Protein AF-0000000081949650 (afdb_homodimer)

Organism: NCBI:txid47308

InterPro domains:
  IPR001031 Thioesterase [PF00975] (19-235)
  IPR012223 Thioesterase type II, NRPS/PKS/S-FAS [PTHR11487] (5-237)
  IPR029058 Alpha/Beta hydrolase fold [G3DSA:3.40.50.1820] (17-244)
  IPR029058 Alpha/Beta hydrolase fold [SSF53474] (5-236)

Solvent-accessible surface area (backbone atoms only — not comparable to full-atom values): 25328 Å² total; per-residue (Å²): 130,54,61,75,68,38,35,36,57,75,39,86,36,92,80,24,64,30,34,41,38,32,31,36,34,60,52,52,60,22,61,74,52,10,50,47,21,73,70,49,60,73,50,42,17,25,39,4,40,38,60,53,41,38,62,86,32,43,88,41,71,63,61,79,39,55,64,57,52,38,52,53,52,48,74,56,41,46,72,60,59,70,70,41,54,31,30,37,33,11,35,34,52,4,23,49,50,43,47,52,36,44,51,48,34,34,75,74,66,72,40,74,47,62,31,39,38,33,23,51,41,45,29,73,50,31,65,67,54,76,68,46,84,79,57,50,78,46,51,71,66,59,35,47,58,59,39,42,69,65,56,34,65,66,42,45,60,44,27,34,40,41,39,42,19,59,70,66,51,78,49,77,70,60,93,57,48,80,36,62,35,32,38,40,39,38,34,28,68,66,29,80,88,38,62,62,73,53,50,50,51,47,30,71,35,58,70,45,79,48,78,38,80,37,33,80,66,24,64,66,37,46,70,47,34,51,53,51,51,52,50,51,50,52,52,53,59,54,41,50,59,68,74,100,130,52,62,74,68,40,35,36,60,75,38,87,38,91,83,24,64,30,35,41,38,34,32,35,35,58,53,52,59,22,61,74,52,12,50,47,22,74,71,48,59,73,52,43,20,25,39,5,40,36,60,52,40,38,61,86,31,43,86,41,72,63,62,78,40,54,65,59,53,36,52,53,52,46,73,56,40,46,73,61,59,70,70,41,55,33,30,37,34,11,35,34,51,4,21,51,52,43,46,52,38,44,52,48,34,34,74,75,65,73,39,74,47,61,30,38,38,33,22,52,42,45,30,71,50,30,65,67,53,75,68,47,83,79,58,49,79,46,52,72,67,58,36,46,59,58,38,41,69,65,56,34,63,68,43,45,59,43,27,34,40,41,38,42,19,59,71,68,51,78,49,77,71,61,93,57,48,81,36,61,33,32,37,40,39,38,36,27,68,66,29,81,86,38,60,63,71,53,50,48,52,48,31,70,34,58,71,44,79,48,77,39,80,38,33,78,66,24,64,64,37,47,70,47,35,50,54,51,51,54,50,51,50,53,53,51,61,53,42,50,61,67,73,98

Nearest PDB structures (foldseek):
  3fla-assembly2_B  TM=5.483E-01  e=2.482E-14  Amycolatopsis mediterranei
  3qmv-assembly2_B  TM=5.637E-01  e=8.948E-13  Streptomyces coelicolor
  3qmw-assembly2_C  TM=5.550E-01  e=2.101E-12  Streptomyces coelicolor
  3qmv-assembly1_A  TM=5.744E-01  e=7.347E-12  Streptomyces coelicolor
  3qmw-assembly1_D  TM=5.385E-01  e=1.725E-11  Streptomyces coelicolor

Secondary structure (DSSP, 8-state):
--HHHHEE-SS--TT-SEEEEEEPPTT--SHHHHHHHHHS-TTEEEEEE--TTSGGGTTSPPP-SHHHHHHHHHHHHHHHHTTS-EEEEEETHHHHHHHHHHHHHHHHH----SEEEEES---TT-HHHHTSPP-TTS-HHHHHHHHIIIIIHHHHHHHHHHHHHHHH---PPPSS--B-SEEEEEEETTSPP--GGGGGGGBSS-EEEEEESSSTTGGGSHHHHHHHHHHHHHHHHHHHHHH-/--HHHHEE-SS--TT-SEEEEEEPPTT--SHHHHHHHHHS-TTEEEEEE--TTSGGGTTSPPP-SHHHHHHHHHHHHHHHHTTS-EEEEEETHHHHHHHHHHHHHHHHH----SEEEEES---TT-HHHHTSPP-TTS-HHHHHHHHIIIIIHHHHHHHHHHHHHHHH---PPPSS--B-SEEEEEEETTSPP--GGGGGGGBSS-EEEEEESSSTTGGGSHHHHHHHHHHHHHHHHHHHHHH-

Sequence (488 aa):
LNFDNVITCFRRRPEAVSRLICFPWAGGGSIHYARWGTVLNSCIEVFAVKLPGRESRAKEPFFQNMQQIVDEVISVLLPLMREKPFALFGHSFGALTSFAVANALKKQHNVEPVHMFVSGAFAPYSETRLNYPQRSELSDEDFLRWMTSIVMKLFLPVLKADLRVVESYRCNKPELPFLSCSITCFDGRDDIPHDLQAWKEATSGEFTIKMLDGSHFYLKEASNEKILLDYITKQLETSELDYFLNFDNVITCFRRRPEAVSRLICFPWAGGGSIHYARWGTVLNSCIEVFAVKLPGRESRAKEPFFQNMQQIVDEVISVLLPLMREKPFALFGHSFGALTSFAVANALKKQHNVEPVHMFVSGAFAPYSETRLNYPQRSELSDEDFLRWMTSIVMKLFLPVLKADLRVVESYRCNKPELPFLSCSITCFDGRDDIPHDLQAWKEATSGEFTIKMLDGSHFYLKEASNEKILLDYITKQLETSELDYF

Foldseek 3Di:
DALVQFWDAPDDQVPAQEEEEEEEAVPDAQVVQNCVQVVDDSNYTYIGTGFACFFQRVVPDHDDDLVVLLVVCCVHCVVVLVVHAYEYEYEHRRLASSVVNQVCCCVPPVGHHPYYHYYHYDDPPDPCVVPDDDLVPDDPVVNCVVVCVPPVVPVVVVVVVVCVVVVPDDDDQDPAAPAADEDEAEAEPAEDDDPQVSVVRNHPYHYYYDYDHDYHVSCSHPVNVVVVVVVVVVVVVVVVVVVD/DALVQFWDAPDDQPPAQEEEEEEEAVPDAQVVQNVVQVVDDSNYTYIGTGFACFFQRVVPDHDDDLVVLLVVCCVHCVVVLVVHAYEYEYEHNRLASSVVNQVCCCVPPVGHHPYYHYYHYDDPPDPCVVPDDDLVPDDPVVNCVVVCVPPVVPVVVVVVVVCVVVVPDDDDQDPAAPAADEDEAEAEPAEDDDPQVSVVSNHPYHYYYDYDHDYHVRCSHPVNVVVVVVVVVVVVVVVVVVVD

Structure (mmCIF, N/CA/C/O backbone):
data_AF-0000000081949650-model_v1
#
loop_
_entity.id
_entity.type
_entity.pdbx_description
1 polymer 'S-acyl fatty acid synthase thioesterase, medium chain'
#
loop_
_atom_site.group_PDB
_atom_site.id
_atom_site.type_symbol
_atom_site.label_atom_id
_atom_site.label_alt_id
_atom_site.label_comp_id
_atom_site.label_asym_id
_atom_site.label_entity_id
_atom_site.label_seq_id
_atom_site.pdbx_PDB_ins_code
_atom_site.Cartn_x
_atom_site.Cartn_y
_atom_site.Cartn_z
_atom_site.occupancy
_atom_site.B_iso_or_equiv
_atom_site.auth_seq_id
_atom_site.auth_comp_id
_atom_site.auth_asym_id
_atom_site.auth_atom_id
_atom_site.pdbx_PDB_model_num
ATOM 1 N N . LEU A 1 1 ? 19.703 -15.453 -0.457 1 69.94 1 LEU A N 1
ATOM 2 C CA . LEU A 1 1 ? 18.594 -14.617 -0.035 1 69.94 1 LEU A CA 1
ATOM 3 C C . LEU A 1 1 ? 17.891 -15.211 1.185 1 69.94 1 LEU A C 1
ATOM 5 O O . LEU A 1 1 ? 17.797 -16.438 1.313 1 69.94 1 LEU A O 1
ATOM 9 N N . ASN A 1 2 ? 17.766 -14.375 2.125 1 85.56 2 ASN A N 1
ATOM 10 C CA . ASN A 1 2 ? 17.156 -14.859 3.357 1 85.56 2 ASN A CA 1
ATOM 11 C C . ASN A 1 2 ? 15.656 -14.617 3.373 1 85.56 2 ASN A C 1
ATOM 13 O O . ASN A 1 2 ? 15.109 -13.992 2.463 1 85.56 2 ASN A O 1
ATOM 17 N N . PHE A 1 3 ? 14.984 -15.336 4.273 1 90.06 3 PHE A N 1
ATOM 18 C CA . PHE A 1 3 ? 13.539 -15.328 4.445 1 90.06 3 PHE A CA 1
ATOM 19 C C . PHE A 1 3 ? 13 -13.906 4.438 1 90.06 3 PHE A C 1
ATOM 21 O O . PHE A 1 3 ? 12.07 -13.594 3.689 1 90.06 3 PHE A O 1
ATOM 28 N N . ASP A 1 4 ? 13.672 -13.016 5.07 1 89.06 4 ASP A N 1
ATOM 29 C CA . ASP A 1 4 ? 13.164 -11.656 5.254 1 89.06 4 ASP A CA 1
ATOM 30 C C . ASP A 1 4 ? 13.297 -10.844 3.971 1 89.06 4 ASP A C 1
ATOM 32 O O . ASP A 1 4 ? 12.633 -9.82 3.809 1 89.06 4 ASP A O 1
ATOM 36 N N . ASN A 1 5 ? 14.141 -11.32 3.064 1 90.94 5 ASN A N 1
ATOM 37 C CA . ASN A 1 5 ? 14.297 -10.664 1.771 1 90.94 5 ASN A CA 1
ATOM 38 C C . ASN A 1 5 ? 13.125 -10.984 0.84 1 90.94 5 ASN A C 1
ATOM 40 O O . ASN A 1 5 ? 12.727 -10.148 0.025 1 90.94 5 ASN A O 1
ATOM 44 N N . VAL A 1 6 ? 12.562 -12.148 1.08 1 95.69 6 VAL A N 1
ATOM 45 C CA . VAL A 1 6 ? 11.641 -12.664 0.075 1 95.69 6 VAL A CA 1
ATOM 46 C C . VAL A 1 6 ? 10.211 -12.625 0.616 1 95.69 6 VAL A C 1
ATOM 48 O O . VAL A 1 6 ? 9.25 -12.625 -0.154 1 95.69 6 VAL A O 1
ATOM 51 N N . ILE A 1 7 ? 10.164 -12.531 1.988 1 96.31 7 ILE A N 1
ATOM 52 C CA . ILE A 1 7 ? 8.844 -12.68 2.596 1 96.31 7 ILE A CA 1
ATOM 53 C C . ILE A 1 7 ? 8.586 -11.516 3.551 1 96.31 7 ILE A C 1
ATOM 55 O O . ILE A 1 7 ? 9.461 -11.148 4.34 1 96.31 7 ILE A O 1
ATOM 59 N N . THR A 1 8 ? 7.461 -10.93 3.373 1 92.12 8 THR A N 1
ATOM 60 C CA . THR A 1 8 ? 6.922 -10.023 4.379 1 92.12 8 THR A CA 1
ATOM 61 C C . THR A 1 8 ? 5.891 -10.734 5.254 1 92.12 8 THR A C 1
ATOM 63 O O . THR A 1 8 ? 4.914 -11.281 4.742 1 92.12 8 THR A O 1
ATOM 66 N N . CYS A 1 9 ? 6.18 -10.727 6.535 1 91.88 9 CYS A N 1
ATOM 67 C CA . CYS A 1 9 ? 5.297 -11.312 7.535 1 91.88 9 CYS A CA 1
ATOM 68 C C . CYS A 1 9 ? 5.074 -10.359 8.695 1 91.88 9 CYS A C 1
ATOM 70 O O . CYS A 1 9 ? 5.965 -10.164 9.531 1 91.88 9 CYS A O 1
ATOM 72 N N . PHE A 1 10 ? 3.834 -9.828 8.758 1 82.12 10 PHE A N 1
ATOM 73 C CA . PHE A 1 10 ? 3.582 -8.812 9.773 1 82.12 10 PHE A CA 1
ATOM 74 C C . PHE A 1 10 ? 3.377 -9.445 11.141 1 82.12 10 PHE A C 1
ATOM 76 O O . PHE A 1 10 ? 3.719 -8.859 12.164 1 82.12 10 PHE A O 1
ATOM 83 N N . ARG A 1 11 ? 2.707 -10.617 11.141 1 83.38 11 ARG A N 1
ATOM 84 C CA . ARG A 1 11 ? 2.443 -11.32 12.391 1 83.38 11 ARG A CA 1
ATOM 85 C C . ARG A 1 11 ? 2.949 -12.758 12.328 1 83.38 11 ARG A C 1
ATOM 87 O O . ARG A 1 11 ? 2.266 -13.641 11.797 1 83.38 11 ARG A O 1
ATOM 94 N N . ARG A 1 12 ? 4.137 -12.961 12.945 1 88.94 12 ARG A N 1
ATOM 95 C CA . ARG A 1 12 ? 4.664 -14.32 13.016 1 88.94 12 ARG A CA 1
ATOM 96 C C . ARG A 1 12 ? 3.822 -15.188 13.938 1 88.94 12 ARG A C 1
ATOM 98 O O . ARG A 1 12 ? 3.475 -14.773 15.047 1 88.94 12 ARG A O 1
ATOM 105 N N . ARG A 1 13 ? 3.426 -16.344 13.359 1 90.69 13 ARG A N 1
ATOM 106 C CA . ARG A 1 13 ? 2.658 -17.312 14.125 1 90.69 13 ARG A CA 1
ATOM 107 C C . ARG A 1 13 ? 3.225 -18.719 13.93 1 90.69 13 ARG A C 1
ATOM 109 O O . ARG A 1 13 ? 2.602 -19.562 13.289 1 90.69 13 ARG A O 1
ATOM 116 N N . PRO A 1 14 ? 4.379 -18.953 14.523 1 91.25 14 PRO A N 1
ATOM 117 C CA . PRO A 1 14 ? 5.008 -20.266 14.32 1 91.25 14 PRO A CA 1
ATOM 118 C C . PRO A 1 14 ? 4.105 -21.422 14.742 1 91.25 14 PRO A C 1
ATOM 120 O O . PRO A 1 14 ? 4.238 -22.531 14.219 1 91.25 14 PRO A O 1
ATOM 123 N N . GLU A 1 15 ? 3.137 -21.156 15.609 1 92.38 15 GLU A N 1
ATOM 124 C CA . GLU A 1 15 ? 2.266 -22.219 16.094 1 92.38 15 GLU A CA 1
ATOM 125 C C . GLU A 1 15 ? 1.01 -22.344 15.242 1 92.38 15 GLU A C 1
ATOM 127 O O . GLU A 1 15 ? 0.14 -23.172 15.523 1 92.38 15 GLU A O 1
ATOM 132 N N . ALA A 1 16 ? 0.885 -21.453 14.25 1 92.44 16 ALA A N 1
ATOM 133 C CA . ALA A 1 16 ? -0.27 -21.547 13.367 1 92.44 16 ALA A CA 1
ATOM 134 C C . ALA A 1 16 ? -0.37 -22.938 12.742 1 92.44 16 ALA A C 1
ATOM 136 O O . ALA A 1 16 ? 0.648 -23.578 12.484 1 92.44 16 ALA A O 1
ATOM 137 N N . VAL A 1 17 ? -1.556 -23.344 12.492 1 91.31 17 VAL A N 1
ATOM 138 C CA . VAL A 1 17 ? -1.82 -24.672 11.969 1 91.31 17 VAL A CA 1
ATOM 139 C C . VAL A 1 17 ? -1.5 -24.719 10.477 1 91.31 17 VAL A C 1
ATOM 141 O O . VAL A 1 17 ? -1.072 -25.75 9.961 1 91.31 17 VAL A O 1
ATOM 144 N N . SER A 1 18 ? -1.734 -23.547 9.805 1 93.88 18 SER A N 1
ATOM 145 C CA . SER A 1 18 ? -1.51 -23.5 8.367 1 93.88 18 SER A CA 1
ATOM 146 C C . SER A 1 18 ? -0.858 -22.172 7.961 1 93.88 18 SER A C 1
ATOM 148 O O . SER A 1 18 ? -0.86 -21.219 8.734 1 93.88 18 SER A O 1
ATOM 150 N N . ARG A 1 19 ? -0.281 -22.234 6.785 1 95.88 19 ARG A N 1
ATOM 151 C CA . ARG A 1 19 ? 0.311 -21.031 6.203 1 95.88 19 ARG A CA 1
ATOM 152 C C . ARG A 1 19 ? -0.398 -20.641 4.914 1 95.88 19 ARG A C 1
ATOM 154 O O . ARG A 1 19 ? -0.746 -21.5 4.102 1 95.88 19 ARG A O 1
ATOM 161 N N . LEU A 1 20 ? -0.703 -19.375 4.836 1 95.94 20 LEU A N 1
ATOM 162 C CA . LEU A 1 20 ? -1.172 -18.797 3.58 1 95.94 20 LEU A CA 1
ATOM 163 C C . LEU A 1 20 ? -0.073 -17.984 2.916 1 95.94 20 LEU A C 1
ATOM 165 O O . LEU A 1 20 ? 0.358 -16.953 3.457 1 95.94 20 LEU A O 1
ATOM 169 N N . ILE A 1 21 ? 0.404 -18.484 1.762 1 98 21 ILE A N 1
ATOM 170 C CA . ILE A 1 21 ? 1.437 -17.781 1.007 1 98 21 ILE A CA 1
ATOM 171 C C . ILE A 1 21 ? 0.792 -16.953 -0.108 1 98 21 ILE A C 1
ATOM 173 O O . ILE A 1 21 ? 0.116 -17.5 -0.981 1 98 21 ILE A O 1
ATOM 177 N N . CYS A 1 22 ? 1.005 -15.656 -0.104 1 98.25 22 CYS A N 1
ATOM 178 C CA . CYS A 1 22 ? 0.327 -14.742 -1.017 1 98.25 22 CYS A CA 1
ATOM 179 C C . CYS A 1 22 ? 1.311 -14.125 -2.006 1 98.25 22 CYS A C 1
ATOM 181 O O . CYS A 1 22 ? 2.404 -13.711 -1.622 1 98.25 22 CYS A O 1
ATOM 183 N N . PHE A 1 23 ? 0.933 -14.094 -3.27 1 97.81 23 PHE A N 1
ATOM 184 C CA . PHE A 1 23 ? 1.74 -13.562 -4.359 1 97.81 23 PHE A CA 1
ATOM 185 C C . PHE A 1 23 ? 1.152 -12.25 -4.875 1 97.81 23 PHE A C 1
ATOM 187 O O . PHE A 1 23 ? -0.044 -12.172 -5.164 1 97.81 23 PHE A O 1
ATOM 194 N N . PRO A 1 24 ? 1.924 -11.25 -5.02 1 95 24 PRO A N 1
ATOM 195 C CA . PRO A 1 24 ? 1.409 -9.93 -5.379 1 95 24 PRO A CA 1
ATOM 196 C C . PRO A 1 24 ? 0.946 -9.852 -6.832 1 95 24 PRO A C 1
ATOM 198 O O . PRO A 1 24 ? 1.431 -10.609 -7.68 1 95 24 PRO A O 1
ATOM 201 N N . TRP A 1 25 ? -0.06 -8.93 -7.109 1 90.44 25 TRP A N 1
ATOM 202 C CA . TRP A 1 25 ? -0.403 -8.602 -8.492 1 90.44 25 TRP A CA 1
ATOM 203 C C . TRP A 1 25 ? 0.7 -7.773 -9.141 1 90.44 25 TRP A C 1
ATOM 205 O O . TRP A 1 25 ? 1.636 -7.332 -8.469 1 90.44 25 TRP A O 1
ATOM 215 N N . ALA A 1 26 ? 0.635 -7.617 -10.492 1 88 26 ALA A N 1
ATOM 216 C CA . ALA A 1 26 ? 1.66 -6.859 -11.203 1 88 26 ALA A CA 1
ATOM 217 C C . ALA A 1 26 ? 1.763 -5.438 -10.664 1 88 26 ALA A C 1
ATOM 219 O O . ALA A 1 26 ? 0.748 -4.766 -10.477 1 88 26 ALA A O 1
ATOM 220 N N . GLY A 1 27 ? 2.998 -4.992 -10.398 1 84.19 27 GLY A N 1
ATOM 221 C CA . GLY A 1 27 ? 3.234 -3.65 -9.891 1 84.19 27 GLY A CA 1
ATOM 222 C C . GLY A 1 27 ? 2.969 -3.518 -8.406 1 84.19 27 GLY A C 1
ATOM 223 O O . GLY A 1 27 ? 3.293 -2.494 -7.801 1 84.19 27 GLY A O 1
ATOM 224 N N . GLY A 1 28 ? 2.324 -4.543 -7.828 1 82.19 28 GLY A N 1
ATOM 225 C CA . GLY A 1 28 ? 2.01 -4.52 -6.406 1 82.19 28 GLY A CA 1
ATOM 226 C C . GLY A 1 28 ? 3.156 -4.988 -5.531 1 82.19 28 GLY A C 1
ATOM 227 O O . GLY A 1 28 ? 4.152 -5.512 -6.035 1 82.19 28 GLY A O 1
ATOM 228 N N . GLY A 1 29 ? 2.949 -4.746 -4.227 1 85.75 29 GLY A N 1
ATOM 229 C CA . GLY A 1 29 ? 3.906 -5.207 -3.232 1 85.75 29 GLY A CA 1
ATOM 230 C C . GLY A 1 29 ? 3.348 -6.277 -2.314 1 85.75 29 GLY A C 1
ATOM 231 O O . GLY A 1 29 ? 2.273 -6.824 -2.572 1 85.75 29 GLY A O 1
ATOM 232 N N . SER A 1 30 ? 4.191 -6.535 -1.316 1 90.44 30 SER A N 1
ATOM 233 C CA . SER A 1 30 ? 3.846 -7.605 -0.385 1 90.44 30 SER A CA 1
ATOM 234 C C . SER A 1 30 ? 2.975 -7.086 0.754 1 90.44 30 SER A C 1
ATOM 236 O O . SER A 1 30 ? 2.311 -7.867 1.438 1 90.44 30 SER A O 1
ATOM 238 N N . ILE A 1 31 ? 2.871 -5.82 0.923 1 81.56 31 ILE A N 1
ATOM 239 C CA . ILE A 1 31 ? 2.336 -5.215 2.137 1 81.56 31 ILE A CA 1
ATOM 240 C C . ILE A 1 31 ? 0.837 -5.488 2.234 1 81.56 31 ILE A C 1
ATOM 242 O O . ILE A 1 31 ? 0.322 -5.781 3.314 1 81.56 31 ILE A O 1
ATOM 246 N N . HIS A 1 32 ? 0.133 -5.387 1.091 1 81.62 32 HIS A N 1
ATOM 247 C CA . HIS A 1 32 ? -1.308 -5.613 1.094 1 81.62 32 HIS A CA 1
ATOM 248 C C . HIS A 1 32 ? -1.653 -6.969 1.697 1 81.62 32 HIS A C 1
ATOM 250 O O . HIS A 1 32 ? -2.494 -7.059 2.596 1 81.62 32 HIS A O 1
ATOM 256 N N . TYR A 1 33 ? -0.964 -7.973 1.292 1 90.75 33 TYR A N 1
ATOM 257 C CA . TYR A 1 33 ? -1.304 -9.32 1.736 1 90.75 33 TYR A CA 1
ATOM 258 C C . TYR A 1 33 ? -0.698 -9.609 3.104 1 90.75 33 TYR A C 1
ATOM 260 O O . TYR A 1 33 ? -1.253 -10.391 3.883 1 90.75 33 TYR A O 1
ATOM 268 N N . ALA A 1 34 ? 0.488 -8.984 3.402 1 88.75 34 ALA A N 1
ATOM 269 C CA . ALA A 1 34 ? 1.041 -9.148 4.746 1 88.75 34 ALA A CA 1
ATOM 270 C C . ALA A 1 34 ? 0.054 -8.672 5.809 1 88.75 34 ALA A C 1
ATOM 272 O O . ALA A 1 34 ? -0.03 -9.258 6.891 1 88.75 34 ALA A O 1
ATOM 273 N N . ARG A 1 35 ? -0.721 -7.695 5.496 1 82.12 35 ARG A N 1
ATOM 274 C CA . ARG A 1 35 ? -1.733 -7.152 6.395 1 82.12 35 ARG A CA 1
ATOM 275 C C . ARG A 1 35 ? -2.787 -8.203 6.73 1 82.12 35 ARG A C 1
ATOM 277 O O . ARG A 1 35 ? -3.336 -8.203 7.836 1 82.12 35 ARG A O 1
ATOM 284 N N . TRP A 1 36 ? -3.066 -9.148 5.766 1 84.75 36 TRP A N 1
ATOM 285 C CA . TRP A 1 36 ? -4.027 -10.211 6.031 1 84.75 36 TRP A CA 1
ATOM 286 C C . TRP A 1 36 ? -3.646 -11 7.281 1 84.75 36 TRP A C 1
ATOM 288 O O . TRP A 1 36 ? -4.516 -11.516 7.988 1 84.75 36 TRP A O 1
ATOM 298 N N . GLY A 1 37 ? -2.35 -11.031 7.625 1 87.19 37 GLY A N 1
ATOM 299 C CA . GLY A 1 37 ? -1.879 -11.711 8.82 1 87.19 37 GLY A CA 1
ATOM 300 C C . GLY A 1 37 ? -2.352 -11.055 10.102 1 87.19 37 GLY A C 1
ATOM 301 O O . GLY A 1 37 ? -2.377 -11.695 11.164 1 87.19 37 GLY A O 1
ATOM 302 N N . THR A 1 38 ? -2.717 -9.867 10.008 1 77.19 38 THR A N 1
ATOM 303 C CA . THR A 1 38 ? -3.168 -9.141 11.188 1 77.19 38 THR A CA 1
ATOM 304 C C . THR A 1 38 ? -4.684 -9.242 11.344 1 77.19 38 THR A C 1
ATOM 306 O O . THR A 1 38 ? -5.223 -8.953 12.414 1 77.19 38 THR A O 1
ATOM 309 N N . VAL A 1 39 ? -5.352 -9.727 10.273 1 75 39 VAL A N 1
ATOM 310 C CA . VAL A 1 39 ? -6.812 -9.758 10.266 1 75 39 VAL A CA 1
ATOM 311 C C . VAL A 1 39 ? -7.301 -11.195 10.422 1 75 39 VAL A C 1
ATOM 313 O O . VAL A 1 39 ? -8.32 -11.438 11.07 1 75 39 VAL A O 1
ATOM 316 N N . LEU A 1 40 ? -6.555 -12.117 9.875 1 82.5 40 LEU A N 1
ATOM 317 C CA . LEU A 1 40 ? -6.926 -13.531 9.938 1 82.5 40 LEU A CA 1
ATOM 318 C C . LEU A 1 40 ? -6.688 -14.094 11.336 1 82.5 40 LEU A C 1
ATOM 320 O O . LEU A 1 40 ? -5.938 -13.516 12.117 1 82.5 40 LEU A O 1
ATOM 324 N N . ASN A 1 41 ? -7.418 -15.156 11.656 1 79.5 41 ASN A N 1
ATOM 325 C CA . ASN A 1 41 ? -7.273 -15.766 12.977 1 79.5 41 ASN A CA 1
ATOM 326 C C . ASN A 1 41 ? -5.875 -16.344 13.172 1 79.5 41 ASN A C 1
ATOM 328 O O . ASN A 1 41 ? -5.09 -16.422 12.227 1 79.5 41 ASN A O 1
ATOM 332 N N . SER A 1 42 ? -5.562 -16.828 14.383 1 85.94 42 SER A N 1
ATOM 333 C CA . SER A 1 42 ? -4.211 -17.203 14.781 1 85.94 42 SER A CA 1
ATOM 334 C C . SER A 1 42 ? -3.838 -18.578 14.211 1 85.94 42 SER A C 1
ATOM 336 O O . SER A 1 42 ? -2.67 -18.969 14.25 1 85.94 42 SER A O 1
ATOM 338 N N . CYS A 1 43 ? -4.77 -19.219 13.609 1 88.12 43 CYS A N 1
ATOM 339 C CA . CYS A 1 43 ? -4.492 -20.531 13.055 1 88.12 43 CYS A CA 1
ATOM 340 C C . CYS A 1 43 ? -3.828 -20.422 11.695 1 88.12 43 CYS A C 1
ATOM 342 O O . CYS A 1 43 ? -3.365 -21.422 11.141 1 88.12 43 CYS A O 1
ATOM 344 N N . ILE A 1 44 ? -3.797 -19.172 11.195 1 92 44 ILE A N 1
ATOM 345 C CA . ILE A 1 44 ? -3.234 -18.984 9.867 1 92 44 ILE A CA 1
ATOM 346 C C . ILE A 1 44 ? -2.09 -17.969 9.93 1 92 44 ILE A C 1
ATOM 348 O O . ILE A 1 44 ? -2.27 -16.859 10.406 1 92 44 ILE A O 1
ATOM 352 N N . GLU A 1 45 ? -0.905 -18.391 9.531 1 95.06 45 GLU A N 1
ATOM 353 C CA . GLU A 1 45 ? 0.215 -17.469 9.344 1 95.06 45 GLU A CA 1
ATOM 354 C C . GLU A 1 45 ? 0.322 -17.031 7.887 1 95.06 45 GLU A C 1
ATOM 356 O O . GLU A 1 45 ? 0.232 -17.859 6.973 1 95.06 45 GLU A O 1
ATOM 361 N N . VAL A 1 46 ? 0.463 -15.727 7.668 1 94.62 46 VAL A N 1
ATOM 362 C CA . VAL A 1 46 ? 0.464 -15.211 6.305 1 94.62 46 VAL A CA 1
ATOM 363 C C . VAL A 1 46 ? 1.883 -14.812 5.906 1 94.62 46 VAL A C 1
ATOM 365 O O . VAL A 1 46 ? 2.541 -14.039 6.609 1 94.62 46 VAL A O 1
ATOM 368 N N . PHE A 1 47 ? 2.373 -15.438 4.84 1 97.06 47 PHE A N 1
ATOM 369 C CA . PHE A 1 47 ? 3.609 -15.062 4.168 1 97.06 47 PHE A CA 1
ATOM 370 C C . PHE A 1 47 ? 3.314 -14.352 2.854 1 97.06 47 PHE A C 1
ATOM 372 O O . PHE A 1 47 ? 2.729 -14.938 1.941 1 97.06 47 PHE A O 1
ATOM 379 N N . ALA A 1 48 ? 3.701 -13.102 2.775 1 96.56 48 ALA A N 1
ATOM 380 C CA . ALA A 1 48 ? 3.541 -12.359 1.531 1 96.56 48 ALA A CA 1
ATOM 381 C C . ALA A 1 48 ? 4.863 -12.266 0.773 1 96.56 48 ALA A C 1
ATOM 383 O O . ALA A 1 48 ? 5.855 -11.758 1.303 1 96.56 48 ALA A O 1
ATOM 384 N N . VAL A 1 49 ? 4.863 -12.719 -0.483 1 97.5 49 VAL A N 1
ATOM 385 C CA . VAL A 1 49 ? 6.078 -12.742 -1.291 1 97.5 49 VAL A CA 1
ATOM 386 C C . VAL A 1 49 ? 6.445 -11.328 -1.719 1 97.5 49 VAL A C 1
ATOM 388 O O . VAL A 1 49 ? 5.59 -10.57 -2.18 1 97.5 49 VAL A O 1
ATOM 391 N N . LYS A 1 50 ? 7.648 -11.016 -1.521 1 96.88 50 LYS A N 1
ATOM 392 C CA . LYS A 1 50 ? 8.219 -9.727 -1.89 1 96.88 50 LYS A CA 1
ATOM 393 C C . LYS A 1 50 ? 9.164 -9.859 -3.082 1 96.88 50 LYS A C 1
ATOM 395 O O . LYS A 1 50 ? 10.172 -10.562 -3.006 1 96.88 50 LYS A O 1
ATOM 400 N N . LEU A 1 51 ? 8.859 -9.141 -4.18 1 94.88 51 LEU A N 1
ATOM 401 C CA . LEU A 1 51 ? 9.664 -9.258 -5.395 1 94.88 51 LEU A CA 1
ATOM 402 C C . LEU A 1 51 ? 10.672 -8.125 -5.492 1 94.88 51 LEU A C 1
ATOM 404 O O . LEU A 1 51 ? 10.469 -7.051 -4.922 1 94.88 51 LEU A O 1
ATOM 408 N N . PRO A 1 52 ? 11.781 -8.344 -6.223 1 93.62 52 PRO A N 1
ATOM 409 C CA . PRO A 1 52 ? 12.773 -7.273 -6.41 1 93.62 52 PRO A CA 1
ATOM 410 C C . PRO A 1 52 ? 12.195 -6.059 -7.133 1 93.62 52 PRO A C 1
ATOM 412 O O . PRO A 1 52 ? 11.227 -6.184 -7.879 1 93.62 52 PRO A O 1
ATOM 415 N N . GLY A 1 53 ? 12.867 -4.887 -6.859 1 86.44 53 GLY A N 1
ATOM 416 C CA . GLY A 1 53 ? 12.516 -3.656 -7.547 1 86.44 53 GLY A CA 1
ATOM 417 C C . GLY A 1 53 ? 11.484 -2.83 -6.801 1 86.44 53 GLY A C 1
ATOM 418 O O . GLY A 1 53 ? 11.062 -1.775 -7.281 1 86.44 53 GLY A O 1
ATOM 419 N N . ARG A 1 54 ? 10.992 -3.314 -5.621 1 83.62 54 ARG A N 1
ATOM 420 C CA . ARG A 1 54 ? 10 -2.596 -4.828 1 83.62 54 ARG A CA 1
ATOM 421 C C . ARG A 1 54 ? 10.195 -2.861 -3.34 1 83.62 54 ARG A C 1
ATOM 423 O O . ARG A 1 54 ? 10.906 -3.791 -2.955 1 83.62 54 ARG A O 1
ATOM 430 N N . GLU A 1 55 ? 9.547 -2.029 -2.559 1 80.25 55 GLU A N 1
ATOM 431 C CA . GLU A 1 55 ? 9.617 -2.135 -1.104 1 80.25 55 GLU A CA 1
ATOM 432 C C . GLU A 1 55 ? 11.07 -2.203 -0.626 1 80.25 55 GLU A C 1
ATOM 434 O O . GLU A 1 55 ? 11.898 -1.385 -1.025 1 80.25 55 GLU A O 1
ATOM 439 N N . SER A 1 56 ? 11.43 -3.143 0.28 1 78.75 56 SER A N 1
ATOM 440 C CA . SER A 1 56 ? 12.781 -3.225 0.821 1 78.75 56 SER A CA 1
ATOM 441 C C . SER A 1 56 ? 13.766 -3.748 -0.223 1 78.75 56 SER A C 1
ATOM 443 O O . SER A 1 56 ? 14.977 -3.748 0.003 1 78.75 56 SER A O 1
ATOM 445 N N . ARG A 1 57 ? 13.281 -4.109 -1.377 1 87.75 57 ARG A N 1
ATOM 446 C CA . ARG A 1 57 ? 14.117 -4.633 -2.453 1 87.75 57 ARG A CA 1
ATOM 447 C C . ARG A 1 57 ? 14.141 -3.678 -3.643 1 87.75 57 ARG A C 1
ATOM 449 O O . ARG A 1 57 ? 14.336 -4.102 -4.781 1 87.75 57 ARG A O 1
ATOM 456 N N . ALA A 1 58 ? 13.938 -2.469 -3.441 1 79.56 58 ALA A N 1
ATOM 457 C CA . ALA A 1 58 ? 13.758 -1.453 -4.477 1 79.56 58 ALA A CA 1
ATOM 458 C C . ALA A 1 58 ? 15.016 -1.322 -5.336 1 79.56 58 ALA A C 1
ATOM 460 O O . ALA A 1 58 ? 14.93 -1.004 -6.523 1 79.56 58 ALA A O 1
ATOM 461 N N . LYS A 1 59 ? 16.188 -1.58 -4.844 1 79.38 59 LYS A N 1
ATOM 462 C CA . LYS A 1 59 ? 17.438 -1.367 -5.562 1 79.38 59 LYS A CA 1
ATOM 463 C C . LYS A 1 59 ? 17.844 -2.617 -6.332 1 79.38 59 LYS A C 1
ATOM 465 O O . LYS A 1 59 ? 18.812 -2.588 -7.109 1 79.38 59 LYS A O 1
ATOM 470 N N . GLU A 1 60 ? 17.203 -3.732 -6.09 1 89.94 60 GLU A N 1
ATOM 471 C CA . GLU A 1 60 ? 17.484 -4.973 -6.801 1 89.94 60 GLU A CA 1
ATOM 472 C C . GLU A 1 60 ? 16.891 -4.953 -8.211 1 89.94 60 GLU A C 1
ATOM 474 O O . GLU A 1 60 ? 15.828 -4.387 -8.43 1 89.94 60 GLU A O 1
ATOM 479 N N . PRO A 1 61 ? 17.594 -5.574 -9.148 1 91.44 61 PRO A N 1
ATOM 480 C CA . PRO A 1 61 ? 17.047 -5.656 -10.5 1 91.44 61 PRO A CA 1
ATOM 481 C C . PRO A 1 61 ? 15.773 -6.488 -10.57 1 91.44 61 PRO A C 1
ATOM 483 O O . PRO A 1 61 ? 15.625 -7.469 -9.836 1 91.44 61 PRO A O 1
ATOM 486 N N . PHE A 1 62 ? 14.906 -6.066 -11.516 1 92.56 62 PHE A N 1
ATOM 487 C CA . PHE A 1 62 ? 13.672 -6.805 -11.742 1 92.56 62 PHE A CA 1
ATOM 488 C C . PHE A 1 62 ? 13.961 -8.219 -12.234 1 92.56 62 PHE A C 1
ATOM 490 O O . PHE A 1 62 ? 14.953 -8.438 -12.938 1 92.56 62 PHE A O 1
ATOM 497 N N . PHE A 1 63 ? 13.086 -9.133 -11.82 1 93.94 63 PHE A N 1
ATOM 498 C CA . PHE A 1 63 ? 13.125 -10.438 -12.477 1 93.94 63 PHE A CA 1
ATOM 499 C C . PHE A 1 63 ? 12.82 -10.312 -13.961 1 93.94 63 PHE A C 1
ATOM 501 O O . PHE A 1 63 ? 12 -9.484 -14.367 1 93.94 63 PHE A O 1
ATOM 508 N N . GLN A 1 64 ? 13.43 -11.211 -14.758 1 90.5 64 GLN A N 1
ATOM 509 C CA . GLN A 1 64 ? 13.297 -11.141 -16.203 1 90.5 64 GLN A CA 1
ATOM 510 C C . GLN A 1 64 ? 12.336 -12.211 -16.719 1 90.5 64 GLN A C 1
ATOM 512 O O . GLN A 1 64 ? 11.828 -12.117 -17.844 1 90.5 64 GLN A O 1
ATOM 517 N N . ASN A 1 65 ? 12.156 -13.234 -15.961 1 93.69 65 ASN A N 1
ATOM 518 C CA . ASN A 1 65 ? 11.266 -14.312 -16.375 1 93.69 65 ASN A CA 1
ATOM 519 C C . ASN A 1 65 ? 10.68 -15.039 -15.164 1 93.69 65 ASN A C 1
ATOM 521 O O . ASN A 1 65 ? 11.133 -14.844 -14.039 1 93.69 65 ASN A O 1
ATOM 525 N N . MET A 1 66 ? 9.688 -15.891 -15.359 1 96.56 66 MET A N 1
ATOM 526 C CA . MET A 1 66 ? 8.93 -16.578 -14.32 1 96.56 66 MET A CA 1
ATOM 527 C C . MET A 1 66 ? 9.828 -17.547 -13.547 1 96.56 66 MET A C 1
ATOM 529 O O . MET A 1 66 ? 9.68 -17.688 -12.336 1 96.56 66 MET A O 1
ATOM 533 N N . GLN A 1 67 ? 10.758 -18.094 -14.242 1 96.94 67 GLN A N 1
ATOM 534 C CA . GLN A 1 67 ? 11.617 -19.094 -13.602 1 96.94 67 GLN A CA 1
ATOM 535 C C . GLN A 1 67 ? 12.438 -18.469 -12.477 1 96.94 67 GLN A C 1
ATOM 537 O O . GLN A 1 67 ? 12.695 -19.109 -11.461 1 96.94 67 GLN A O 1
ATOM 542 N N . GLN A 1 68 ? 12.867 -17.234 -12.641 1 96.62 68 GLN A N 1
ATOM 543 C CA . GLN A 1 68 ? 13.617 -16.547 -11.602 1 96.62 68 GLN A CA 1
ATOM 544 C C . GLN A 1 68 ? 12.781 -16.391 -10.328 1 96.62 68 GLN A C 1
ATOM 546 O O . GLN A 1 68 ? 13.297 -16.547 -9.219 1 96.62 68 GLN A O 1
ATOM 551 N N . ILE A 1 69 ? 11.531 -16.094 -10.461 1 97.19 69 ILE A N 1
ATOM 552 C CA . ILE A 1 69 ? 10.617 -15.977 -9.328 1 97.19 69 ILE A CA 1
ATOM 553 C C . ILE A 1 69 ? 10.469 -17.328 -8.641 1 97.19 69 ILE A C 1
ATOM 555 O O . ILE A 1 69 ? 10.625 -17.438 -7.426 1 97.19 69 ILE A O 1
ATOM 559 N N . VAL A 1 70 ? 10.211 -18.344 -9.469 1 97.69 70 VAL A N 1
ATOM 560 C CA . VAL A 1 70 ? 9.992 -19.703 -8.977 1 97.69 70 VAL A CA 1
ATOM 561 C C . VAL A 1 70 ? 11.219 -20.156 -8.188 1 97.69 70 VAL A C 1
ATOM 563 O O . VAL A 1 70 ? 11.086 -20.641 -7.059 1 97.69 70 VAL A O 1
ATOM 566 N N . ASP A 1 71 ? 12.383 -19.938 -8.711 1 97.62 71 ASP A N 1
ATOM 567 C CA . ASP A 1 71 ? 13.617 -20.391 -8.078 1 97.62 71 ASP A CA 1
ATOM 568 C C . ASP A 1 71 ? 13.828 -19.719 -6.73 1 97.62 71 ASP A C 1
ATOM 570 O O . ASP A 1 71 ? 14.172 -20.375 -5.746 1 97.62 71 ASP A O 1
ATOM 574 N N . GLU A 1 72 ? 13.594 -18.469 -6.699 1 97.38 72 GLU A N 1
ATOM 575 C CA . GLU A 1 72 ? 13.828 -17.734 -5.461 1 97.38 72 GLU A CA 1
ATOM 576 C C . GLU A 1 72 ? 12.828 -18.141 -4.383 1 97.38 72 GLU A C 1
ATOM 578 O O . GLU A 1 72 ? 13.203 -18.391 -3.238 1 97.38 72 GLU A O 1
ATOM 583 N N . VAL A 1 73 ? 11.578 -18.188 -4.711 1 97.81 73 VAL A N 1
ATOM 584 C CA . VAL A 1 73 ? 10.523 -18.516 -3.748 1 97.81 73 VAL A CA 1
ATOM 585 C C . VAL A 1 73 ? 10.742 -19.906 -3.189 1 97.81 73 VAL A C 1
ATOM 587 O O . VAL A 1 73 ? 10.688 -20.125 -1.975 1 97.81 73 VAL A O 1
ATOM 590 N N . ILE A 1 74 ? 11.016 -20.875 -4.059 1 97.31 74 ILE A N 1
ATOM 591 C CA . ILE A 1 74 ? 11.172 -22.266 -3.623 1 97.31 74 ILE A CA 1
ATOM 592 C C . ILE A 1 74 ? 12.445 -22.406 -2.785 1 97.31 74 ILE A C 1
ATOM 594 O O . ILE A 1 74 ? 12.453 -23.109 -1.774 1 97.31 74 ILE A O 1
ATOM 598 N N . SER A 1 75 ? 13.516 -21.719 -3.18 1 96.88 75 SER A N 1
ATOM 599 C CA . SER A 1 75 ? 14.758 -21.797 -2.428 1 96.88 75 SER A CA 1
ATOM 600 C C . SER A 1 75 ? 14.562 -21.344 -0.983 1 96.88 75 SER A C 1
ATOM 602 O O . SER A 1 75 ? 15.188 -21.891 -0.07 1 96.88 75 SER A O 1
ATOM 604 N N . VAL A 1 76 ? 13.633 -20.453 -0.799 1 96.69 76 VAL A N 1
ATOM 605 C CA . VAL A 1 76 ? 13.469 -19.859 0.523 1 96.69 76 VAL A CA 1
ATOM 606 C C . VAL A 1 76 ? 12.367 -20.594 1.286 1 96.69 76 VAL A C 1
ATOM 608 O O . VAL A 1 76 ? 12.492 -20.828 2.492 1 96.69 76 VAL A O 1
ATOM 611 N N . LEU A 1 77 ? 11.328 -21.016 0.615 1 96.69 77 LEU A N 1
ATOM 612 C CA . LEU A 1 77 ? 10.117 -21.406 1.34 1 96.69 77 LEU A CA 1
ATOM 613 C C . LEU A 1 77 ? 9.977 -22.922 1.398 1 96.69 77 LEU A C 1
ATOM 615 O O . LEU A 1 77 ? 9.172 -23.438 2.174 1 96.69 77 LEU A O 1
ATOM 619 N N . LEU A 1 78 ? 10.766 -23.688 0.614 1 96.88 78 LEU A N 1
ATOM 620 C CA . LEU A 1 78 ? 10.578 -25.141 0.536 1 96.88 78 LEU A CA 1
ATOM 621 C C . LEU A 1 78 ? 10.633 -25.766 1.923 1 96.88 78 LEU A C 1
ATOM 623 O O . LEU A 1 78 ? 9.742 -26.531 2.297 1 96.88 78 LEU A O 1
ATOM 627 N N . PRO A 1 79 ? 11.633 -25.438 2.797 1 95.88 79 PRO A N 1
ATOM 628 C CA . PRO A 1 79 ? 11.656 -26.047 4.129 1 95.88 79 PRO A CA 1
ATOM 629 C C . PRO A 1 79 ? 10.398 -25.734 4.941 1 95.88 79 PRO A C 1
ATOM 631 O O . PRO A 1 79 ? 9.914 -26.594 5.684 1 95.88 79 PRO A O 1
ATOM 634 N N . LEU A 1 80 ? 9.883 -24.578 4.805 1 94.69 80 LEU A N 1
ATOM 635 C CA . LEU A 1 80 ? 8.711 -24.141 5.555 1 94.69 80 LEU A CA 1
ATOM 636 C C . LEU A 1 80 ? 7.445 -24.797 5.004 1 94.69 80 LEU A C 1
ATOM 638 O O . LEU A 1 80 ? 6.5 -25.062 5.75 1 94.69 80 LEU A O 1
ATOM 642 N N . MET A 1 81 ? 7.461 -25.047 3.695 1 94.62 81 MET A N 1
ATOM 643 C CA . MET A 1 81 ? 6.305 -25.656 3.035 1 94.62 81 MET A CA 1
ATOM 644 C C . MET A 1 81 ? 6.207 -27.141 3.369 1 94.62 81 MET A C 1
ATOM 646 O O . MET A 1 81 ? 5.156 -27.75 3.176 1 94.62 81 MET A O 1
ATOM 650 N N . ARG A 1 82 ? 7.25 -27.656 3.889 1 94.5 82 ARG A N 1
ATOM 651 C CA . ARG A 1 82 ? 7.254 -29.062 4.297 1 94.5 82 ARG A CA 1
ATOM 652 C C . ARG A 1 82 ? 6.852 -29.203 5.762 1 94.5 82 ARG A C 1
ATOM 654 O O . ARG A 1 82 ? 6.523 -30.312 6.215 1 94.5 82 ARG A O 1
ATOM 661 N N . GLU A 1 83 ? 6.863 -28.156 6.473 1 93.56 83 GLU A N 1
ATOM 662 C CA . GLU A 1 83 ? 6.664 -28.172 7.918 1 93.56 83 GLU A CA 1
ATOM 663 C C . GLU A 1 83 ? 5.184 -28.328 8.266 1 93.56 83 GLU A C 1
ATOM 665 O O . GLU A 1 83 ? 4.84 -29 9.242 1 93.56 83 GLU A O 1
ATOM 670 N N . LYS A 1 84 ? 4.328 -27.688 7.625 1 91.94 84 LYS A N 1
ATOM 671 C CA . LYS A 1 84 ? 2.893 -27.703 7.883 1 91.94 84 LYS A CA 1
ATOM 672 C C . LYS A 1 84 ? 2.105 -27.406 6.605 1 91.94 84 LYS A C 1
ATOM 674 O O . LYS A 1 84 ? 2.67 -26.938 5.617 1 91.94 84 LYS A O 1
ATOM 679 N N . PRO A 1 85 ? 0.783 -27.703 6.711 1 93 85 PRO A N 1
ATOM 680 C CA . PRO A 1 85 ? -0.064 -27.422 5.551 1 93 85 PRO A CA 1
ATOM 681 C C . PRO A 1 85 ? -0.001 -25.969 5.113 1 93 85 PRO A C 1
ATOM 683 O O . PRO A 1 85 ? 0.074 -25.062 5.957 1 93 85 PRO A O 1
ATOM 686 N N . PHE A 1 86 ? 0.038 -25.828 3.771 1 96.31 86 PHE A N 1
ATOM 687 C CA . PHE A 1 86 ? 0.062 -24.469 3.26 1 96.31 86 PHE A CA 1
ATOM 688 C C . PHE A 1 86 ? -0.876 -24.312 2.066 1 96.31 86 PHE A C 1
ATOM 690 O O . PHE A 1 86 ? -1.22 -25.312 1.416 1 96.31 86 PHE A O 1
ATOM 697 N N . ALA A 1 87 ? -1.374 -23.094 1.88 1 96.31 87 ALA A N 1
ATOM 698 C CA . ALA A 1 87 ? -2.166 -22.703 0.718 1 96.31 87 ALA A CA 1
ATOM 699 C C . ALA A 1 87 ? -1.516 -21.531 -0.022 1 96.31 87 ALA A C 1
ATOM 701 O O . ALA A 1 87 ? -0.652 -20.844 0.528 1 96.31 87 ALA A O 1
ATOM 702 N N . LEU A 1 88 ? -1.866 -21.438 -1.303 1 97.88 88 LEU A N 1
ATOM 703 C CA . LEU A 1 88 ? -1.373 -20.328 -2.129 1 97.88 88 LEU A CA 1
ATOM 704 C C . LEU A 1 88 ? -2.512 -19.406 -2.537 1 97.88 88 LEU A C 1
ATOM 706 O O . LEU A 1 88 ? -3.617 -19.859 -2.832 1 97.88 88 LEU A O 1
ATOM 710 N N . PHE A 1 89 ? -2.271 -18.156 -2.482 1 97.44 89 PHE A N 1
ATOM 711 C CA . PHE A 1 89 ? -3.18 -17.141 -3.014 1 97.44 89 PHE A CA 1
ATOM 712 C C . PHE A 1 89 ? -2.447 -16.203 -3.955 1 97.44 89 PHE A C 1
ATOM 714 O O . PHE A 1 89 ? -1.353 -15.727 -3.641 1 97.44 89 PHE A O 1
ATOM 721 N N . GLY A 1 90 ? -3.037 -15.945 -5.086 1 96.06 90 GLY A N 1
ATOM 722 C CA . GLY A 1 90 ? -2.512 -14.945 -5.992 1 96.06 90 GLY A CA 1
ATOM 723 C C . GLY A 1 90 ? -3.586 -14.273 -6.832 1 96.06 90 GLY A C 1
ATOM 724 O O . GLY A 1 90 ? -4.527 -14.93 -7.277 1 96.06 90 GLY A O 1
ATOM 725 N N . HIS A 1 91 ? -3.445 -12.977 -7.031 1 93.5 91 HIS A N 1
ATOM 726 C CA . HIS A 1 91 ? -4.34 -12.195 -7.875 1 93.5 91 HIS A CA 1
ATOM 727 C C . HIS A 1 91 ? -3.619 -11.68 -9.117 1 93.5 91 HIS A C 1
ATOM 729 O O . HIS A 1 91 ? -2.537 -11.102 -9.016 1 93.5 91 HIS A O 1
ATOM 735 N N . SER A 1 92 ? -4.328 -11.797 -10.344 1 92.94 92 SER A N 1
ATOM 736 C CA . SER A 1 92 ? -3.746 -11.32 -11.594 1 92.94 92 SER A CA 1
A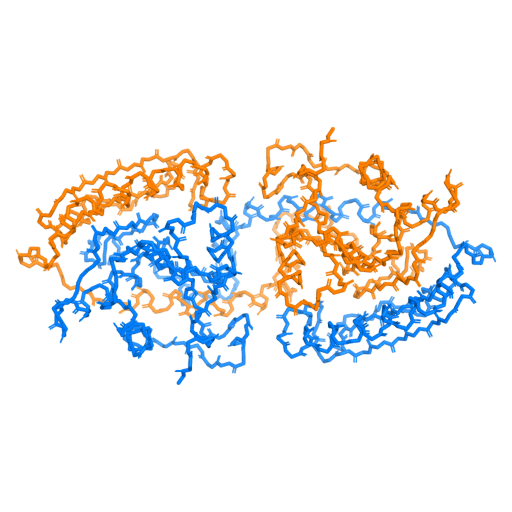TOM 737 C C . SER A 1 92 ? -2.355 -11.906 -11.812 1 92.94 92 SER A C 1
ATOM 739 O O . SER A 1 92 ? -2.186 -13.125 -11.828 1 92.94 92 SER A O 1
ATOM 741 N N . PHE A 1 93 ? -1.279 -11.172 -11.867 1 93.75 93 PHE A N 1
ATOM 742 C CA . PHE A 1 93 ? 0.111 -11.594 -11.984 1 93.75 93 PHE A CA 1
ATOM 743 C C . PHE A 1 93 ? 0.456 -12.617 -10.906 1 93.75 93 PHE A C 1
ATOM 745 O O . PHE A 1 93 ? 1.127 -13.617 -11.18 1 93.75 93 PHE A O 1
ATOM 752 N N . GLY A 1 94 ? -0.051 -12.422 -9.695 1 96.31 94 GLY A N 1
ATOM 753 C CA . GLY A 1 94 ? 0.206 -13.305 -8.57 1 96.31 94 GLY A CA 1
ATOM 754 C C . GLY A 1 94 ? -0.41 -14.68 -8.742 1 96.31 94 GLY A C 1
ATOM 755 O O . GLY A 1 94 ? 0.126 -15.672 -8.242 1 96.31 94 GLY A O 1
ATOM 756 N N . ALA A 1 95 ? -1.543 -14.742 -9.438 1 95.81 95 ALA A N 1
ATOM 757 C CA . ALA A 1 95 ? -2.158 -16.031 -9.711 1 95.81 95 ALA A CA 1
ATOM 758 C C . ALA A 1 95 ? -1.246 -16.906 -10.578 1 95.81 95 ALA A C 1
ATOM 760 O O . ALA A 1 95 ? -1.053 -18.094 -10.297 1 95.81 95 ALA A O 1
ATOM 761 N N . LEU A 1 96 ? -0.646 -16.312 -11.57 1 96.12 96 LEU A N 1
ATOM 762 C CA . LEU A 1 96 ? 0.234 -17.047 -12.477 1 96.12 96 LEU A CA 1
ATOM 763 C C . LEU A 1 96 ? 1.53 -17.438 -11.773 1 96.12 96 LEU A C 1
ATOM 765 O O . LEU A 1 96 ? 2.039 -18.531 -11.977 1 96.12 96 LEU A O 1
ATOM 769 N N . THR A 1 97 ? 2.006 -16.5 -10.898 1 97.88 97 THR A N 1
ATOM 770 C CA . THR A 1 97 ? 3.227 -16.828 -10.172 1 97.88 97 THR A CA 1
ATOM 771 C C . THR A 1 97 ? 2.975 -17.938 -9.156 1 97.88 97 THR A C 1
ATOM 773 O O . THR A 1 97 ? 3.803 -18.844 -8.992 1 97.88 97 THR A O 1
ATOM 776 N N . SER A 1 98 ? 1.845 -17.922 -8.492 1 97.88 98 SER A N 1
ATOM 777 C CA . SER A 1 98 ? 1.521 -18.984 -7.543 1 97.88 98 SER A CA 1
ATOM 778 C C . SER A 1 98 ? 1.369 -20.328 -8.242 1 97.88 98 SER A C 1
ATOM 780 O O . SER A 1 98 ? 1.809 -21.359 -7.723 1 97.88 98 SER A O 1
ATOM 782 N N . PHE A 1 99 ? 0.807 -20.328 -9.422 1 96.56 99 PHE A N 1
ATOM 783 C CA . PHE A 1 99 ? 0.679 -21.547 -10.227 1 96.56 99 PHE A CA 1
ATOM 784 C C . PHE A 1 99 ? 2.051 -22.094 -10.586 1 96.56 99 PHE A C 1
ATOM 786 O O . PHE A 1 99 ? 2.295 -23.297 -10.461 1 96.56 99 PHE A O 1
ATOM 793 N N . ALA A 1 100 ? 2.908 -21.188 -11.102 1 97.75 100 ALA A N 1
ATOM 794 C CA . ALA A 1 100 ? 4.242 -21.625 -11.516 1 97.75 100 ALA A CA 1
ATOM 795 C C . ALA A 1 100 ? 5.004 -22.234 -10.352 1 97.75 100 ALA A C 1
ATOM 797 O O . ALA A 1 100 ? 5.707 -23.234 -10.523 1 97.75 100 ALA A O 1
ATOM 798 N N . VAL A 1 101 ? 4.828 -21.656 -9.195 1 97.94 101 VAL A N 1
ATOM 799 C CA . VAL A 1 101 ? 5.48 -22.172 -7.996 1 97.94 101 VAL A CA 1
ATOM 800 C C . VAL A 1 101 ? 4.895 -23.531 -7.637 1 97.94 101 VAL A C 1
ATOM 802 O O . VAL A 1 101 ? 5.633 -24.484 -7.355 1 97.94 101 VAL A O 1
ATOM 805 N N . ALA A 1 102 ? 3.584 -23.672 -7.668 1 97.38 102 ALA A N 1
ATOM 806 C CA . ALA A 1 102 ? 2.934 -24.938 -7.363 1 97.38 102 ALA A CA 1
ATOM 807 C C . ALA A 1 102 ? 3.383 -26.031 -8.328 1 97.38 102 ALA A C 1
ATOM 809 O O . ALA A 1 102 ? 3.668 -27.156 -7.918 1 97.38 102 ALA A O 1
ATOM 810 N N . ASN A 1 103 ? 3.396 -25.641 -9.602 1 96.06 103 ASN A N 1
ATOM 811 C CA . ASN A 1 103 ? 3.822 -26.578 -10.633 1 96.06 103 ASN A CA 1
ATOM 812 C C . ASN A 1 103 ? 5.242 -27.078 -10.383 1 96.06 103 ASN A C 1
ATOM 814 O O . ASN A 1 103 ? 5.5 -28.281 -10.43 1 96.06 103 ASN A O 1
ATOM 818 N N . ALA A 1 104 ? 6.16 -26.203 -10.117 1 96.62 104 ALA A N 1
ATOM 819 C CA . ALA A 1 104 ? 7.551 -26.562 -9.859 1 96.62 104 ALA A CA 1
ATOM 820 C C . ALA A 1 104 ? 7.68 -27.375 -8.586 1 96.62 104 ALA A C 1
ATOM 822 O O . ALA A 1 104 ? 8.438 -28.359 -8.539 1 96.62 104 ALA A O 1
ATOM 823 N N . LEU A 1 105 ? 6.965 -26.984 -7.551 1 97.12 105 LEU A N 1
ATOM 824 C CA . LEU A 1 105 ? 6.973 -27.719 -6.285 1 97.12 105 LEU A CA 1
ATOM 825 C C . LEU A 1 105 ? 6.57 -29.172 -6.488 1 97.12 105 LEU A C 1
ATOM 827 O O . LEU A 1 105 ? 7.234 -30.078 -5.977 1 97.12 105 LEU A O 1
ATOM 831 N N . LYS A 1 106 ? 5.504 -29.312 -7.223 1 96.62 106 LYS A N 1
ATOM 832 C CA . LYS A 1 106 ? 5.004 -30.656 -7.461 1 96.62 106 LYS A CA 1
ATOM 833 C C . LYS A 1 106 ? 5.988 -31.484 -8.297 1 96.62 106 LYS A C 1
ATOM 835 O O . LYS A 1 106 ? 6.355 -32.594 -7.914 1 96.62 106 LYS A O 1
ATOM 840 N N . LYS A 1 107 ? 6.473 -30.938 -9.336 1 94.94 107 LYS A N 1
ATOM 841 C CA . LYS A 1 107 ? 7.328 -31.641 -10.289 1 94.94 107 LYS A CA 1
ATOM 842 C C . LYS A 1 107 ? 8.688 -31.953 -9.672 1 94.94 107 LYS A C 1
ATOM 844 O O . LYS A 1 107 ? 9.227 -33.031 -9.883 1 94.94 107 LYS A O 1
ATOM 849 N N . GLN A 1 108 ? 9.195 -31.047 -8.906 1 96.38 108 GLN A N 1
ATOM 850 C CA . GLN A 1 108 ? 10.586 -31.156 -8.461 1 96.38 108 GLN A CA 1
ATOM 851 C C . GLN A 1 108 ? 10.664 -31.766 -7.062 1 96.38 108 GLN A C 1
ATOM 853 O O . GLN A 1 108 ? 11.648 -32.406 -6.715 1 96.38 108 GLN A O 1
ATOM 858 N N . HIS A 1 109 ? 9.633 -31.609 -6.289 1 96.81 109 HIS A N 1
ATOM 859 C CA . HIS A 1 109 ? 9.773 -31.984 -4.883 1 96.81 109 HIS A CA 1
ATOM 860 C C . HIS A 1 109 ? 8.586 -32.812 -4.402 1 96.81 109 HIS A C 1
ATOM 862 O O . HIS A 1 109 ? 8.547 -33.25 -3.25 1 96.81 109 HIS A O 1
ATOM 868 N N . ASN A 1 110 ? 7.633 -33.031 -5.246 1 96.88 110 ASN A N 1
ATOM 869 C CA . ASN A 1 110 ? 6.402 -33.75 -4.914 1 96.88 110 ASN A CA 1
ATOM 870 C C . ASN A 1 110 ? 5.711 -33.125 -3.697 1 96.88 110 ASN A C 1
ATOM 872 O O . ASN A 1 110 ? 5.281 -33.844 -2.795 1 96.88 110 ASN A O 1
ATOM 876 N N . VAL A 1 111 ? 5.719 -31.844 -3.615 1 96.56 111 VAL A N 1
ATOM 877 C CA . VAL A 1 111 ? 5.039 -31.047 -2.605 1 96.56 111 VAL A CA 1
ATOM 878 C C . VAL A 1 111 ? 3.928 -30.234 -3.258 1 96.56 111 VAL A C 1
ATOM 880 O O . VAL A 1 111 ? 4.102 -29.703 -4.359 1 96.56 111 VAL A O 1
ATOM 883 N N . GLU A 1 112 ? 2.732 -30.172 -2.656 1 96.25 112 GLU A N 1
ATOM 884 C CA . GLU A 1 112 ? 1.646 -29.359 -3.197 1 96.25 112 GLU A CA 1
ATOM 885 C C . GLU A 1 112 ? 0.858 -28.688 -2.084 1 96.25 112 GLU A C 1
ATOM 887 O O . GLU A 1 112 ? 0.842 -29.156 -0.946 1 96.25 112 GLU A O 1
ATOM 892 N N . PRO A 1 113 ? 0.23 -27.562 -2.346 1 96.06 113 PRO A N 1
ATOM 893 C CA . PRO A 1 113 ? -0.611 -26.906 -1.343 1 96.06 113 PRO A CA 1
ATOM 894 C C . PRO A 1 113 ? -1.872 -27.703 -1.016 1 96.06 113 PRO A C 1
ATOM 896 O O . PRO A 1 113 ? -2.279 -28.562 -1.796 1 96.06 113 PRO A O 1
ATOM 899 N N . VAL A 1 114 ? -2.412 -27.406 0.17 1 95.38 114 VAL A N 1
ATOM 900 C CA . VAL A 1 114 ? -3.678 -28.047 0.525 1 95.38 114 VAL A CA 1
ATOM 901 C C . VAL A 1 114 ? -4.824 -27.375 -0.22 1 95.38 114 VAL A C 1
ATOM 903 O O . VAL A 1 114 ? -5.914 -27.938 -0.341 1 95.38 114 VAL A O 1
ATOM 906 N N . HIS A 1 115 ? -4.582 -26.141 -0.668 1 94.38 115 HIS A N 1
ATOM 907 C CA . HIS A 1 115 ? -5.547 -25.375 -1.445 1 94.38 115 HIS A CA 1
ATOM 908 C C . HIS A 1 115 ? -4.852 -24.297 -2.262 1 94.38 115 HIS A C 1
ATOM 910 O O . HIS A 1 115 ? -3.861 -23.703 -1.813 1 94.38 115 HIS A O 1
ATOM 916 N N . MET A 1 116 ? -5.309 -24.062 -3.496 1 96 116 MET A N 1
ATOM 917 C CA . MET A 1 116 ? -4.844 -22.938 -4.309 1 96 116 MET A CA 1
ATOM 918 C C . MET A 1 116 ? -5.984 -21.969 -4.586 1 96 116 MET A C 1
ATOM 920 O O . MET A 1 116 ? -7.039 -22.359 -5.082 1 96 116 MET A O 1
ATOM 924 N N . PHE A 1 117 ? -5.801 -20.734 -4.172 1 96.5 117 PHE A N 1
ATOM 925 C CA . PHE A 1 117 ? -6.715 -19.625 -4.477 1 96.5 117 PHE A CA 1
ATOM 926 C C . PHE A 1 117 ? -6.141 -18.734 -5.57 1 96.5 117 PHE A C 1
ATOM 928 O O . PHE A 1 117 ? -5.098 -18.109 -5.383 1 96.5 117 PHE A O 1
ATOM 935 N N . VAL A 1 118 ? -6.785 -18.703 -6.754 1 95.44 118 VAL A N 1
ATOM 936 C CA . VAL A 1 118 ? -6.363 -17.828 -7.848 1 95.44 118 VAL A CA 1
ATOM 937 C C . VAL A 1 118 ? -7.465 -16.812 -8.156 1 95.44 118 VAL A C 1
ATOM 939 O O . VAL A 1 118 ? -8.648 -17.125 -8.047 1 95.44 118 VAL A O 1
ATOM 942 N N . SER A 1 119 ? -7.047 -15.617 -8.438 1 94.31 119 SER A N 1
ATOM 943 C CA . SER A 1 119 ? -8 -14.523 -8.586 1 94.31 119 SER A CA 1
ATOM 944 C C . SER A 1 119 ? -7.648 -13.648 -9.781 1 94.31 119 SER A C 1
ATOM 946 O O . SER A 1 119 ? -6.477 -13.328 -10 1 94.31 119 SER A O 1
ATOM 948 N N . GLY A 1 120 ? -8.648 -13.305 -10.555 1 91.44 120 GLY A N 1
ATOM 949 C CA . GLY A 1 120 ? -8.531 -12.273 -11.578 1 91.44 120 GLY A CA 1
ATOM 950 C C . GLY A 1 120 ? -7.5 -12.602 -12.633 1 91.44 120 GLY A C 1
ATOM 951 O O . GLY A 1 120 ? -6.734 -11.727 -13.055 1 91.44 120 GLY A O 1
ATOM 952 N N . ALA A 1 121 ? -7.367 -13.859 -13.07 1 92.69 121 ALA A N 1
ATOM 953 C CA . ALA A 1 121 ? -6.324 -14.227 -14.023 1 92.69 121 ALA A CA 1
ATOM 954 C C . ALA A 1 121 ? -6.773 -15.391 -14.906 1 92.69 121 ALA A C 1
ATOM 956 O O . ALA A 1 121 ? -7.547 -16.25 -14.469 1 92.69 121 ALA A O 1
ATOM 957 N N . PHE A 1 122 ? -6.234 -15.383 -16.094 1 89.81 122 PHE A N 1
ATOM 958 C CA . PHE A 1 122 ? -6.32 -16.562 -16.969 1 89.81 122 PHE A CA 1
ATOM 959 C C . PHE A 1 122 ? -5.414 -17.672 -16.453 1 89.81 122 PHE A C 1
ATOM 961 O O . PHE A 1 122 ? -4.336 -17.406 -15.922 1 89.81 122 PHE A O 1
ATOM 968 N N . ALA A 1 123 ? -5.977 -18.891 -16.703 1 93.19 123 ALA A N 1
ATOM 969 C CA . ALA A 1 123 ? -5.02 -19.984 -16.562 1 93.19 123 ALA A CA 1
ATOM 970 C C . ALA A 1 123 ? -3.838 -19.828 -17.5 1 93.19 123 ALA A C 1
ATOM 972 O O . ALA A 1 123 ? -3.992 -19.297 -18.609 1 93.19 123 ALA A O 1
ATOM 973 N N . PRO A 1 124 ? -2.656 -20.25 -17.047 1 92.12 124 PRO A N 1
ATOM 974 C CA . PRO A 1 124 ? -1.451 -19.984 -17.844 1 92.12 124 PRO A CA 1
ATOM 975 C C . PRO A 1 124 ? -1.53 -20.562 -19.25 1 92.12 124 PRO A C 1
ATOM 977 O O . PRO A 1 124 ? -0.885 -20.047 -20.172 1 92.12 124 PRO A O 1
ATOM 980 N N . TYR A 1 125 ? -2.322 -21.562 -19.484 1 92.12 125 TYR A N 1
ATOM 981 C CA . TYR A 1 125 ? -2.379 -22.266 -20.766 1 92.12 125 TYR A CA 1
ATOM 982 C C . TYR A 1 125 ? -3.658 -21.906 -21.516 1 92.12 125 TYR A C 1
ATOM 984 O O . TYR A 1 125 ? -3.961 -22.516 -22.547 1 92.12 125 TYR A O 1
ATOM 992 N N . SER A 1 126 ? -4.398 -20.984 -20.984 1 90.62 126 SER A N 1
ATOM 993 C CA . SER A 1 126 ? -5.602 -20.531 -21.688 1 90.62 126 SER A CA 1
ATOM 994 C C . SER A 1 126 ? -5.262 -19.922 -23.031 1 90.62 126 SER A C 1
ATOM 996 O O . SER A 1 126 ? -4.367 -19.078 -23.125 1 90.62 126 SER A O 1
ATOM 998 N N . GLU A 1 127 ? -6.02 -20.266 -24.062 1 87.38 127 GLU A N 1
ATOM 999 C CA . GLU A 1 127 ? -5.812 -19.719 -25.391 1 87.38 127 GLU A CA 1
ATOM 1000 C C . GLU A 1 127 ? -6.109 -18.219 -25.422 1 87.38 127 GLU A C 1
ATOM 1002 O O . GLU A 1 127 ? -5.445 -17.453 -26.125 1 87.38 127 GLU A O 1
ATOM 1007 N N . THR A 1 128 ? -7.105 -17.891 -24.719 1 87.69 128 THR A N 1
ATOM 1008 C CA . THR A 1 128 ? -7.465 -16.484 -24.641 1 87.69 128 THR A CA 1
ATOM 1009 C C . THR A 1 128 ? -6.309 -15.656 -24.094 1 87.69 128 THR A C 1
ATOM 1011 O O . THR A 1 128 ? -6.035 -14.555 -24.578 1 87.69 128 THR A O 1
ATOM 1014 N N . ARG A 1 129 ? -5.641 -16.172 -23.047 1 87.56 129 ARG A N 1
ATOM 1015 C CA . ARG A 1 129 ? -4.492 -15.469 -22.484 1 87.56 129 ARG A CA 1
ATOM 1016 C C . ARG A 1 129 ? -3.375 -15.328 -23.5 1 87.56 129 ARG A C 1
ATOM 1018 O O . ARG A 1 129 ? -2.797 -14.25 -23.656 1 87.56 129 ARG A O 1
ATOM 1025 N N . LEU A 1 130 ? -3.133 -16.484 -24.156 1 85.12 130 LEU A N 1
ATOM 1026 C CA . LEU A 1 130 ? -2.012 -16.547 -25.094 1 85.12 130 LEU A CA 1
ATOM 1027 C C . LEU A 1 130 ? -2.211 -15.57 -26.25 1 85.12 130 LEU A C 1
ATOM 1029 O O . LEU A 1 130 ? -1.237 -15.078 -26.828 1 85.12 130 LEU A O 1
ATOM 1033 N N . ASN A 1 131 ? -3.471 -15.156 -26.531 1 84.12 131 ASN A N 1
ATOM 1034 C CA . ASN A 1 131 ? -3.777 -14.25 -27.625 1 84.12 131 ASN A CA 1
ATOM 1035 C C . ASN A 1 131 ? -4.078 -12.844 -27.125 1 84.12 131 ASN A C 1
ATOM 1037 O O . ASN A 1 131 ? -4.434 -11.961 -27.922 1 84.12 131 ASN A O 1
ATOM 1041 N N . TYR A 1 132 ? -4.012 -12.68 -25.891 1 83.44 132 TYR A N 1
ATOM 1042 C CA . TYR A 1 132 ? -4.297 -11.367 -25.312 1 83.44 132 TYR A CA 1
ATOM 1043 C C . TYR A 1 132 ? -3.201 -10.367 -25.656 1 83.44 132 TYR A C 1
ATOM 1045 O O . TYR A 1 132 ? -2.016 -10.711 -25.656 1 83.44 132 TYR A O 1
ATOM 1053 N N . PRO A 1 133 ? -3.521 -9.078 -25.969 1 81.62 133 PRO A N 1
ATOM 1054 C CA . PRO A 1 133 ? -2.504 -8.094 -26.344 1 81.62 133 PRO A CA 1
ATOM 1055 C C . PRO A 1 133 ? -1.469 -7.863 -25.25 1 81.62 133 PRO A C 1
ATOM 1057 O O . PRO A 1 133 ? -1.824 -7.777 -24.062 1 81.62 133 PRO A O 1
ATOM 1060 N N . GLN A 1 134 ? -0.219 -7.871 -25.703 1 85.31 134 GLN A N 1
ATOM 1061 C CA . GLN A 1 134 ? 0.863 -7.574 -24.781 1 85.31 134 GLN A CA 1
ATOM 1062 C C . GLN A 1 134 ? 0.967 -6.078 -24.516 1 85.31 134 GLN A C 1
ATOM 1064 O O . GLN A 1 134 ? 0.869 -5.27 -25.438 1 85.31 134 GLN A O 1
ATOM 1069 N N . ARG A 1 135 ? 1.086 -5.773 -23.234 1 82.88 135 ARG A N 1
ATOM 1070 C CA . ARG A 1 135 ? 1.099 -4.363 -22.859 1 82.88 135 ARG A CA 1
ATOM 1071 C C . ARG A 1 135 ? 2.496 -3.924 -22.438 1 82.88 135 ARG A C 1
ATOM 1073 O O . ARG A 1 135 ? 2.82 -2.734 -22.484 1 82.88 135 ARG A O 1
ATOM 1080 N N . SER A 1 136 ? 3.32 -4.863 -22.062 1 85.12 136 SER A N 1
ATOM 1081 C CA . SER A 1 136 ? 4.637 -4.551 -21.516 1 85.12 136 SER A CA 1
ATOM 1082 C C . SER A 1 136 ? 5.508 -3.832 -22.531 1 85.12 136 SER A C 1
ATOM 1084 O O . SER A 1 136 ? 6.438 -3.107 -22.172 1 85.12 136 SER A O 1
ATOM 1086 N N . GLU A 1 137 ? 5.133 -3.93 -23.781 1 83.69 137 GLU A N 1
ATOM 1087 C CA . GLU A 1 137 ? 5.984 -3.365 -24.812 1 83.69 137 GLU A CA 1
ATOM 1088 C C . GLU A 1 137 ? 5.449 -2.018 -25.297 1 83.69 137 GLU A C 1
ATOM 1090 O O . GLU A 1 137 ? 6.047 -1.381 -26.156 1 83.69 137 GLU A O 1
ATOM 1095 N N . LEU A 1 138 ? 4.355 -1.604 -24.812 1 84.38 138 LEU A N 1
ATOM 1096 C CA . LEU A 1 138 ? 3.811 -0.298 -25.188 1 84.38 138 LEU A CA 1
ATOM 1097 C C . LEU A 1 138 ? 4.746 0.822 -24.734 1 84.38 138 LEU A C 1
ATOM 1099 O O . LEU A 1 138 ? 5.5 0.66 -23.781 1 84.38 138 LEU A O 1
ATOM 1103 N N . SER A 1 139 ? 4.645 1.972 -25.531 1 82.56 139 SER A N 1
ATOM 1104 C CA . SER A 1 139 ? 5.328 3.162 -25.047 1 82.56 139 SER A CA 1
ATOM 1105 C C . SER A 1 139 ? 4.797 3.576 -23.672 1 82.56 139 SER A C 1
ATOM 1107 O O . SER A 1 139 ? 3.67 3.234 -23.312 1 82.56 139 SER A O 1
ATOM 1109 N N . ASP A 1 140 ? 5.625 4.266 -22.953 1 73.12 140 ASP A N 1
ATOM 1110 C CA . ASP A 1 140 ? 5.188 4.734 -21.641 1 73.12 140 ASP A CA 1
ATOM 1111 C C . ASP A 1 140 ? 3.881 5.52 -21.75 1 73.12 140 ASP A C 1
ATOM 1113 O O . ASP A 1 140 ? 2.992 5.371 -20.906 1 73.12 140 ASP A O 1
ATOM 1117 N N . GLU A 1 141 ? 3.824 6.23 -22.75 1 71.25 141 GLU A N 1
ATOM 1118 C CA . GLU A 1 141 ? 2.619 7.027 -22.953 1 71.25 141 GLU A CA 1
ATOM 1119 C C . GLU A 1 141 ? 1.41 6.141 -23.234 1 71.25 141 GLU A C 1
ATOM 1121 O O . GLU A 1 141 ? 0.348 6.32 -22.641 1 71.25 141 GLU A O 1
ATOM 1126 N N . ASP A 1 142 ? 1.563 5.207 -24.156 1 75.12 142 ASP A N 1
ATOM 1127 C CA . ASP A 1 142 ? 0.47 4.305 -24.5 1 75.12 142 ASP A CA 1
ATOM 1128 C C . ASP A 1 142 ? 0.121 3.391 -23.328 1 75.12 142 ASP A C 1
ATOM 1130 O O . ASP A 1 142 ? -1.048 3.066 -23.109 1 75.12 142 ASP A O 1
ATOM 1134 N N . PHE A 1 143 ? 1.16 3.084 -22.625 1 78 143 PHE A N 1
ATOM 1135 C CA . PHE A 1 143 ? 0.972 2.236 -21.453 1 78 143 PHE A CA 1
ATOM 1136 C C . PHE A 1 143 ? 0.164 2.961 -20.375 1 78 143 PHE A C 1
ATOM 1138 O O . PHE A 1 143 ? -0.753 2.385 -19.781 1 78 143 PHE A O 1
ATOM 1145 N N . LEU A 1 144 ? 0.509 4.141 -20.172 1 69.75 144 LEU A N 1
ATOM 1146 C CA . LEU A 1 144 ? -0.207 4.961 -19.203 1 69.75 144 LEU A CA 1
ATOM 1147 C C . LEU A 1 144 ? -1.665 5.137 -19.625 1 69.75 144 LEU A C 1
ATOM 1149 O O . LEU A 1 144 ? -2.561 5.109 -18.766 1 69.75 144 LEU A O 1
ATOM 1153 N N . ARG A 1 145 ? -1.883 5.324 -20.828 1 69.44 145 ARG A N 1
ATOM 1154 C CA . ARG A 1 145 ? -3.246 5.461 -21.328 1 69.44 145 ARG A CA 1
ATOM 1155 C C . ARG A 1 145 ? -4.055 4.191 -21.078 1 69.44 145 ARG A C 1
ATOM 1157 O O . ARG A 1 145 ? -5.227 4.262 -20.703 1 69.44 145 ARG A O 1
ATOM 1164 N N . TRP A 1 146 ? -3.416 3.092 -21.281 1 72 146 TRP A N 1
ATOM 1165 C CA . TRP A 1 146 ? -4.055 1.804 -21.031 1 72 146 TRP A CA 1
ATOM 1166 C C . TRP A 1 146 ? -4.328 1.614 -19.547 1 72 146 TRP A C 1
ATOM 1168 O O . TRP A 1 146 ? -5.406 1.151 -19.156 1 72 146 TRP A O 1
ATOM 1178 N N . MET A 1 147 ? -3.326 2.008 -18.734 1 69.19 147 MET A N 1
ATOM 1179 C CA . MET A 1 147 ? -3.428 1.825 -17.281 1 69.19 147 MET A CA 1
ATOM 1180 C C . MET A 1 147 ? -4.512 2.721 -16.703 1 69.19 147 MET A C 1
ATOM 1182 O O . MET A 1 147 ? -5.152 2.359 -15.711 1 69.19 147 MET A O 1
ATOM 1186 N N . THR A 1 148 ? -4.426 3.896 -17.188 1 61.09 148 THR A N 1
ATOM 1187 C CA . THR A 1 148 ? -5.402 4.859 -16.703 1 61.09 148 THR A CA 1
ATOM 1188 C C . THR A 1 148 ? -6.801 4.242 -16.672 1 61.09 148 THR A C 1
ATOM 1190 O O . THR A 1 148 ? -7.578 4.5 -15.75 1 61.09 148 THR A O 1
ATOM 1193 N N . SER A 1 149 ? -7.027 3.424 -17.562 1 56.88 149 SER A N 1
ATOM 1194 C CA . SER A 1 149 ? -8.352 2.811 -17.625 1 56.88 149 SER A CA 1
ATOM 1195 C C . SER A 1 149 ? -8.555 1.826 -16.469 1 56.88 149 SER A C 1
ATOM 1197 O O . SER A 1 149 ? -9.672 1.66 -15.977 1 56.88 149 SER A O 1
ATOM 1199 N N . ILE A 1 150 ? -7.484 1.2 -16.062 1 57.03 150 ILE A N 1
ATOM 1200 C CA . ILE A 1 150 ? -7.594 0.145 -15.055 1 57.03 150 ILE A CA 1
ATOM 1201 C C . ILE A 1 150 ? -7.367 0.73 -13.664 1 57.03 150 ILE A C 1
ATOM 1203 O O . ILE A 1 150 ? -8.172 0.516 -12.758 1 57.03 150 ILE A O 1
ATOM 1207 N N . VAL A 1 151 ? -6.137 1.315 -13.422 1 54.69 151 VAL A N 1
ATOM 1208 C CA . VAL A 1 151 ? -5.672 1.719 -12.094 1 54.69 151 VAL A CA 1
ATOM 1209 C C . VAL A 1 151 ? -6.25 3.088 -11.742 1 54.69 151 VAL A C 1
ATOM 1211 O O . VAL A 1 151 ? -6.613 3.334 -10.586 1 54.69 151 VAL A O 1
ATOM 1214 N N . MET A 1 152 ? -6.23 3.826 -12.852 1 55.44 152 MET A N 1
ATOM 1215 C CA . MET A 1 152 ? -6.496 5.242 -12.602 1 55.44 152 MET A CA 1
ATOM 1216 C C . MET A 1 152 ? -7.922 5.445 -12.102 1 55.44 152 MET A C 1
ATOM 1218 O O . MET A 1 152 ? -8.18 6.352 -11.305 1 55.44 152 MET A O 1
ATOM 1222 N N . LYS A 1 153 ? -8.672 4.527 -12.5 1 57.09 153 LYS A N 1
ATOM 1223 C CA . LYS A 1 153 ? -10.047 4.793 -12.094 1 57.09 153 LYS A CA 1
ATOM 1224 C C . LYS A 1 153 ? -10.219 4.656 -10.586 1 57.09 153 LYS A C 1
ATOM 1226 O O . LYS A 1 153 ? -11.07 5.312 -9.984 1 57.09 153 LYS A O 1
ATOM 1231 N N . LEU A 1 154 ? -9.234 3.879 -10 1 58.5 154 LEU A N 1
ATOM 1232 C CA . LEU A 1 154 ? -9.383 3.686 -8.562 1 58.5 154 LEU A CA 1
ATOM 1233 C C . LEU A 1 154 ? -8.648 4.773 -7.785 1 58.5 154 LEU A C 1
ATOM 1235 O O . LEU A 1 154 ? -9.133 5.246 -6.754 1 58.5 154 LEU A O 1
ATOM 1239 N N . PHE A 1 155 ? -7.605 5.258 -8.258 1 66.88 155 PHE A N 1
ATOM 1240 C CA . PHE A 1 155 ? -6.738 6.133 -7.477 1 66.88 155 PHE A CA 1
ATOM 1241 C C . PHE A 1 155 ? -6.969 7.594 -7.844 1 66.88 155 PHE A C 1
ATOM 1243 O O . PHE A 1 155 ? -6.82 8.484 -7 1 66.88 155 PHE A O 1
ATOM 1250 N N . LEU A 1 156 ? -7.492 7.777 -9.07 1 72.81 156 LEU A N 1
ATOM 1251 C CA . LEU A 1 156 ? -7.566 9.141 -9.578 1 72.81 156 LEU A CA 1
ATOM 1252 C C . LEU A 1 156 ? -8.594 9.961 -8.797 1 72.81 156 LEU A C 1
ATOM 1254 O O . LEU A 1 156 ? -8.305 11.07 -8.352 1 72.81 156 LEU A O 1
ATOM 1258 N N . PRO A 1 157 ? -9.75 9.391 -8.531 1 76.69 157 PRO A N 1
ATOM 1259 C CA . PRO A 1 157 ? -10.742 10.203 -7.82 1 76.69 157 PRO A CA 1
ATOM 1260 C C . PRO A 1 157 ? -10.289 10.578 -6.41 1 76.69 157 PRO A C 1
ATOM 1262 O O . PRO A 1 157 ? -10.5 11.711 -5.969 1 76.69 157 PRO A O 1
ATOM 1265 N N . VAL A 1 158 ? -9.672 9.625 -5.711 1 82.81 158 VAL A N 1
ATOM 1266 C CA . VAL A 1 158 ? -9.219 9.867 -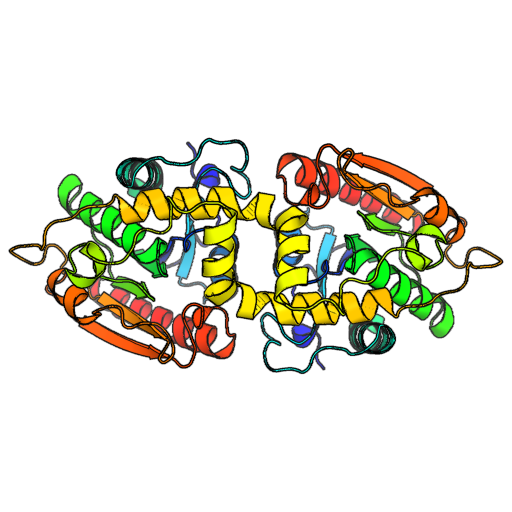4.348 1 82.81 158 VAL A CA 1
ATOM 1267 C C . VAL A 1 158 ? -8.109 10.914 -4.352 1 82.81 158 VAL A C 1
ATOM 1269 O O . VAL A 1 158 ? -8.109 11.836 -3.533 1 82.81 158 VAL A O 1
ATOM 1272 N N . LEU A 1 159 ? -7.191 10.789 -5.266 1 83.31 159 LEU A N 1
ATOM 1273 C CA . LEU A 1 159 ? -6.082 11.734 -5.367 1 83.31 159 LEU A CA 1
ATOM 1274 C C . LEU A 1 159 ? -6.586 13.133 -5.688 1 83.31 159 LEU A C 1
ATOM 1276 O O . LEU A 1 159 ? -6.16 14.109 -5.062 1 83.31 159 LEU A O 1
ATOM 1280 N N . LYS A 1 160 ? -7.531 13.266 -6.609 1 84.06 160 LYS A N 1
ATOM 1281 C CA . LYS A 1 160 ? -8.086 14.562 -6.977 1 84.06 160 LYS A CA 1
ATOM 1282 C C . LYS A 1 160 ? -8.844 15.188 -5.809 1 84.06 160 LYS A C 1
ATOM 1284 O O . LYS A 1 160 ? -8.758 16.391 -5.578 1 84.06 160 LYS A O 1
ATOM 1289 N N . ALA A 1 161 ? -9.594 14.398 -5.117 1 87.62 161 ALA A N 1
ATOM 1290 C CA . ALA A 1 161 ? -10.344 14.898 -3.965 1 87.62 161 ALA A CA 1
ATOM 1291 C C . ALA A 1 161 ? -9.406 15.461 -2.902 1 87.62 161 ALA A C 1
ATOM 1293 O O . ALA A 1 161 ? -9.648 16.547 -2.361 1 87.62 161 ALA A O 1
ATOM 1294 N N . ASP A 1 162 ? -8.359 14.703 -2.596 1 92.12 162 ASP A N 1
ATOM 1295 C CA . ASP A 1 162 ? -7.391 15.164 -1.606 1 92.12 162 ASP A CA 1
ATOM 1296 C C . ASP A 1 162 ? -6.711 16.453 -2.062 1 92.12 162 ASP A C 1
ATOM 1298 O O . ASP A 1 162 ? -6.492 17.359 -1.263 1 92.12 162 ASP A O 1
ATOM 1302 N N . LEU A 1 163 ? -6.352 16.516 -3.363 1 89 163 LEU A N 1
ATOM 1303 C CA . LEU A 1 163 ? -5.699 17.703 -3.883 1 89 163 LEU A CA 1
ATOM 1304 C C . LEU A 1 163 ? -6.633 18.906 -3.816 1 89 163 LEU A C 1
ATOM 1306 O O . LEU A 1 163 ? -6.191 20.031 -3.543 1 89 163 LEU A O 1
ATOM 1310 N N . ARG A 1 164 ? -7.918 18.688 -4.047 1 89.19 164 ARG A N 1
ATOM 1311 C CA . ARG A 1 164 ? -8.891 19.766 -3.916 1 89.19 164 ARG A CA 1
ATOM 1312 C C . ARG A 1 164 ? -8.891 20.328 -2.5 1 89.19 164 ARG A C 1
ATOM 1314 O O . ARG A 1 164 ? -8.961 21.547 -2.311 1 89.19 164 ARG A O 1
ATOM 1321 N N . VAL A 1 165 ? -8.797 19.438 -1.513 1 92.5 165 VAL A N 1
ATOM 1322 C CA . VAL A 1 165 ? -8.797 19.844 -0.112 1 92.5 165 VAL A CA 1
ATOM 1323 C C . VAL A 1 165 ? -7.566 20.703 0.171 1 92.5 165 VAL A C 1
ATOM 1325 O O . VAL A 1 165 ? -7.688 21.812 0.706 1 92.5 165 VAL A O 1
ATOM 1328 N N . VAL A 1 166 ? -6.414 20.219 -0.29 1 91.25 166 VAL A N 1
ATOM 1329 C CA . VAL A 1 166 ? -5.18 20.906 0.079 1 91.25 166 VAL A CA 1
ATOM 1330 C C . VAL A 1 166 ? -5.047 22.188 -0.729 1 91.25 166 VAL A C 1
ATOM 1332 O O . VAL A 1 166 ? -4.492 23.172 -0.244 1 91.25 166 VAL A O 1
ATOM 1335 N N . GLU A 1 167 ? -5.504 22.203 -1.946 1 89.88 167 GLU A N 1
ATOM 1336 C CA . GLU A 1 167 ? -5.398 23.391 -2.791 1 89.88 167 GLU A CA 1
ATOM 1337 C C . GLU A 1 167 ? -6.324 24.5 -2.299 1 89.88 167 GLU A C 1
ATOM 1339 O O . GLU A 1 167 ? -6.02 25.688 -2.459 1 89.88 167 GLU A O 1
ATOM 1344 N N . SER A 1 168 ? -7.422 24.125 -1.647 1 90 168 SER A N 1
ATOM 1345 C CA . SER A 1 168 ? -8.383 25.109 -1.182 1 90 168 SER A CA 1
ATOM 1346 C C . SER A 1 168 ? -8.078 25.547 0.248 1 90 168 SER A C 1
ATOM 1348 O O . SER A 1 168 ? -8.664 26.516 0.745 1 90 168 SER A O 1
ATOM 1350 N N . TYR A 1 169 ? -7.148 24.828 0.92 1 91.38 169 TYR A N 1
ATOM 1351 C CA . TYR A 1 169 ? -6.82 25.141 2.303 1 91.38 169 TYR A CA 1
ATOM 1352 C C . TYR A 1 169 ? -6.055 26.469 2.389 1 91.38 169 TYR A C 1
ATOM 1354 O O . TYR A 1 169 ? -5.059 26.656 1.688 1 91.38 169 TYR A O 1
ATOM 1362 N N . ARG A 1 170 ? -6.602 27.312 3.186 1 89.06 170 ARG A N 1
ATOM 1363 C CA . ARG A 1 170 ? -5.965 28.609 3.414 1 89.06 170 ARG A CA 1
ATOM 1364 C C . ARG A 1 170 ? -5.723 28.844 4.902 1 89.06 170 ARG A C 1
ATOM 1366 O O . ARG A 1 170 ? -6.582 28.531 5.73 1 89.06 170 ARG A O 1
ATOM 1373 N N . CYS A 1 171 ? -4.539 29.219 5.191 1 90.12 171 CYS A N 1
ATOM 1374 C CA . CYS A 1 171 ? -4.113 29.594 6.531 1 90.12 171 CYS A CA 1
ATOM 1375 C C . CYS A 1 171 ? -3.174 30.797 6.484 1 90.12 171 CYS A C 1
ATOM 1377 O O . CYS A 1 171 ? -2.256 30.844 5.664 1 90.12 171 CYS A O 1
ATOM 1379 N N . ASN A 1 172 ? -3.482 31.766 7.328 1 88.19 172 ASN A N 1
ATOM 1380 C CA . ASN A 1 172 ? -2.627 32.938 7.367 1 88.19 172 ASN A CA 1
ATOM 1381 C C . ASN A 1 172 ? -1.318 32.656 8.102 1 88.19 172 ASN A C 1
ATOM 1383 O O . ASN A 1 172 ? -1.282 31.859 9.023 1 88.19 172 ASN A O 1
ATOM 1387 N N . LYS A 1 173 ? -0.333 33.375 7.617 1 90.94 173 LYS A N 1
ATOM 1388 C CA . LYS A 1 173 ? 0.908 33.344 8.383 1 90.94 173 LYS A CA 1
ATOM 1389 C C . LYS A 1 173 ? 0.673 33.812 9.82 1 90.94 173 LYS A C 1
ATOM 1391 O O . LYS A 1 173 ? 0.051 34.875 10.039 1 90.94 173 LYS A O 1
ATOM 1396 N N . PRO A 1 174 ? 1.157 32.969 10.695 1 89.94 174 PRO A N 1
ATOM 1397 C CA . PRO A 1 174 ? 0.938 33.406 12.078 1 89.94 174 PRO A CA 1
ATOM 1398 C C . PRO A 1 174 ? 1.773 34.625 12.445 1 89.94 174 PRO A C 1
ATOM 1400 O O . PRO A 1 174 ? 2.932 34.719 12.039 1 89.94 174 PRO A O 1
ATOM 1403 N N . GLU A 1 175 ? 1.139 35.594 13.195 1 91.06 175 GLU A N 1
ATOM 1404 C CA . GLU A 1 175 ? 1.889 36.75 13.703 1 91.06 175 GLU A CA 1
ATOM 1405 C C . GLU A 1 175 ? 2.945 36.312 14.711 1 91.06 175 GLU A C 1
ATOM 1407 O O . GLU A 1 175 ? 4.07 36.812 14.695 1 91.06 175 GLU A O 1
ATOM 1412 N N . LEU A 1 176 ? 2.518 35.438 15.57 1 92.31 176 LEU A N 1
ATOM 1413 C CA . LEU A 1 176 ? 3.391 34.75 16.531 1 92.31 176 LEU A CA 1
ATOM 1414 C C . LEU A 1 176 ? 3.27 33.25 16.406 1 92.31 176 LEU A C 1
ATOM 1416 O O . LEU A 1 176 ? 2.195 32.719 16.094 1 92.31 176 LEU A O 1
ATOM 1420 N N . PRO A 1 177 ? 4.41 32.594 16.641 1 93.25 177 PRO A N 1
ATOM 1421 C CA . PRO A 1 177 ? 4.301 31.156 16.609 1 93.25 177 PRO A CA 1
ATOM 1422 C C . PRO A 1 177 ? 3.227 30.625 17.562 1 93.25 177 PRO A C 1
ATOM 1424 O O . PRO A 1 177 ? 3.141 31.062 18.719 1 93.25 177 PRO A O 1
ATOM 1427 N N . PHE A 1 178 ? 2.461 29.688 17.031 1 91.94 178 PHE A N 1
ATOM 1428 C CA . PHE A 1 178 ? 1.381 29.203 17.875 1 91.94 178 PHE A CA 1
ATOM 1429 C C . PHE A 1 178 ? 1.768 27.891 18.547 1 91.94 178 PHE A C 1
ATOM 1431 O O . PHE A 1 178 ? 1.14 27.484 19.531 1 91.94 178 PHE A O 1
ATOM 1438 N N . LEU A 1 179 ? 2.824 27.234 17.984 1 93.75 179 LEU A N 1
ATOM 1439 C CA . LEU A 1 179 ? 3.344 26.031 18.625 1 93.75 179 LEU A CA 1
ATOM 1440 C C . LEU A 1 179 ? 4.633 26.328 19.391 1 93.75 179 LEU A C 1
ATOM 1442 O O . LEU A 1 179 ? 5.332 27.297 19.078 1 93.75 179 LEU A O 1
ATOM 1446 N N . SER A 1 180 ? 4.848 25.531 20.406 1 94.62 180 SER A N 1
ATOM 1447 C CA . SER A 1 180 ? 6.117 25.609 21.125 1 94.62 180 SER A CA 1
ATOM 1448 C C . SER A 1 180 ? 6.953 24.359 20.922 1 94.62 180 SER A C 1
ATOM 1450 O O . SER A 1 180 ? 8.148 24.344 21.219 1 94.62 180 SER A O 1
ATOM 1452 N N . CYS A 1 181 ? 6.32 23.344 20.391 1 92.5 181 CYS A N 1
ATOM 1453 C CA . CYS A 1 181 ? 7.047 22.094 20.172 1 92.5 181 CYS A CA 1
ATOM 1454 C C . CYS A 1 181 ? 8.008 22.219 19 1 92.5 181 CYS A C 1
ATOM 1456 O O . CYS A 1 181 ? 7.848 23.109 18.156 1 92.5 181 CYS A O 1
ATOM 1458 N N . SER A 1 182 ? 9.023 21.312 18.906 1 94.31 182 SER A N 1
ATOM 1459 C CA . SER A 1 182 ? 9.969 21.281 17.797 1 94.31 182 SER A CA 1
ATOM 1460 C C . SER A 1 182 ? 9.297 20.828 16.516 1 94.31 182 SER A C 1
ATOM 1462 O O . SER A 1 182 ? 8.352 20.031 16.547 1 94.31 182 SER A O 1
ATOM 1464 N N . ILE A 1 183 ? 9.758 21.406 15.391 1 94.69 183 ILE A N 1
ATOM 1465 C CA . ILE A 1 183 ? 9.328 20.984 14.062 1 94.69 183 ILE A CA 1
ATOM 1466 C C . ILE A 1 183 ? 10.539 20.5 13.258 1 94.69 183 ILE A C 1
ATOM 1468 O O . ILE A 1 183 ? 11.562 21.188 13.195 1 94.69 183 ILE A O 1
ATOM 1472 N N . THR A 1 184 ? 10.523 19.297 12.789 1 95.12 184 THR A N 1
ATOM 1473 C CA . THR A 1 184 ? 11.492 18.797 11.812 1 95.12 184 THR A CA 1
ATOM 1474 C C . THR A 1 184 ? 10.867 18.688 10.43 1 95.12 184 THR A C 1
ATOM 1476 O O . THR A 1 184 ? 9.812 18.078 10.258 1 95.12 184 THR A O 1
ATOM 1479 N N . CYS A 1 185 ? 11.5 19.344 9.438 1 95.62 185 CYS A N 1
ATOM 1480 C CA . CYS A 1 185 ? 11.078 19.266 8.039 1 95.62 185 CYS A CA 1
ATOM 1481 C C . CYS A 1 185 ? 11.961 18.312 7.254 1 95.62 185 CYS A C 1
ATOM 1483 O O . CYS A 1 185 ? 13.18 18.469 7.219 1 95.62 185 CYS A O 1
ATOM 1485 N N . PHE A 1 186 ? 11.336 17.297 6.656 1 95.75 186 PHE A N 1
ATOM 1486 C CA . PHE A 1 186 ? 12.023 16.406 5.734 1 95.75 186 PHE A CA 1
ATOM 1487 C C . PHE A 1 186 ? 11.688 16.75 4.289 1 95.75 186 PHE A C 1
ATOM 1489 O O . PHE A 1 186 ? 10.594 17.25 4.004 1 95.75 186 PHE A O 1
ATOM 1496 N N . ASP A 1 187 ? 12.656 16.516 3.414 1 93.31 187 ASP A N 1
ATOM 1497 C CA . ASP A 1 187 ? 12.383 16.688 1.99 1 93.31 187 ASP A CA 1
ATOM 1498 C C . ASP A 1 187 ? 13.367 15.883 1.143 1 93.31 187 ASP A C 1
ATOM 1500 O O . ASP A 1 187 ? 14.422 15.461 1.63 1 93.31 187 ASP A O 1
ATOM 1504 N N . GLY A 1 188 ? 12.945 15.547 -0.061 1 90 188 GLY A N 1
ATOM 1505 C CA . GLY A 1 188 ? 13.844 14.914 -1.018 1 90 188 GLY A CA 1
ATOM 1506 C C . GLY A 1 188 ? 14.703 15.914 -1.771 1 90 188 GLY A C 1
ATOM 1507 O O . GLY A 1 188 ? 14.195 16.922 -2.283 1 90 188 GLY A O 1
ATOM 1508 N N . ARG A 1 189 ? 15.914 15.609 -1.919 1 90.44 189 ARG A N 1
ATOM 1509 C CA . ARG A 1 189 ? 16.844 16.516 -2.58 1 90.44 189 ARG A CA 1
ATOM 1510 C C . ARG A 1 189 ? 16.469 16.719 -4.043 1 90.44 189 ARG A C 1
ATOM 1512 O O . ARG A 1 189 ? 16.688 17.797 -4.605 1 90.44 189 ARG A O 1
ATOM 1519 N N . ASP A 1 190 ? 15.859 15.727 -4.656 1 83.75 190 ASP A N 1
ATOM 1520 C CA . ASP A 1 190 ? 15.523 15.789 -6.074 1 83.75 190 ASP A CA 1
ATOM 1521 C C . ASP A 1 190 ? 14.047 16.141 -6.273 1 83.75 190 ASP A C 1
ATOM 1523 O O . ASP A 1 190 ? 13.516 15.992 -7.375 1 83.75 190 ASP A O 1
ATOM 1527 N N . ASP A 1 191 ? 13.352 16.547 -5.199 1 85 191 ASP A N 1
ATOM 1528 C CA . ASP A 1 191 ? 11.977 17.031 -5.281 1 85 191 ASP A CA 1
ATOM 1529 C C . ASP A 1 191 ? 11.938 18.5 -5.676 1 85 191 ASP A C 1
ATOM 1531 O O . ASP A 1 191 ? 12.977 19.172 -5.727 1 85 191 ASP A O 1
ATOM 1535 N N . ILE A 1 192 ? 10.75 18.969 -6.055 1 81.62 192 ILE A N 1
ATOM 1536 C CA . ILE A 1 192 ? 10.594 20.422 -6.23 1 81.62 192 ILE A CA 1
ATOM 1537 C C . ILE A 1 192 ? 10.875 21.125 -4.91 1 81.62 192 ILE A C 1
ATOM 1539 O O . ILE A 1 192 ? 10.609 20.578 -3.834 1 81.62 192 ILE A O 1
ATOM 1543 N N . PRO A 1 193 ? 11.367 22.312 -4.969 1 86.31 193 PRO A N 1
ATOM 1544 C CA . PRO A 1 193 ? 11.594 23.062 -3.73 1 86.31 193 PRO A CA 1
ATOM 1545 C C . PRO A 1 193 ? 10.297 23.453 -3.029 1 86.31 193 PRO A C 1
ATOM 1547 O O . PRO A 1 193 ? 9.383 23.984 -3.668 1 86.31 193 PRO A O 1
ATOM 1550 N N . HIS A 1 194 ? 10.195 23.234 -1.684 1 91 194 HIS A N 1
ATOM 1551 C CA . HIS A 1 194 ? 8.945 23.453 -0.966 1 91 194 HIS A CA 1
ATOM 1552 C C . HIS A 1 194 ? 9.047 24.656 -0.036 1 91 194 HIS A C 1
ATOM 1554 O O . HIS A 1 194 ? 8.266 24.781 0.909 1 91 194 HIS A O 1
ATOM 1560 N N . ASP A 1 195 ? 9.977 25.578 -0.154 1 90 195 ASP A N 1
ATOM 1561 C CA . ASP A 1 195 ? 10.102 26.719 0.739 1 90 195 ASP A CA 1
ATOM 1562 C C . ASP A 1 195 ? 10.055 26.297 2.203 1 90 195 ASP A C 1
ATOM 1564 O O . ASP A 1 195 ? 9.234 26.781 2.977 1 90 195 ASP A O 1
ATOM 1568 N N . LEU A 1 196 ? 10.922 25.422 2.621 1 92.56 196 LEU A N 1
ATOM 1569 C CA . LEU A 1 196 ? 10.859 24.719 3.902 1 92.56 196 LEU A CA 1
ATOM 1570 C C . LEU A 1 196 ? 11.031 25.688 5.059 1 92.56 196 LEU A C 1
ATOM 1572 O O . LEU A 1 196 ? 10.492 25.484 6.148 1 92.56 196 LEU A O 1
ATOM 1576 N N . GLN A 1 197 ? 11.695 26.797 4.816 1 93.5 197 GLN A N 1
ATOM 1577 C CA . GLN A 1 197 ? 11.977 27.766 5.879 1 93.5 197 GLN A CA 1
ATOM 1578 C C . GLN A 1 197 ? 10.695 28.391 6.418 1 93.5 197 GLN A C 1
ATOM 1580 O O . GLN A 1 197 ? 10.648 28.812 7.574 1 93.5 197 GLN A O 1
ATOM 1585 N N . ALA A 1 198 ? 9.641 28.391 5.645 1 93.56 198 ALA A N 1
ATOM 1586 C CA . ALA A 1 198 ? 8.375 28.984 6.066 1 93.56 198 ALA A CA 1
ATOM 1587 C C . ALA A 1 198 ? 7.785 28.219 7.258 1 93.56 198 ALA A C 1
ATOM 1589 O O . ALA A 1 198 ? 7.059 28.797 8.07 1 93.56 198 ALA A O 1
ATOM 1590 N N . TRP A 1 199 ? 8.117 26.906 7.422 1 94.38 199 TRP A N 1
ATOM 1591 C CA . TRP A 1 199 ? 7.605 26.094 8.516 1 94.38 199 TRP A CA 1
ATOM 1592 C C . TRP A 1 199 ? 8.094 26.609 9.859 1 94.38 199 TRP A C 1
ATOM 1594 O O . TRP A 1 199 ? 7.457 26.375 10.891 1 94.38 199 TRP A O 1
ATOM 1604 N N . LYS A 1 200 ? 9.25 27.344 9.875 1 95.62 200 LYS A N 1
ATOM 1605 C CA . LYS A 1 200 ? 9.859 27.859 11.102 1 95.62 200 LYS A CA 1
ATOM 1606 C C . LYS A 1 200 ? 8.914 28.812 11.82 1 95.62 200 LYS A C 1
ATOM 1608 O O . LYS A 1 200 ? 8.906 28.891 13.055 1 95.62 200 LYS A O 1
ATOM 1613 N N . GLU A 1 201 ? 8.062 29.453 11.086 1 94.75 201 GLU A N 1
ATOM 1614 C CA . GLU A 1 201 ? 7.184 30.5 11.617 1 94.75 201 GLU A CA 1
ATOM 1615 C C . GLU A 1 201 ? 6.105 29.891 12.516 1 94.75 201 GLU A C 1
ATOM 1617 O O . GLU A 1 201 ? 5.465 30.594 13.297 1 94.75 201 GLU A O 1
ATOM 1622 N N . ALA A 1 202 ? 5.887 28.594 12.461 1 94.44 202 ALA A N 1
ATOM 1623 C CA . ALA A 1 202 ? 4.789 27.953 13.18 1 94.44 202 ALA A CA 1
ATOM 1624 C C . ALA A 1 202 ? 5.195 27.625 14.617 1 94.44 202 ALA A C 1
ATOM 1626 O O . ALA A 1 202 ? 4.34 27.344 15.461 1 94.44 202 ALA A O 1
ATOM 1627 N N . THR A 1 203 ? 6.512 27.641 14.938 1 95.12 203 THR A N 1
ATOM 1628 C CA . THR A 1 203 ? 6.922 27.156 16.25 1 95.12 203 THR A CA 1
ATOM 1629 C C . THR A 1 203 ? 7.941 28.109 16.875 1 95.12 203 THR A C 1
ATOM 1631 O O . THR A 1 203 ? 8.719 28.75 16.172 1 95.12 203 THR A O 1
ATOM 1634 N N . SER A 1 204 ? 7.836 28.219 18.203 1 96.5 204 SER A N 1
ATOM 1635 C CA . SER A 1 204 ? 8.875 28.891 18.969 1 96.5 204 SER A CA 1
ATOM 1636 C C . SER A 1 204 ? 9.945 27.906 19.438 1 96.5 204 SER A C 1
ATOM 1638 O O . SER A 1 204 ? 10.961 28.312 20.016 1 96.5 204 SER A O 1
ATOM 1640 N N . GLY A 1 205 ? 9.742 26.594 19.203 1 93.56 205 GLY A N 1
ATOM 1641 C CA . GLY A 1 205 ? 10.711 25.562 19.562 1 93.56 205 GLY A CA 1
ATOM 1642 C C . GLY A 1 205 ? 11.805 25.406 18.531 1 93.56 205 GLY A C 1
ATOM 1643 O O . GLY A 1 205 ? 12.031 26.281 17.703 1 93.56 205 GLY A O 1
ATOM 1644 N N . GLU A 1 206 ? 12.508 24.297 18.594 1 93.62 206 GLU A N 1
ATOM 1645 C CA . GLU A 1 206 ? 13.586 24.016 17.641 1 93.62 206 GLU A CA 1
ATOM 1646 C C . GLU A 1 206 ? 13.039 23.703 16.266 1 93.62 206 GLU A C 1
ATOM 1648 O O . GLU A 1 206 ? 11.977 23.078 16.141 1 93.62 206 GLU A O 1
ATOM 1653 N N . PHE A 1 207 ? 13.75 24.188 15.281 1 96.62 207 PHE A N 1
ATOM 1654 C CA . PHE A 1 207 ? 13.391 23.953 13.883 1 96.62 207 PHE A CA 1
ATOM 1655 C C . PHE A 1 207 ? 14.555 23.312 13.133 1 96.62 207 PHE A C 1
ATOM 1657 O O . PHE A 1 207 ? 15.672 23.828 13.156 1 96.62 207 PHE A O 1
ATOM 1664 N N . THR A 1 208 ? 14.273 22.156 12.539 1 96.06 208 THR A N 1
ATOM 1665 C CA . THR A 1 208 ? 15.312 21.422 11.828 1 96.06 208 THR A CA 1
ATOM 1666 C C . THR A 1 208 ? 14.844 21.016 10.438 1 96.06 208 THR A C 1
ATOM 1668 O O . THR A 1 208 ? 13.688 20.609 10.258 1 96.06 208 THR A O 1
ATOM 1671 N N . ILE A 1 209 ? 15.742 21.203 9.438 1 95.81 209 ILE A N 1
ATOM 1672 C CA . ILE A 1 209 ? 15.508 20.703 8.094 1 95.81 209 ILE A CA 1
ATOM 1673 C C . ILE A 1 209 ? 16.453 19.531 7.809 1 95.81 209 ILE A C 1
ATOM 1675 O O . ILE A 1 209 ? 17.656 19.625 8.07 1 95.81 209 ILE A O 1
ATOM 1679 N N . LYS A 1 210 ? 15.922 18.422 7.379 1 94 210 LYS A N 1
ATOM 1680 C CA . LYS A 1 210 ? 16.703 17.266 6.957 1 94 210 LYS A CA 1
ATOM 1681 C C . LYS A 1 210 ? 16.375 16.875 5.516 1 94 210 LYS A C 1
ATOM 1683 O O . LYS A 1 210 ? 15.25 16.5 5.207 1 94 210 LYS A O 1
ATOM 1688 N N . MET A 1 211 ? 17.406 17 4.656 1 94.94 211 MET A N 1
ATOM 1689 C CA . MET A 1 211 ? 17.25 16.609 3.258 1 94.94 211 MET A CA 1
ATOM 1690 C C . MET A 1 211 ? 17.703 15.164 3.043 1 94.94 211 MET A C 1
ATOM 1692 O O . MET A 1 211 ? 18.75 14.758 3.543 1 94.94 211 MET A O 1
ATOM 1696 N N . LEU A 1 212 ? 16.844 14.406 2.385 1 91.19 212 LEU A N 1
ATOM 1697 C CA . LEU A 1 212 ? 17.188 13.023 2.059 1 91.19 212 LEU A CA 1
ATOM 1698 C C . LEU A 1 212 ? 17.281 12.828 0.549 1 91.19 212 LEU A C 1
ATOM 1700 O O . LEU A 1 212 ? 16.703 13.602 -0.22 1 91.19 212 LEU A O 1
ATOM 1704 N N . ASP A 1 213 ? 18.078 11.82 0.148 1 87.12 213 ASP A N 1
ATOM 1705 C CA . ASP A 1 213 ? 18.219 11.555 -1.278 1 87.12 213 ASP A CA 1
ATOM 1706 C C . ASP A 1 213 ? 16.922 11.008 -1.869 1 87.12 213 ASP A C 1
ATOM 1708 O O . ASP A 1 213 ? 16.266 10.156 -1.264 1 87.12 213 ASP A O 1
ATOM 1712 N N . GLY A 1 214 ? 16.594 11.562 -3.031 1 81.75 214 GLY A N 1
ATOM 1713 C CA . GLY A 1 214 ? 15.406 11.078 -3.721 1 81.75 214 GLY A CA 1
ATOM 1714 C C . GLY A 1 214 ? 14.43 12.188 -4.074 1 81.75 214 GLY A C 1
ATOM 1715 O O . GLY A 1 214 ? 14.656 13.352 -3.734 1 81.75 214 GLY A O 1
ATOM 1716 N N . SER A 1 215 ? 13.43 11.812 -4.797 1 80.94 215 SER A N 1
ATOM 1717 C CA . SER A 1 215 ? 12.391 12.742 -5.238 1 80.94 215 SER A CA 1
ATOM 1718 C C . SER A 1 215 ? 11.25 12.812 -4.23 1 80.94 215 SER A C 1
ATOM 1720 O O . SER A 1 215 ? 11.461 12.656 -3.027 1 80.94 215 SER A O 1
ATOM 1722 N N . HIS A 1 216 ? 10.023 13.125 -4.68 1 82.12 216 HIS A N 1
ATOM 1723 C CA . HIS A 1 216 ? 8.891 13.438 -3.811 1 82.12 216 HIS A CA 1
ATOM 1724 C C . HIS A 1 216 ? 8.539 12.258 -2.914 1 82.12 216 HIS A C 1
ATOM 1726 O O . HIS A 1 216 ? 8.094 12.445 -1.781 1 82.12 216 HIS A O 1
ATOM 1732 N N . PHE A 1 217 ? 8.75 11.039 -3.43 1 80.06 217 PHE A N 1
ATOM 1733 C CA . PHE A 1 217 ? 8.414 9.859 -2.641 1 80.06 217 PHE A CA 1
ATOM 1734 C C . PHE A 1 217 ? 9.672 9.156 -2.15 1 80.06 217 PHE A C 1
ATOM 1736 O O . PHE A 1 217 ? 9.734 7.926 -2.137 1 80.06 217 PHE A O 1
ATOM 1743 N N . TYR A 1 218 ? 10.633 9.938 -1.72 1 80.88 218 TYR A N 1
ATOM 1744 C CA . TYR A 1 218 ? 11.891 9.422 -1.184 1 80.88 218 TYR A CA 1
ATOM 1745 C C . TYR A 1 218 ? 11.633 8.508 0.009 1 80.88 218 TYR A C 1
ATOM 1747 O O . TYR A 1 218 ? 12.406 7.574 0.258 1 80.88 218 TYR A O 1
ATOM 1755 N N . LEU A 1 219 ? 10.531 8.711 0.735 1 84.06 219 LEU A N 1
ATOM 1756 C CA . LEU A 1 219 ? 10.258 8.023 1.996 1 84.06 219 LEU A CA 1
ATOM 1757 C C . LEU A 1 219 ? 9.82 6.586 1.753 1 84.06 219 LEU A C 1
ATOM 1759 O O . LEU A 1 219 ? 9.805 5.773 2.68 1 84.06 219 LEU A O 1
ATOM 1763 N N . LYS A 1 220 ? 9.492 6.27 0.578 1 75.06 220 LYS A N 1
ATOM 1764 C CA . LYS A 1 220 ? 9.102 4.902 0.247 1 75.06 220 LYS A CA 1
ATOM 1765 C C . LYS A 1 220 ? 10.328 4.016 0.035 1 75.06 220 LYS A C 1
ATOM 1767 O O . LYS A 1 220 ? 10.211 2.789 0.013 1 75.06 220 LYS A O 1
ATOM 1772 N N . GLU A 1 221 ? 11.547 4.723 -0.142 1 72.31 221 GLU A N 1
ATOM 1773 C CA . GLU A 1 221 ? 12.797 3.977 -0.222 1 72.31 221 GLU A CA 1
ATOM 1774 C C . GLU A 1 221 ? 13.203 3.428 1.145 1 72.31 221 GLU A C 1
ATOM 1776 O O . GLU A 1 221 ? 13.258 4.172 2.125 1 72.31 221 GLU A O 1
ATOM 1781 N N . ALA A 1 222 ? 13.578 2.131 1.201 1 72.31 222 ALA A N 1
ATOM 1782 C CA . ALA A 1 222 ? 13.844 1.439 2.461 1 72.31 222 ALA A CA 1
ATOM 1783 C C . ALA A 1 222 ? 14.945 2.143 3.25 1 72.31 222 ALA A C 1
ATOM 1785 O O . ALA A 1 222 ? 14.828 2.311 4.46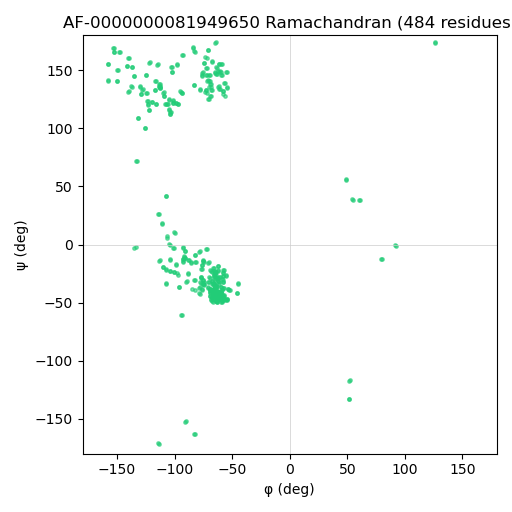9 1 72.31 222 ALA A O 1
ATOM 1786 N N . SER A 1 223 ? 15.977 2.527 2.602 1 79.31 223 SER A N 1
ATOM 1787 C CA . SER A 1 223 ? 17.078 3.197 3.287 1 79.31 223 SER A CA 1
ATOM 1788 C C . SER A 1 223 ? 16.625 4.527 3.887 1 79.31 223 SER A C 1
ATOM 1790 O O . SER A 1 223 ? 16.969 4.848 5.023 1 79.31 223 SER A O 1
ATOM 1792 N N . ASN A 1 224 ? 15.875 5.285 3.123 1 84.5 224 ASN A N 1
ATOM 1793 C CA . ASN A 1 224 ? 15.352 6.559 3.613 1 84.5 224 ASN A CA 1
ATOM 1794 C C . ASN A 1 224 ? 14.352 6.355 4.75 1 84.5 224 ASN A C 1
ATOM 1796 O O . ASN A 1 224 ? 14.352 7.117 5.715 1 84.5 224 ASN A O 1
ATOM 1800 N N . GLU A 1 225 ? 13.508 5.352 4.555 1 86.19 225 GLU A N 1
ATOM 1801 C CA . GLU A 1 225 ? 12.547 5.051 5.617 1 86.19 225 GLU A CA 1
ATOM 1802 C C . GLU A 1 225 ? 13.258 4.75 6.934 1 86.19 225 GLU A C 1
ATOM 1804 O O . GLU A 1 225 ? 12.828 5.207 7.996 1 86.19 225 GLU A O 1
ATOM 1809 N N . LYS A 1 226 ? 14.312 3.967 6.867 1 83.25 226 LYS A N 1
ATOM 1810 C CA . LYS A 1 226 ? 15.094 3.66 8.062 1 83.25 226 LYS A CA 1
ATOM 1811 C C . LYS A 1 226 ? 15.656 4.934 8.695 1 83.25 226 LYS A C 1
ATOM 1813 O O . LYS A 1 226 ? 15.617 5.098 9.914 1 83.25 226 LYS A O 1
ATOM 1818 N N . ILE A 1 227 ? 16.219 5.812 7.891 1 87.31 227 ILE A N 1
ATOM 1819 C CA . ILE A 1 227 ? 16.766 7.07 8.375 1 87.31 227 ILE A CA 1
ATOM 1820 C C . ILE A 1 227 ? 15.68 7.879 9.07 1 87.31 227 ILE A C 1
ATOM 1822 O O . ILE A 1 227 ? 15.898 8.414 10.164 1 87.31 227 ILE A O 1
ATOM 1826 N N . LEU A 1 228 ? 14.5 7.973 8.43 1 91.06 228 LEU A N 1
ATOM 1827 C CA . LEU A 1 228 ? 13.367 8.719 8.977 1 91.06 228 LEU A CA 1
ATOM 1828 C C . LEU A 1 228 ? 12.961 8.156 10.336 1 91.06 228 LEU A C 1
ATOM 1830 O O . LEU A 1 228 ? 12.836 8.898 11.312 1 91.06 228 LEU A O 1
ATOM 1834 N N . LEU A 1 229 ? 12.789 6.852 10.406 1 88.94 229 LEU A N 1
ATOM 1835 C CA . LEU A 1 229 ? 12.273 6.215 11.609 1 88.94 229 LEU A CA 1
ATOM 1836 C C . LEU A 1 229 ? 13.289 6.293 12.742 1 88.94 229 LEU A C 1
ATOM 1838 O O . LEU A 1 229 ? 12.922 6.484 13.906 1 88.94 229 LEU A O 1
ATOM 1842 N N . ASP A 1 230 ? 14.57 6.125 12.375 1 87.81 230 ASP A N 1
ATOM 1843 C CA . ASP A 1 230 ? 15.617 6.293 13.383 1 87.81 230 ASP A CA 1
ATOM 1844 C C . ASP A 1 230 ? 15.594 7.703 13.969 1 87.81 230 ASP A C 1
ATOM 1846 O O . ASP A 1 230 ? 15.711 7.879 15.188 1 87.81 230 ASP A O 1
ATOM 1850 N N . TYR A 1 231 ? 15.445 8.672 13.141 1 90.5 231 TYR A N 1
ATOM 1851 C CA . TYR A 1 231 ? 15.43 10.062 13.586 1 90.5 231 TYR A CA 1
ATOM 1852 C C . TYR A 1 231 ? 14.203 10.336 14.445 1 90.5 231 TYR A C 1
ATOM 1854 O O . TYR A 1 231 ? 14.305 10.969 15.5 1 90.5 231 TYR A O 1
ATOM 1862 N N . ILE A 1 232 ? 13.047 9.867 13.992 1 90.44 232 ILE A N 1
ATOM 1863 C CA . ILE A 1 232 ? 11.797 10.07 14.727 1 90.44 232 ILE A CA 1
ATOM 1864 C C . ILE A 1 232 ? 11.898 9.422 16.109 1 90.44 232 ILE A C 1
ATOM 1866 O O . ILE A 1 232 ? 11.539 10.039 17.109 1 90.44 232 ILE A O 1
ATOM 1870 N N . THR A 1 233 ? 12.422 8.234 16.078 1 88.88 233 THR A N 1
ATOM 1871 C CA . THR A 1 233 ? 12.586 7.516 17.344 1 88.88 233 THR A CA 1
ATOM 1872 C C . THR A 1 233 ? 13.477 8.305 18.312 1 88.88 233 THR A C 1
ATOM 1874 O O . THR A 1 233 ? 13.133 8.484 19.469 1 88.88 233 THR A O 1
ATOM 1877 N N . LYS A 1 234 ? 14.555 8.781 17.797 1 88.12 234 LYS A N 1
ATOM 1878 C CA . LYS A 1 234 ? 15.492 9.539 18.625 1 88.12 234 LYS A CA 1
ATOM 1879 C C . LYS A 1 234 ? 14.836 10.805 19.172 1 88.12 234 LYS A C 1
ATOM 1881 O O . LYS A 1 234 ? 15.016 11.133 20.344 1 88.12 234 LYS A O 1
ATOM 1886 N N . GLN A 1 235 ? 14.078 11.547 18.375 1 89.56 235 GLN A N 1
ATOM 1887 C CA . GLN A 1 235 ? 13.43 12.781 18.797 1 89.56 235 GLN A CA 1
ATOM 1888 C C . GLN A 1 235 ? 12.375 12.5 19.859 1 89.56 235 GLN A C 1
ATOM 1890 O O . GLN A 1 235 ? 12.234 13.266 20.828 1 89.56 235 GLN A O 1
ATOM 1895 N N . LEU A 1 236 ? 11.672 11.414 19.688 1 87.5 236 LEU A N 1
ATOM 1896 C CA . LEU A 1 236 ? 10.594 11.102 20.625 1 87.5 236 LEU A CA 1
ATOM 1897 C C . LEU A 1 236 ? 11.156 10.609 21.953 1 87.5 236 LEU A C 1
ATOM 1899 O O . LEU A 1 236 ? 10.586 10.875 23.016 1 87.5 236 LEU A O 1
ATOM 1903 N N . GLU A 1 237 ? 12.242 9.906 21.875 1 83.31 237 GLU A N 1
ATOM 1904 C CA . GLU A 1 237 ? 12.914 9.477 23.109 1 83.31 237 GLU A CA 1
ATOM 1905 C C . GLU A 1 237 ? 13.438 10.672 23.891 1 83.31 237 GLU A C 1
ATOM 1907 O O . GLU A 1 237 ? 13.406 10.672 25.125 1 83.31 237 GLU A O 1
ATOM 1912 N N . THR A 1 238 ? 13.875 11.648 23.141 1 80.19 238 THR A N 1
ATOM 1913 C CA . THR A 1 238 ? 14.43 12.836 23.781 1 80.19 238 THR A CA 1
ATOM 1914 C C . THR A 1 238 ? 13.312 13.711 24.344 1 80.19 238 THR A C 1
ATOM 1916 O O . THR A 1 238 ? 13.469 14.336 25.391 1 80.19 238 THR A O 1
ATOM 1919 N N . SER A 1 239 ? 12.211 13.828 23.625 1 76.38 239 SER A N 1
ATOM 1920 C CA . SER A 1 239 ? 11.094 14.664 24.062 1 76.38 239 SER A CA 1
ATOM 1921 C C . SER A 1 239 ? 10.438 14.102 25.312 1 76.38 239 SER A C 1
ATOM 1923 O O . SER A 1 239 ? 9.883 14.859 26.125 1 76.38 239 SER A O 1
ATOM 1925 N N . GLU A 1 240 ? 10.414 12.844 25.453 1 66.62 240 GLU A N 1
ATOM 1926 C CA . GLU A 1 240 ? 9.883 12.203 26.656 1 66.62 240 GLU A CA 1
ATOM 1927 C C . GLU A 1 240 ? 10.617 12.68 27.906 1 66.62 240 GLU A C 1
ATOM 1929 O O . GLU A 1 240 ? 10 12.867 28.969 1 66.62 240 GLU A O 1
ATOM 1934 N N . LEU A 1 241 ? 11.797 12.844 27.703 1 51.09 241 LEU A N 1
ATOM 1935 C CA . LEU A 1 241 ? 12.609 13.281 28.828 1 51.09 241 LEU A CA 1
ATOM 1936 C C . LEU A 1 241 ? 12.219 14.688 29.266 1 51.09 241 LEU A C 1
ATOM 1938 O O . LEU A 1 241 ? 12.273 15.008 30.453 1 51.09 241 LEU A O 1
ATOM 1942 N N . ASP A 1 242 ? 11.727 15.391 28.312 1 52.34 242 ASP A N 1
ATOM 1943 C CA . ASP A 1 242 ? 11.359 16.766 28.656 1 52.34 242 ASP A CA 1
ATOM 1944 C C . ASP A 1 242 ? 9.922 16.828 29.172 1 52.34 242 ASP A C 1
ATOM 1946 O O . ASP A 1 242 ? 9.539 17.797 29.844 1 52.34 242 ASP A O 1
ATOM 1950 N N . TYR A 1 243 ? 9.18 15.883 28.781 1 52.41 243 TYR A N 1
ATOM 1951 C CA . TYR A 1 243 ? 7.766 15.891 29.125 1 52.41 243 TYR A CA 1
ATOM 1952 C C . TYR A 1 243 ? 7.562 15.469 30.578 1 52.41 243 TYR A C 1
ATOM 1954 O O . TYR A 1 243 ? 6.621 15.922 31.234 1 52.41 243 TYR A O 1
ATOM 1962 N N . PHE A 1 244 ? 8.531 14.562 31.172 1 44.94 244 PHE A N 1
ATOM 1963 C CA . PHE A 1 244 ? 8.469 14.234 32.594 1 44.94 244 PHE A CA 1
ATOM 1964 C C . PHE A 1 244 ? 9.43 15.109 33.375 1 44.94 244 PHE A C 1
ATOM 1966 O O . PHE A 1 244 ? 10.539 15.398 32.938 1 44.94 244 PHE A O 1
ATOM 1973 N N . LEU B 1 1 ? -18.375 8.289 14.594 1 69.88 1 LEU B N 1
ATOM 1974 C CA . LEU B 1 1 ? -17.25 7.555 14.031 1 69.88 1 LEU B CA 1
ATOM 1975 C C . LEU B 1 1 ? -16.344 7.02 15.133 1 69.88 1 LEU B C 1
ATOM 1977 O O . LEU B 1 1 ? -16.172 7.668 16.172 1 69.88 1 LEU B O 1
ATOM 1981 N N . ASN B 1 2 ? -16.125 5.77 15.016 1 85.81 2 ASN B N 1
ATOM 1982 C CA . ASN B 1 2 ? -15.305 5.148 16.062 1 85.81 2 ASN B CA 1
ATOM 1983 C C . ASN B 1 2 ? -13.836 5.105 15.664 1 85.81 2 ASN B C 1
ATOM 1985 O O . ASN B 1 2 ? -13.477 5.477 14.539 1 85.81 2 ASN B O 1
ATOM 1989 N N . PHE B 1 3 ? -13.008 4.898 16.688 1 90.44 3 PHE B N 1
ATOM 1990 C CA . PHE B 1 3 ? -11.555 4.875 16.578 1 90.44 3 PHE B CA 1
ATOM 1991 C C . PHE B 1 3 ? -11.117 4.039 15.375 1 90.44 3 PHE B C 1
ATOM 1993 O O . PHE B 1 3 ? -10.328 4.504 14.547 1 90.44 3 PHE B O 1
ATOM 2000 N N . ASP B 1 4 ? -11.742 2.938 15.164 1 89.19 4 ASP B N 1
ATOM 2001 C CA . ASP B 1 4 ? -11.305 1.992 14.148 1 89.19 4 ASP B CA 1
ATOM 2002 C C . ASP B 1 4 ? -11.68 2.477 12.75 1 89.19 4 ASP B C 1
ATOM 2004 O O . ASP B 1 4 ? -11.117 2.018 11.75 1 89.19 4 ASP B O 1
ATOM 2008 N N . ASN B 1 5 ? -12.609 3.424 12.68 1 91.06 5 ASN B N 1
ATOM 2009 C CA . ASN B 1 5 ? -12.992 4.016 11.406 1 91.06 5 ASN B CA 1
ATOM 2010 C C . ASN B 1 5 ? -11.961 5.027 10.922 1 91.06 5 ASN B C 1
ATOM 2012 O O . ASN B 1 5 ? -11.758 5.195 9.719 1 91.06 5 ASN B O 1
ATOM 2016 N N . VAL B 1 6 ? -11.281 5.602 11.906 1 95.75 6 VAL B N 1
ATOM 2017 C CA . VAL B 1 6 ? -10.484 6.773 11.57 1 95.75 6 VAL B CA 1
ATOM 2018 C C . VAL B 1 6 ? -9 6.43 11.656 1 95.75 6 VAL B C 1
ATOM 2020 O O . VAL B 1 6 ? -8.164 7.105 11.055 1 95.75 6 VAL B O 1
ATOM 2023 N N . ILE B 1 7 ? -8.75 5.305 12.406 1 96.31 7 ILE B N 1
ATOM 2024 C CA . ILE B 1 7 ? -7.355 5.016 12.703 1 96.31 7 ILE B CA 1
ATOM 2025 C C . ILE B 1 7 ? -7.039 3.568 12.336 1 96.31 7 ILE B C 1
ATOM 2027 O O . ILE B 1 7 ? -7.809 2.658 12.648 1 96.31 7 ILE B O 1
ATOM 2031 N N . THR B 1 8 ? -5.992 3.428 11.609 1 92.19 8 THR B N 1
ATOM 2032 C CA . THR B 1 8 ? -5.379 2.117 11.438 1 92.19 8 THR B CA 1
ATOM 2033 C C . THR B 1 8 ? -4.184 1.949 12.367 1 92.19 8 THR B C 1
ATOM 2035 O O . THR B 1 8 ? -3.26 2.764 12.352 1 92.19 8 THR B O 1
ATOM 2038 N N . CYS B 1 9 ? -4.277 0.925 13.188 1 91.94 9 CYS B N 1
ATOM 2039 C CA . CYS B 1 9 ? -3.219 0.57 14.125 1 91.94 9 CYS B CA 1
ATOM 2040 C C . CYS B 1 9 ? -2.902 -0.918 14.055 1 91.94 9 CYS B C 1
ATOM 2042 O O . CYS B 1 9 ? -3.67 -1.746 14.547 1 91.94 9 CYS B O 1
ATOM 2044 N N .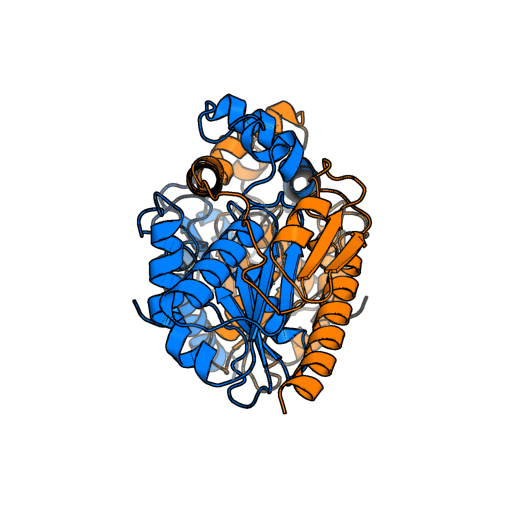 PHE B 1 10 ? -1.704 -1.203 13.484 1 82.19 10 PHE B N 1
ATOM 2045 C CA . PHE B 1 10 ? -1.384 -2.609 13.273 1 82.19 10 PHE B CA 1
ATOM 2046 C C . PHE B 1 10 ? -0.933 -3.268 14.57 1 82.19 10 PHE B C 1
ATOM 2048 O O . PHE B 1 10 ? -1.161 -4.461 14.781 1 82.19 10 PHE B O 1
ATOM 2055 N N . ARG B 1 11 ? -0.19 -2.504 15.383 1 83.62 11 ARG B N 1
ATOM 2056 C CA . ARG B 1 11 ? 0.303 -3.02 16.656 1 83.62 11 ARG B CA 1
ATOM 2057 C C . ARG B 1 11 ? -0.106 -2.113 17.812 1 83.62 11 ARG B C 1
ATOM 2059 O O . ARG B 1 11 ? 0.565 -1.117 18.094 1 83.62 11 ARG B O 1
ATOM 2066 N N . ARG B 1 12 ? -1.175 -2.559 18.516 1 89 12 ARG B N 1
ATOM 2067 C CA . ARG B 1 12 ? -1.592 -1.806 19.688 1 89 12 ARG B CA 1
ATOM 2068 C C . ARG B 1 12 ? -0.562 -1.923 20.812 1 89 12 ARG B C 1
ATOM 2070 O O . ARG B 1 12 ? -0.077 -3.018 21.109 1 89 12 ARG B O 1
ATOM 2077 N N . ARG B 1 13 ? -0.175 -0.733 21.297 1 90.69 13 ARG B N 1
ATOM 2078 C CA . ARG B 1 13 ? 0.764 -0.662 22.422 1 90.69 13 ARG B CA 1
ATOM 2079 C C . ARG B 1 13 ? 0.274 0.313 23.484 1 90.69 13 ARG B C 1
ATOM 2081 O O . ARG B 1 13 ? 0.85 1.389 23.656 1 90.69 13 ARG B O 1
ATOM 2088 N N . PRO B 1 14 ? -0.762 -0.092 24.203 1 91.25 14 PRO B N 1
ATOM 2089 C CA . PRO B 1 14 ? -1.324 0.827 25.188 1 91.25 14 PRO B CA 1
ATOM 2090 C C . PRO B 1 14 ? -0.294 1.285 26.219 1 91.25 14 PRO B C 1
ATOM 2092 O O . PRO B 1 14 ? -0.429 2.369 26.797 1 91.25 14 PRO B O 1
ATOM 2095 N N . GLU B 1 15 ? 0.779 0.513 26.391 1 92.38 15 GLU B N 1
ATOM 2096 C CA . GLU B 1 15 ? 1.781 0.856 27.391 1 92.38 15 GLU B CA 1
ATOM 2097 C C . GLU B 1 15 ? 2.904 1.695 26.797 1 92.38 15 GLU B C 1
ATOM 2099 O O . GLU B 1 15 ? 3.859 2.053 27.484 1 92.38 15 GLU B O 1
ATOM 2104 N N . ALA B 1 16 ? 2.816 1.919 25.469 1 92.38 16 ALA B N 1
ATOM 2105 C CA . ALA B 1 16 ? 3.83 2.76 24.844 1 92.38 16 ALA B CA 1
ATOM 2106 C C . ALA B 1 16 ? 3.93 4.113 25.531 1 92.38 16 ALA B C 1
ATOM 2108 O O . ALA B 1 16 ? 2.934 4.633 26.047 1 92.38 16 ALA B O 1
ATOM 2109 N N . VAL B 1 17 ? 5.09 4.66 25.531 1 91.25 17 VAL B N 1
ATOM 2110 C CA . VAL B 1 17 ? 5.363 5.914 26.219 1 91.25 17 VAL B CA 1
ATOM 2111 C C . VAL B 1 17 ? 4.832 7.086 25.391 1 91.25 17 VAL B C 1
ATOM 2113 O O . VAL B 1 17 ? 4.406 8.102 25.938 1 91.25 17 VAL B O 1
ATOM 2116 N N . SER B 1 18 ? 4.875 6.898 24.047 1 93.75 18 SER B N 1
ATOM 2117 C CA . SER B 1 18 ? 4.438 7.973 23.156 1 93.75 18 SER B CA 1
ATOM 2118 C C . SER B 1 18 ? 3.646 7.426 21.969 1 93.75 18 SER B C 1
ATOM 2120 O O . SER B 1 18 ? 3.707 6.227 21.672 1 93.75 18 SER B O 1
ATOM 2122 N N . ARG B 1 19 ? 2.908 8.32 21.375 1 95.88 19 ARG B N 1
ATOM 2123 C CA . ARG B 1 19 ? 2.158 7.984 20.172 1 95.88 19 ARG B CA 1
ATOM 2124 C C . ARG B 1 19 ? 2.641 8.805 18.984 1 95.88 19 ARG B C 1
ATOM 2126 O O . ARG B 1 19 ? 2.926 10 19.125 1 95.88 19 ARG B O 1
ATOM 2133 N N . LEU B 1 20 ? 2.842 8.117 17.906 1 95.88 20 LEU B N 1
ATOM 2134 C CA . LEU B 1 20 ? 3.08 8.781 16.625 1 95.88 20 LEU B CA 1
ATOM 2135 C C . LEU B 1 20 ? 1.842 8.711 15.742 1 95.88 20 LEU B C 1
ATOM 2137 O O . LEU B 1 20 ? 1.427 7.621 15.336 1 95.88 20 LEU B O 1
ATOM 2141 N N . ILE B 1 21 ? 1.237 9.883 15.508 1 98 21 ILE B N 1
ATOM 2142 C CA . ILE B 1 21 ? 0.061 9.961 14.648 1 98 21 ILE B CA 1
ATOM 2143 C C . ILE B 1 21 ? 0.477 10.375 13.234 1 98 21 ILE B C 1
ATOM 2145 O O . ILE B 1 21 ? 1.054 11.445 13.039 1 98 21 ILE B O 1
ATOM 2149 N N . CYS B 1 22 ? 0.173 9.547 12.258 1 98.25 22 CYS B N 1
ATOM 2150 C CA . CYS B 1 22 ? 0.645 9.742 10.891 1 98.25 22 CYS B CA 1
ATOM 2151 C C . CYS B 1 22 ? -0.514 10.062 9.953 1 98.25 22 CYS B C 1
ATOM 2153 O O . CYS B 1 22 ? -1.57 9.43 10.023 1 98.25 22 CYS B O 1
ATOM 2155 N N . PHE B 1 23 ? -0.318 11.055 9.102 1 97.81 23 PHE B N 1
ATOM 2156 C CA . PHE B 1 23 ? -1.311 11.516 8.133 1 97.81 23 PHE B CA 1
ATOM 2157 C C . PHE B 1 23 ? -0.896 11.156 6.715 1 97.81 23 PHE B C 1
ATOM 2159 O O . PHE B 1 23 ? 0.235 11.422 6.305 1 97.81 23 PHE B O 1
ATOM 2166 N N . PRO B 1 24 ? -1.744 10.586 5.953 1 95 24 PRO B N 1
ATOM 2167 C CA . PRO B 1 24 ? -1.38 10.086 4.625 1 95 24 PRO B CA 1
ATOM 2168 C C . PRO B 1 24 ? -1.144 11.211 3.617 1 95 24 PRO B C 1
ATOM 2170 O O . PRO B 1 24 ? -1.693 12.305 3.766 1 95 24 PRO B O 1
ATOM 2173 N N . TRP B 1 25 ? -0.255 10.93 2.59 1 90.44 25 TRP B N 1
ATOM 2174 C CA . TRP B 1 25 ? -0.14 11.828 1.445 1 90.44 25 TRP B CA 1
ATOM 2175 C C . TRP B 1 25 ? -1.378 11.742 0.559 1 90.44 25 TRP B C 1
ATOM 2177 O O . TRP B 1 25 ? -2.234 10.875 0.759 1 90.44 25 TRP B O 1
ATOM 2187 N N . ALA B 1 26 ? -1.524 12.695 -0.392 1 88 26 ALA B N 1
ATOM 2188 C CA . ALA B 1 26 ? -2.691 12.711 -1.271 1 88 26 ALA B CA 1
ATOM 2189 C C . ALA B 1 26 ? -2.809 11.398 -2.043 1 88 26 ALA B C 1
ATOM 2191 O O . ALA B 1 26 ? -1.823 10.906 -2.598 1 88 26 ALA B O 1
ATOM 2192 N N . GLY B 1 27 ? -4.02 10.82 -2.045 1 84.25 27 GLY B N 1
ATOM 2193 C CA . GLY B 1 27 ? -4.27 9.578 -2.754 1 84.25 27 GLY B CA 1
ATOM 2194 C C . GLY B 1 27 ? -3.797 8.352 -1.992 1 84.25 27 GLY B C 1
ATOM 2195 O O . GLY B 1 27 ? -4.098 7.223 -2.379 1 84.25 27 GLY B O 1
ATOM 2196 N N . GLY B 1 28 ? -3.01 8.586 -0.932 1 82.19 28 GLY B N 1
ATOM 2197 C CA . GLY B 1 28 ? -2.494 7.488 -0.133 1 82.19 28 GLY B CA 1
ATOM 2198 C C . GLY B 1 28 ? -3.469 7.016 0.929 1 82.19 28 GLY B C 1
ATOM 2199 O O . GLY B 1 28 ? -4.496 7.652 1.165 1 82.19 28 GLY B O 1
ATOM 2200 N N . GLY B 1 29 ? -3.09 5.875 1.517 1 85.69 29 GLY B N 1
ATOM 2201 C CA . GLY B 1 29 ? -3.861 5.316 2.615 1 85.69 29 GLY B CA 1
ATOM 2202 C C . GLY B 1 29 ? -3.102 5.297 3.928 1 85.69 29 GLY B C 1
ATOM 2203 O O . GLY B 1 29 ? -2.047 5.922 4.051 1 85.69 29 GLY B O 1
ATOM 2204 N N . SER B 1 30 ? -3.764 4.605 4.855 1 90.38 30 SER B N 1
ATOM 2205 C CA . SER B 1 30 ? -3.215 4.566 6.207 1 90.38 30 SER B CA 1
ATOM 2206 C C . SER B 1 30 ? -2.225 3.416 6.363 1 90.38 30 SER B C 1
ATOM 2208 O O . SER B 1 30 ? -1.415 3.412 7.293 1 90.38 30 SER B O 1
ATOM 2210 N N . ILE B 1 31 ? -2.188 2.51 5.465 1 81.62 31 ILE B N 1
ATOM 2211 C CA . ILE B 1 31 ? -1.522 1.224 5.648 1 81.62 31 ILE B CA 1
ATOM 2212 C C . ILE B 1 31 ? -0.01 1.428 5.703 1 81.62 31 ILE B C 1
ATOM 2214 O O . ILE B 1 31 ? 0.677 0.803 6.512 1 81.62 31 ILE B O 1
ATOM 2218 N N . HIS B 1 32 ? 0.514 2.305 4.82 1 81.5 32 HIS B N 1
ATOM 2219 C CA . HIS B 1 32 ? 1.951 2.545 4.789 1 81.5 32 HIS B CA 1
ATOM 2220 C C . HIS B 1 32 ? 2.475 2.943 6.168 1 81.5 32 HIS B C 1
ATOM 2222 O O . HIS B 1 32 ? 3.443 2.361 6.66 1 81.5 32 HIS B O 1
ATOM 2228 N N . TYR B 1 33 ? 1.807 3.838 6.805 1 90.75 33 TYR B N 1
ATOM 2229 C CA . TYR B 1 33 ? 2.297 4.3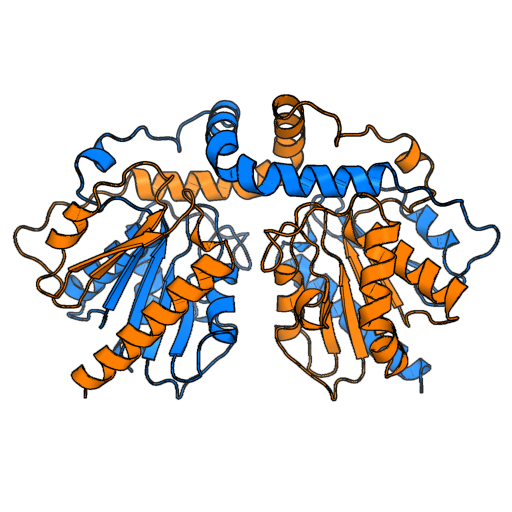55 8.078 1 90.75 33 TYR B CA 1
ATOM 2230 C C . TYR B 1 33 ? 1.923 3.422 9.227 1 90.75 33 TYR B C 1
ATOM 2232 O O . TYR B 1 33 ? 2.641 3.334 10.219 1 90.75 33 TYR B O 1
ATOM 2240 N N . ALA B 1 34 ? 0.75 2.703 9.086 1 88.56 34 ALA B N 1
ATOM 2241 C CA . ALA B 1 34 ? 0.411 1.716 10.109 1 88.56 34 ALA B CA 1
ATOM 2242 C C . ALA B 1 34 ? 1.508 0.663 10.242 1 88.56 34 ALA B C 1
ATOM 2244 O O . ALA B 1 34 ? 1.789 0.183 11.344 1 88.56 34 ALA B O 1
ATOM 2245 N N . ARG B 1 35 ? 2.16 0.363 9.172 1 82.25 35 ARG B N 1
ATOM 2246 C CA . ARG B 1 35 ? 3.254 -0.603 9.148 1 82.25 35 ARG B CA 1
ATOM 2247 C C . ARG B 1 35 ? 4.414 -0.137 10.023 1 82.25 35 ARG B C 1
ATOM 2249 O O . ARG B 1 35 ? 5.121 -0.956 10.617 1 82.25 35 ARG B O 1
ATOM 2256 N N . TRP B 1 36 ? 4.613 1.225 10.133 1 84.62 36 TRP B N 1
ATOM 2257 C CA . TRP B 1 36 ? 5.676 1.751 10.984 1 84.62 36 TRP B CA 1
ATOM 2258 C C . TRP B 1 36 ? 5.535 1.234 12.406 1 84.62 36 TRP B C 1
ATOM 2260 O O . TRP B 1 36 ? 6.531 1.069 13.117 1 84.62 36 TRP B O 1
ATOM 2270 N N . GLY B 1 37 ? 4.305 0.894 12.844 1 87.19 37 GLY B N 1
ATOM 2271 C CA . GLY B 1 37 ? 4.062 0.345 14.164 1 87.19 37 GLY B CA 1
ATOM 2272 C C . GLY B 1 37 ? 4.672 -1.03 14.367 1 87.19 37 GLY B C 1
ATOM 2273 O O . GLY B 1 37 ? 4.891 -1.461 15.5 1 87.19 37 GLY B O 1
ATOM 2274 N N . THR B 1 38 ? 4.934 -1.665 13.32 1 77.19 38 THR B N 1
ATOM 2275 C CA . THR B 1 38 ? 5.5 -3.006 13.406 1 77.19 38 THR B CA 1
ATOM 2276 C C . THR B 1 38 ? 7.023 -2.953 13.359 1 77.19 38 THR B C 1
ATOM 2278 O O . THR B 1 38 ? 7.695 -3.926 13.703 1 77.19 38 THR B O 1
ATOM 2281 N N . VAL B 1 39 ? 7.559 -1.767 12.984 1 75 39 VAL B N 1
ATOM 2282 C CA . VAL B 1 39 ? 9 -1.638 12.789 1 75 39 VAL B CA 1
ATOM 2283 C C . VAL B 1 39 ? 9.609 -0.832 13.93 1 75 39 VAL B C 1
ATOM 2285 O O . VAL B 1 39 ? 10.727 -1.108 14.367 1 75 39 VAL B O 1
ATOM 2288 N N . LEU B 1 40 ? 8.852 0.118 14.438 1 82.44 40 LEU B N 1
ATOM 2289 C CA . LEU B 1 40 ? 9.328 0.966 15.523 1 82.44 40 LEU B CA 1
ATOM 2290 C C . LEU B 1 40 ? 9.344 0.203 16.844 1 82.44 40 LEU B C 1
ATOM 2292 O O . LEU B 1 40 ? 8.672 -0.825 16.984 1 82.44 40 LEU B O 1
ATOM 2296 N N . ASN B 1 41 ? 10.188 0.668 17.766 1 79.5 41 ASN B N 1
ATOM 2297 C CA . ASN B 1 41 ? 10.281 0.002 19.062 1 79.5 41 ASN B CA 1
ATOM 2298 C C . ASN B 1 41 ? 8.969 0.107 19.844 1 79.5 41 ASN B C 1
ATOM 2300 O O . ASN B 1 41 ? 8.062 0.835 19.453 1 79.5 41 ASN B O 1
ATOM 2304 N N . SER B 1 42 ? 8.867 -0.576 21 1 86 42 SER B N 1
ATOM 2305 C CA . SER B 1 42 ? 7.613 -0.747 21.734 1 86 42 SER B CA 1
ATOM 2306 C C . SER B 1 42 ? 7.258 0.513 22.516 1 86 42 SER B C 1
ATOM 2308 O O . SER B 1 42 ? 6.141 0.641 23.016 1 86 42 SER B O 1
ATOM 2310 N N . CYS B 1 43 ? 8.133 1.461 22.516 1 88.19 43 CYS B N 1
ATOM 2311 C CA . CYS B 1 43 ? 7.867 2.691 23.25 1 88.19 43 CYS B CA 1
ATOM 2312 C C . CYS B 1 43 ? 7 3.643 22.438 1 88.19 43 CYS B C 1
ATOM 2314 O O . CYS B 1 43 ? 6.527 4.656 22.953 1 88.19 43 CYS B O 1
ATOM 2316 N N . ILE B 1 44 ? 6.82 3.252 21.172 1 92 44 ILE B N 1
ATOM 2317 C CA . ILE B 1 44 ? 6.055 4.133 20.297 1 92 44 ILE B CA 1
ATOM 2318 C C . ILE B 1 44 ? 4.867 3.373 19.703 1 92 44 ILE B C 1
ATOM 2320 O O . ILE B 1 44 ? 5.035 2.316 19.094 1 92 44 ILE B O 1
ATOM 2324 N N . GLU B 1 45 ? 3.67 3.848 19.969 1 95.06 45 GLU B N 1
ATOM 2325 C CA . GLU B 1 45 ? 2.473 3.35 19.297 1 95.06 45 GLU B CA 1
ATOM 2326 C C . GLU B 1 45 ? 2.121 4.207 18.078 1 95.06 45 GLU B C 1
ATOM 2328 O O . GLU B 1 45 ? 2.133 5.434 18.156 1 95.06 45 GLU B O 1
ATOM 2333 N N . VAL B 1 46 ? 1.865 3.555 16.938 1 94.62 46 VAL B N 1
ATOM 2334 C CA . VAL B 1 46 ? 1.626 4.297 15.711 1 94.62 46 VAL B CA 1
ATOM 2335 C C . VAL B 1 46 ? 0.139 4.262 15.367 1 94.62 46 VAL B C 1
ATOM 2337 O O . VAL B 1 46 ? -0.459 3.186 15.281 1 94.62 46 VAL B O 1
ATOM 2340 N N . PHE B 1 47 ? -0.457 5.445 15.281 1 97.06 47 PHE B N 1
ATOM 2341 C CA . PHE B 1 47 ? -1.802 5.645 14.758 1 97.06 47 PHE B CA 1
ATOM 2342 C C . PHE B 1 47 ? -1.752 6.254 13.359 1 97.06 47 PHE B C 1
ATOM 2344 O O . PHE B 1 47 ? -1.268 7.371 13.18 1 97.06 47 PHE B O 1
ATOM 2351 N N . ALA B 1 48 ? -2.232 5.52 12.391 1 96.56 48 ALA B N 1
ATOM 2352 C CA . ALA B 1 48 ? -2.307 6.039 11.031 1 96.56 48 ALA B CA 1
ATOM 2353 C C . ALA B 1 48 ? -3.727 6.48 10.688 1 96.56 48 ALA B C 1
ATOM 2355 O O . ALA B 1 48 ? -4.664 5.684 10.758 1 96.56 48 ALA B O 1
ATOM 2356 N N . VAL B 1 49 ? -3.881 7.738 10.297 1 97.5 49 VAL B N 1
ATOM 2357 C CA . VAL B 1 49 ? -5.195 8.297 10 1 97.5 49 VAL B CA 1
ATOM 2358 C C . VAL B 1 49 ? -5.719 7.723 8.688 1 97.5 49 VAL B C 1
ATOM 2360 O O . VAL B 1 49 ? -4.996 7.684 7.688 1 97.5 49 VAL B O 1
ATOM 2363 N N . LYS B 1 50 ? -6.898 7.273 8.734 1 96.88 50 LYS B N 1
ATOM 2364 C CA . LYS B 1 50 ? -7.609 6.719 7.582 1 96.88 50 LYS B CA 1
ATOM 2365 C C . LYS B 1 50 ? -8.703 7.668 7.102 1 96.88 50 LYS B C 1
ATOM 2367 O O . LYS B 1 50 ? -9.641 7.969 7.84 1 96.88 50 LYS B O 1
ATOM 2372 N N . LEU B 1 51 ? -8.617 8.109 5.828 1 94.88 51 LEU B N 1
ATOM 2373 C CA . LEU B 1 51 ? -9.57 9.07 5.297 1 94.88 51 LEU B CA 1
ATOM 2374 C C . LEU B 1 51 ? -10.664 8.375 4.492 1 94.88 51 LEU B C 1
ATOM 2376 O O . LEU B 1 51 ? -10.453 7.273 3.979 1 94.88 51 LEU B O 1
ATOM 2380 N N . PRO B 1 52 ? -11.852 8.992 4.379 1 93.5 52 PRO B N 1
ATOM 2381 C CA . PRO B 1 52 ? -12.93 8.406 3.572 1 93.5 52 PRO B CA 1
ATOM 2382 C C . PRO B 1 52 ? -12.547 8.258 2.102 1 93.5 52 PRO B C 1
ATOM 2384 O O . PRO B 1 52 ? -11.688 8.992 1.604 1 93.5 52 PRO B O 1
ATOM 2387 N N . GLY B 1 53 ? -13.25 7.281 1.451 1 86.44 53 GLY B N 1
ATOM 2388 C CA . GLY B 1 53 ? -13.094 7.082 0.02 1 86.44 53 GLY B CA 1
ATOM 2389 C C . GLY B 1 53 ? -12.023 6.062 -0.324 1 86.44 53 GLY B C 1
ATOM 2390 O O . GLY B 1 53 ? -11.742 5.82 -1.5 1 86.44 53 GLY B O 1
ATOM 2391 N N . ARG B 1 54 ? -11.344 5.477 0.693 1 83.62 54 ARG B N 1
ATOM 2392 C CA . ARG B 1 54 ? -10.297 4.488 0.469 1 83.62 54 ARG B CA 1
ATOM 2393 C C . ARG B 1 54 ? -10.25 3.473 1.605 1 83.62 54 ARG B C 1
ATOM 2395 O O . ARG B 1 54 ? -10.836 3.693 2.666 1 83.62 54 ARG B O 1
ATOM 2402 N N . GLU B 1 55 ? -9.547 2.391 1.329 1 80.25 55 GLU B N 1
ATOM 2403 C CA . GLU B 1 55 ? -9.391 1.315 2.305 1 80.25 55 GLU B CA 1
ATOM 2404 C C . GLU B 1 55 ? -10.75 0.875 2.855 1 80.25 55 GLU B C 1
ATOM 2406 O O . GLU B 1 55 ? -11.68 0.621 2.092 1 80.25 55 GLU B O 1
ATOM 2411 N N . SER B 1 56 ? -10.906 0.731 4.203 1 78.56 56 SER B N 1
ATOM 2412 C CA . SER B 1 56 ? -12.156 0.259 4.789 1 78.56 56 SER B CA 1
ATOM 2413 C C . SER B 1 56 ? -13.242 1.326 4.707 1 78.56 56 SER B C 1
ATOM 2415 O O . SER B 1 56 ? -14.398 1.062 5.02 1 78.56 56 SER B O 1
ATOM 2417 N N . ARG B 1 57 ? -12.922 2.482 4.223 1 87.69 57 ARG B N 1
ATOM 2418 C CA . ARG B 1 57 ? -13.867 3.592 4.102 1 87.69 57 ARG B CA 1
ATOM 2419 C C . ARG B 1 57 ? -14.125 3.928 2.637 1 87.69 57 ARG B C 1
ATOM 2421 O O . ARG B 1 57 ? -14.453 5.07 2.305 1 87.69 57 ARG B O 1
ATOM 2428 N N . ALA B 1 58 ? -13.984 3.031 1.784 1 79.62 58 ALA B N 1
ATOM 2429 C CA . ALA B 1 58 ? -14.031 3.225 0.337 1 79.62 58 ALA B CA 1
ATOM 2430 C C . ALA B 1 58 ? -15.406 3.727 -0.104 1 79.62 58 ALA B C 1
ATOM 2432 O O . ALA B 1 58 ? -15.516 4.465 -1.087 1 79.62 58 ALA B O 1
ATOM 2433 N N . LYS B 1 59 ? -16.469 3.42 0.562 1 79.56 59 LYS B N 1
ATOM 2434 C CA . LYS B 1 59 ? -17.828 3.758 0.146 1 79.56 59 LYS B CA 1
ATOM 2435 C C . LYS B 1 59 ? -18.25 5.105 0.716 1 79.56 59 LYS B C 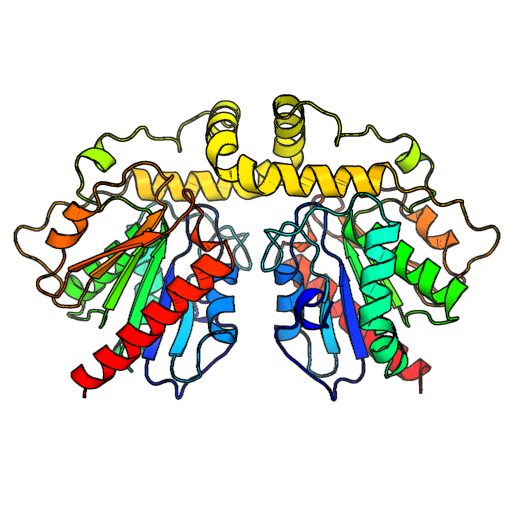1
ATOM 2437 O O . LYS B 1 59 ? -19.312 5.629 0.357 1 79.56 59 LYS B O 1
ATOM 2442 N N . GLU B 1 60 ? -17.5 5.648 1.645 1 89.88 60 GLU B N 1
ATOM 2443 C CA . GLU B 1 60 ? -17.812 6.953 2.225 1 89.88 60 GLU B CA 1
ATOM 2444 C C . GLU B 1 60 ? -17.438 8.078 1.271 1 89.88 60 GLU B C 1
ATOM 2446 O O . GLU B 1 60 ? -16.453 7.977 0.535 1 89.88 60 GLU B O 1
ATOM 2451 N N . PRO B 1 61 ? -18.219 9.148 1.281 1 91.56 61 PRO B N 1
ATOM 2452 C CA . PRO B 1 61 ? -17.859 10.297 0.445 1 91.56 61 PRO B CA 1
ATOM 2453 C C . PRO B 1 61 ? -16.562 10.953 0.869 1 91.56 61 PRO B C 1
ATOM 2455 O O . PRO B 1 61 ? -16.25 11.008 2.062 1 91.56 61 PRO B O 1
ATOM 2458 N N . PHE B 1 62 ? -15.867 11.5 -0.155 1 92.56 62 PHE B N 1
ATOM 2459 C CA . PHE B 1 62 ? -14.625 12.219 0.108 1 92.56 62 PHE B CA 1
ATOM 2460 C C . PHE B 1 62 ? -14.891 13.461 0.952 1 92.56 62 PHE B C 1
ATOM 2462 O O . PHE B 1 62 ? -15.953 14.078 0.84 1 92.56 62 PHE B O 1
ATOM 2469 N N . PHE B 1 63 ? -13.898 13.781 1.795 1 93.88 63 PHE B N 1
ATOM 2470 C CA . PHE B 1 63 ? -13.953 15.094 2.428 1 93.88 63 PHE B CA 1
ATOM 2471 C C . PHE B 1 63 ? -13.883 16.203 1.383 1 93.88 63 PHE B C 1
ATOM 2473 O O . PHE B 1 63 ? -13.195 16.062 0.369 1 93.88 63 PHE B O 1
ATOM 2480 N N . GLN B 1 64 ? -14.531 17.328 1.688 1 90.5 64 GLN B N 1
ATOM 2481 C CA . GLN B 1 64 ? -14.617 18.438 0.739 1 90.5 64 GLN B CA 1
ATOM 2482 C C . GLN B 1 64 ? -13.664 19.562 1.121 1 90.5 64 GLN B C 1
ATOM 2484 O O . GLN B 1 64 ? -13.336 20.406 0.289 1 90.5 64 GLN B O 1
ATOM 2489 N N . ASN B 1 65 ? -13.305 19.609 2.344 1 93.62 65 ASN B N 1
ATOM 2490 C CA . ASN B 1 65 ? -12.406 20.672 2.811 1 93.62 65 ASN B CA 1
ATOM 2491 C C . ASN B 1 65 ? -11.602 20.219 4.027 1 93.62 65 ASN B C 1
ATOM 2493 O O . ASN B 1 65 ? -11.898 19.188 4.625 1 93.62 65 ASN B O 1
ATOM 2497 N N . MET B 1 66 ? -10.594 20.969 4.426 1 96.5 66 MET B N 1
ATOM 2498 C CA . MET B 1 66 ? -9.648 20.641 5.488 1 96.5 66 MET B CA 1
ATOM 2499 C C . MET B 1 66 ? -10.359 20.562 6.84 1 96.5 66 MET B C 1
ATOM 2501 O O . MET B 1 66 ? -10.031 19.719 7.672 1 96.5 66 MET B O 1
ATOM 2505 N N . GLN B 1 67 ? -11.336 21.391 6.988 1 96.94 67 GLN B N 1
ATOM 2506 C CA . GLN B 1 67 ? -12.023 21.453 8.273 1 96.94 67 GLN B CA 1
ATOM 2507 C C . GLN B 1 67 ? -12.711 20.125 8.594 1 96.94 67 GLN B C 1
ATOM 2509 O O . GLN B 1 67 ? -12.773 19.719 9.75 1 96.94 67 GLN B O 1
ATOM 2514 N N . GLN B 1 68 ? -13.242 19.453 7.59 1 96.62 68 GLN B N 1
ATOM 2515 C CA . GLN B 1 68 ? -13.875 18.156 7.793 1 96.62 68 GLN B CA 1
ATOM 2516 C C . GLN B 1 68 ? -12.875 17.125 8.328 1 96.62 68 GLN B C 1
ATOM 2518 O O . GLN B 1 68 ? -13.219 16.312 9.195 1 96.62 68 GLN B O 1
ATOM 2523 N N . ILE B 1 69 ? -11.688 17.125 7.836 1 97.19 69 ILE B N 1
ATOM 2524 C CA . ILE B 1 69 ? -10.633 16.234 8.297 1 97.19 69 ILE B CA 1
ATOM 2525 C C . ILE B 1 69 ? -10.281 16.547 9.75 1 97.19 69 ILE B C 1
ATOM 2527 O O . ILE B 1 69 ? -10.25 15.656 10.602 1 97.19 69 ILE B O 1
ATOM 2531 N N . VAL B 1 70 ? -10.086 17.859 10 1 97.62 70 VAL B N 1
ATOM 2532 C CA . VAL B 1 70 ? -9.711 18.328 11.328 1 97.62 70 VAL B CA 1
ATOM 2533 C C . VAL B 1 70 ? -10.766 17.906 12.344 1 97.62 70 VAL B C 1
ATOM 2535 O O . VAL B 1 70 ? -10.445 17.328 13.383 1 97.62 70 VAL B O 1
ATOM 2538 N N . ASP B 1 71 ? -12.016 18.094 12.016 1 97.62 71 ASP B N 1
ATOM 2539 C CA . ASP B 1 71 ? -13.109 17.797 12.93 1 97.62 71 ASP B CA 1
ATOM 2540 C C . ASP B 1 71 ? -13.164 16.297 13.25 1 97.62 71 ASP B C 1
ATOM 2542 O O . ASP B 1 71 ? -13.312 15.914 14.414 1 97.62 71 ASP B O 1
ATOM 2546 N N . GLU B 1 72 ? -13.016 15.516 12.266 1 97.38 72 GLU B N 1
ATOM 2547 C CA . GLU B 1 72 ? -13.117 14.078 12.477 1 97.38 72 GLU B CA 1
ATOM 2548 C C . GLU B 1 72 ? -11.945 13.562 13.297 1 97.38 72 GLU B C 1
ATOM 2550 O O . GLU B 1 72 ? -12.133 12.797 14.242 1 97.38 72 GLU B O 1
ATOM 2555 N N . VAL B 1 73 ? -10.758 13.938 12.969 1 97.81 73 VAL B N 1
ATOM 2556 C CA . VAL B 1 73 ? -9.555 13.461 13.648 1 97.81 73 VAL B CA 1
ATOM 2557 C C . VAL B 1 73 ? -9.594 13.875 15.117 1 97.81 73 VAL B C 1
ATOM 2559 O O . VAL B 1 73 ? -9.344 13.062 16 1 97.81 73 VAL B O 1
ATOM 2562 N N . ILE B 1 74 ? -9.93 15.141 15.383 1 97.38 74 ILE B N 1
ATOM 2563 C CA . ILE B 1 74 ? -9.93 15.648 16.75 1 97.38 74 ILE B CA 1
ATOM 2564 C C . ILE B 1 74 ? -11.047 14.984 17.547 1 97.38 74 ILE B C 1
ATOM 2566 O O . ILE B 1 74 ? -10.867 14.625 18.719 1 97.38 74 ILE B O 1
ATOM 2570 N N . SER B 1 75 ? -12.203 14.789 16.938 1 96.94 75 SER B N 1
ATOM 2571 C CA . SER B 1 75 ? -13.32 14.156 17.625 1 96.94 75 SER B CA 1
ATOM 2572 C C . SER B 1 75 ? -12.945 12.766 18.125 1 96.94 75 SER B C 1
ATOM 2574 O O . SER B 1 75 ? -13.391 12.352 19.203 1 96.94 75 SER B O 1
ATOM 2576 N N . VAL B 1 76 ? -12.062 12.133 17.406 1 96.75 76 VAL B N 1
ATOM 2577 C CA . VAL B 1 76 ? -11.742 10.742 17.719 1 96.75 76 VAL B CA 1
ATOM 2578 C C . VAL B 1 76 ? -10.492 10.688 18.594 1 96.75 76 VAL B C 1
ATOM 2580 O O . VAL B 1 76 ? -10.422 9.875 19.531 1 96.75 76 VAL B O 1
ATOM 2583 N N . LEU B 1 77 ? -9.539 11.547 18.375 1 96.75 77 LEU B N 1
ATOM 2584 C CA . LEU B 1 77 ? -8.211 11.312 18.938 1 96.75 77 LEU B CA 1
ATOM 2585 C C . LEU B 1 77 ? -7.965 12.211 20.141 1 96.75 77 LEU B C 1
ATOM 2587 O O . LEU B 1 77 ? -7.023 11.984 20.906 1 96.75 77 LEU B O 1
ATOM 2591 N N . LEU B 1 78 ? -8.805 13.25 20.375 1 96.88 78 LEU B N 1
ATOM 2592 C CA . LEU B 1 78 ? -8.531 14.219 21.438 1 96.88 78 LEU B CA 1
ATOM 2593 C C . LEU B 1 78 ? -8.344 13.523 22.781 1 96.88 78 LEU B C 1
ATOM 2595 O O . LEU B 1 78 ? -7.367 13.773 23.484 1 96.88 78 LEU B O 1
ATOM 2599 N N . PRO B 1 79 ? -9.227 12.57 23.203 1 95.88 79 PRO B N 1
ATOM 2600 C CA . PRO B 1 79 ? -9.016 11.906 24.484 1 95.88 79 PRO B CA 1
ATOM 2601 C C . PRO B 1 79 ? -7.68 11.164 24.562 1 95.88 79 PRO B C 1
ATOM 2603 O O . PRO B 1 79 ? -7.035 11.148 25.609 1 95.88 79 PRO B O 1
ATOM 2606 N N . LEU B 1 80 ? -7.266 10.586 23.5 1 94.75 80 LEU B N 1
ATOM 2607 C CA . LEU B 1 80 ? -6.027 9.82 23.453 1 94.75 80 LEU B CA 1
ATOM 2608 C C . LEU B 1 80 ? -4.812 10.742 23.438 1 94.75 80 LEU B C 1
ATOM 2610 O O . LEU B 1 80 ? -3.756 10.391 23.969 1 94.75 80 LEU B O 1
ATOM 2614 N N . MET B 1 81 ? -5.008 11.93 22.844 1 94.69 81 MET B N 1
ATOM 2615 C CA . MET B 1 81 ? -3.924 12.898 22.75 1 94.69 81 MET B CA 1
ATOM 2616 C C . MET B 1 81 ? -3.676 13.57 24.094 1 94.69 81 MET B C 1
ATOM 2618 O O . MET B 1 81 ? -2.629 14.188 24.297 1 94.69 81 MET B O 1
ATOM 2622 N N . ARG B 1 82 ? -4.582 13.414 24.969 1 94.5 82 ARG B N 1
ATOM 2623 C CA . ARG B 1 82 ? -4.434 13.961 26.312 1 94.5 82 ARG B CA 1
ATOM 2624 C C . ARG B 1 82 ? -3.814 12.938 27.266 1 94.5 82 ARG B C 1
ATOM 2626 O O . ARG B 1 82 ? -3.354 13.289 28.344 1 94.5 82 ARG B O 1
ATOM 2633 N N . GLU B 1 83 ? -3.781 11.711 26.859 1 93.5 83 GLU B N 1
ATOM 2634 C CA . GLU B 1 83 ? -3.367 10.617 27.719 1 93.5 83 GLU B CA 1
ATOM 2635 C C . GLU B 1 83 ? -1.847 10.547 27.844 1 93.5 83 GLU B C 1
ATOM 2637 O O . GLU B 1 83 ? -1.314 10.234 28.906 1 93.5 83 GLU B O 1
ATOM 2642 N N . LYS B 1 84 ? -1.145 10.719 26.828 1 91.94 84 LYS B N 1
ATOM 2643 C CA . LYS B 1 84 ? 0.312 10.633 26.781 1 91.94 84 LYS B CA 1
ATOM 2644 C C . LYS B 1 84 ? 0.879 11.508 25.672 1 91.94 84 LYS B C 1
ATOM 2646 O O . LYS B 1 84 ? 0.144 11.945 24.781 1 91.94 84 LYS B O 1
ATOM 2651 N N . PRO B 1 85 ? 2.223 11.703 25.781 1 93 85 PRO B N 1
ATOM 2652 C CA . PRO B 1 85 ? 2.867 12.5 24.734 1 93 85 PRO B CA 1
ATOM 2653 C C . PRO B 1 85 ? 2.639 11.93 23.328 1 93 85 PRO B C 1
ATOM 2655 O O . PRO B 1 85 ? 2.631 10.711 23.156 1 93 85 PRO B O 1
ATOM 2658 N N . PHE B 1 86 ? 2.396 12.891 22.422 1 96.25 86 PHE B N 1
ATOM 2659 C CA . PHE B 1 86 ? 2.205 12.445 21.047 1 96.25 86 PHE B CA 1
ATOM 2660 C C . PHE B 1 86 ? 2.943 13.352 20.078 1 96.25 86 PHE B C 1
ATOM 2662 O O . PHE B 1 86 ? 3.254 14.5 20.391 1 96.25 86 PHE B O 1
ATOM 2669 N N . ALA B 1 87 ? 3.328 12.781 18.938 1 96.19 87 ALA B N 1
ATOM 2670 C CA . ALA B 1 87 ? 3.914 13.5 17.812 1 96.19 87 ALA B CA 1
ATOM 2671 C C . ALA B 1 87 ? 3.082 13.305 16.547 1 96.19 87 ALA B C 1
ATOM 2673 O O . ALA B 1 87 ? 2.264 12.391 16.469 1 96.19 87 ALA B O 1
ATOM 2674 N N . LEU B 1 88 ? 3.232 14.266 15.633 1 97.81 88 LEU B N 1
ATOM 2675 C CA . LEU B 1 88 ? 2.551 14.195 14.344 1 97.81 88 LEU B CA 1
ATOM 2676 C C . LEU B 1 88 ? 3.551 14.016 13.211 1 97.81 88 LEU B C 1
ATOM 2678 O O . LEU B 1 88 ? 4.633 14.609 13.234 1 97.81 88 LEU B O 1
ATOM 2682 N N . PHE B 1 89 ? 3.23 13.195 12.297 1 97.38 89 PHE B N 1
ATOM 2683 C CA . PHE B 1 89 ? 3.982 13.047 11.055 1 97.38 89 PHE B CA 1
ATOM 2684 C C . PHE B 1 89 ? 3.059 13.141 9.844 1 97.38 89 PHE B C 1
ATOM 2686 O O . PHE B 1 89 ? 1.99 12.531 9.828 1 97.38 89 PHE B O 1
ATOM 2693 N N . GLY B 1 90 ? 3.467 13.914 8.883 1 96.12 90 GLY B N 1
ATOM 2694 C CA . GLY B 1 90 ? 2.746 13.961 7.621 1 96.12 90 GLY B CA 1
ATOM 2695 C C . GLY B 1 90 ? 3.639 14.281 6.438 1 96.12 90 GLY B C 1
ATOM 2696 O O . GLY B 1 90 ? 4.551 15.109 6.543 1 96.12 90 GLY B O 1
ATOM 2697 N N . HIS B 1 91 ? 3.387 13.625 5.32 1 93.5 91 HIS B N 1
ATOM 2698 C CA . HIS B 1 91 ? 4.094 13.867 4.066 1 93.5 91 HIS B CA 1
ATOM 2699 C C . HIS B 1 91 ? 3.162 14.469 3.018 1 93.5 91 HIS B C 1
ATOM 2701 O O . HIS B 1 91 ? 2.066 13.953 2.787 1 93.5 91 HIS B O 1
ATOM 2707 N N . SER B 1 92 ? 3.689 15.539 2.252 1 92.88 92 SER B N 1
ATOM 2708 C CA . SER B 1 92 ? 2.896 16.188 1.208 1 92.88 92 SER B CA 1
ATOM 2709 C C . SER B 1 92 ? 1.531 16.609 1.734 1 92.88 92 SER B C 1
ATOM 2711 O O . SER B 1 92 ? 1.444 17.359 2.707 1 92.88 92 SER B O 1
ATOM 2713 N N . PHE B 1 93 ? 0.403 16.125 1.272 1 93.75 93 PHE B N 1
ATOM 2714 C CA . PHE B 1 93 ? -0.956 16.375 1.735 1 93.75 93 PHE B CA 1
ATOM 2715 C C . PHE B 1 93 ? -1.069 16.141 3.236 1 93.75 93 PHE B C 1
ATOM 2717 O O . PHE B 1 93 ? -1.708 16.922 3.947 1 93.75 93 PHE B O 1
ATOM 2724 N N . GLY B 1 94 ? -0.4 15.109 3.746 1 96.25 94 GLY B N 1
ATOM 2725 C CA . GLY B 1 94 ? -0.428 14.758 5.156 1 96.25 94 GLY B CA 1
ATOM 2726 C C . GLY B 1 94 ? 0.246 15.781 6.043 1 96.25 94 GLY B C 1
ATOM 2727 O O . GLY B 1 94 ? -0.145 15.969 7.195 1 96.25 94 GLY B O 1
ATOM 2728 N N . ALA B 1 95 ? 1.265 16.453 5.512 1 95.62 95 ALA B N 1
ATOM 2729 C CA . ALA B 1 95 ? 1.92 17.516 6.27 1 95.62 95 ALA B CA 1
ATOM 2730 C C . ALA B 1 95 ? 0.954 18.672 6.555 1 95.62 95 ALA B C 1
ATOM 2732 O O . ALA B 1 95 ? 0.884 19.156 7.68 1 95.62 95 ALA B O 1
ATOM 2733 N N . LEU B 1 96 ? 0.179 19.031 5.574 1 96.06 96 LEU B N 1
ATOM 2734 C CA . LEU B 1 96 ? -0.771 20.125 5.723 1 96.06 96 LEU B CA 1
ATOM 2735 C C . LEU B 1 96 ? -1.923 19.719 6.641 1 96.06 96 LEU B C 1
ATOM 2737 O O . LEU B 1 96 ? -2.385 20.531 7.453 1 96.06 96 LEU B O 1
ATOM 2741 N N . THR B 1 97 ? -2.326 18.422 6.512 1 97.88 97 THR B N 1
ATOM 2742 C CA . THR B 1 97 ? -3.404 17.969 7.383 1 97.88 97 THR B CA 1
ATOM 2743 C C . THR B 1 97 ? -2.932 17.891 8.828 1 97.88 97 THR B C 1
ATOM 2745 O O . THR B 1 97 ? -3.666 18.25 9.75 1 97.88 97 THR B O 1
ATOM 2748 N N . SER B 1 98 ? -1.723 17.438 9.062 1 97.88 98 SER B N 1
ATOM 2749 C CA . SER B 1 98 ? -1.192 17.375 10.422 1 97.88 98 SER B CA 1
ATOM 2750 C C . SER B 1 98 ? -1.054 18.766 11.023 1 97.88 98 SER B C 1
ATOM 2752 O O . SER B 1 98 ? -1.339 18.969 12.211 1 97.88 98 SER B O 1
ATOM 2754 N N . PHE B 1 99 ? -0.668 19.734 10.227 1 96.5 99 PHE B N 1
ATOM 2755 C CA . PHE B 1 99 ? -0.577 21.109 10.672 1 96.5 99 PHE B CA 1
ATOM 2756 C C . PHE B 1 99 ? -1.947 21.641 11.078 1 96.5 99 PHE B C 1
ATOM 2758 O O . PHE B 1 99 ? -2.088 22.281 12.133 1 96.5 99 PHE B O 1
ATOM 2765 N N . ALA B 1 100 ? -2.926 21.422 10.18 1 97.75 100 ALA B N 1
ATOM 2766 C CA . ALA B 1 100 ? -4.273 21.922 10.453 1 97.75 100 ALA B CA 1
ATOM 2767 C C . ALA B 1 100 ? -4.816 21.344 11.758 1 97.75 100 ALA B C 1
ATOM 2769 O O . ALA B 1 100 ? -5.465 22.047 12.539 1 97.75 100 ALA B O 1
ATOM 2770 N N . VAL B 1 101 ? -4.512 20.078 11.969 1 97.94 101 VAL B N 1
ATOM 2771 C CA . VAL B 1 101 ? -4.949 19.422 13.195 1 97.94 101 VAL B CA 1
ATOM 2772 C C . VAL B 1 101 ? -4.227 20.031 14.398 1 97.94 101 VAL B C 1
ATOM 2774 O O . VAL B 1 101 ? -4.852 20.344 15.414 1 97.94 101 VAL B O 1
ATOM 2777 N N . ALA B 1 102 ? -2.932 20.234 14.297 1 97.38 102 ALA B N 1
ATOM 2778 C CA . ALA B 1 102 ? -2.158 20.828 15.383 1 97.38 102 ALA B CA 1
ATOM 2779 C C . ALA B 1 102 ? -2.67 22.234 15.711 1 97.38 102 ALA B C 1
ATOM 2781 O O . ALA B 1 102 ? -2.812 22.594 16.891 1 97.38 102 ALA B O 1
ATOM 2782 N N . ASN B 1 103 ? -2.896 22.969 14.633 1 96 103 ASN B N 1
ATOM 2783 C CA . ASN B 1 103 ? -3.404 24.328 14.805 1 96 103 ASN B CA 1
ATOM 2784 C C . ASN B 1 103 ? -4.738 24.344 15.547 1 96 103 ASN B C 1
ATOM 2786 O O . ASN B 1 103 ? -4.918 25.109 16.5 1 96 103 ASN B O 1
ATOM 2790 N N . ALA B 1 104 ? -5.66 23.516 15.156 1 96.56 104 ALA B N 1
ATOM 2791 C CA . ALA B 1 104 ? -6.973 23.438 15.797 1 96.56 104 ALA B CA 1
ATOM 2792 C C . ALA B 1 104 ? -6.855 22.938 17.234 1 96.56 104 ALA B C 1
ATOM 2794 O O . ALA B 1 104 ? -7.531 23.453 18.125 1 96.56 104 ALA B O 1
ATOM 2795 N N . LEU B 1 105 ? -6.031 21.953 17.453 1 97.12 105 LEU B N 1
ATOM 2796 C CA . LEU B 1 105 ? -5.805 21.406 18.781 1 97.12 105 LEU B CA 1
ATOM 2797 C C . LEU B 1 105 ? -5.34 22.5 19.75 1 97.12 105 LEU B C 1
ATOM 2799 O O . LEU B 1 105 ? -5.859 22.609 20.859 1 97.12 105 LEU B O 1
ATOM 2803 N N . LYS B 1 106 ? -4.383 23.234 19.25 1 96.56 106 LYS B N 1
ATOM 2804 C CA . LYS B 1 106 ? -3.83 24.297 20.094 1 96.56 106 LYS B CA 1
ATOM 2805 C C . LYS B 1 106 ? -4.871 25.391 20.359 1 96.56 106 LYS B C 1
ATOM 2807 O O . LYS B 1 106 ? -5.105 25.75 21.516 1 96.56 106 LYS B O 1
ATOM 2812 N N . LYS B 1 107 ? -5.539 25.828 19.375 1 94.88 107 LYS B N 1
ATOM 2813 C CA . LYS B 1 107 ? -6.477 26.953 19.469 1 94.88 107 LYS B CA 1
ATOM 2814 C C . LYS B 1 107 ? -7.707 26.562 20.281 1 94.88 107 LYS B C 1
ATOM 2816 O O . LYS B 1 107 ? -8.203 27.359 21.078 1 94.88 107 LYS B O 1
ATOM 2821 N N . GLN B 1 108 ? -8.164 25.359 20.109 1 96.31 108 GLN B N 1
ATOM 2822 C CA . GLN B 1 108 ? -9.461 24.984 20.672 1 96.31 108 GLN B CA 1
ATOM 2823 C C . GLN B 1 108 ? -9.289 24.25 22 1 96.31 108 GLN B C 1
ATOM 2825 O O . GLN B 1 108 ? -10.172 24.312 22.875 1 96.31 108 GLN B O 1
ATOM 2830 N N . HIS B 1 109 ? -8.164 23.641 22.219 1 96.75 109 HIS B N 1
ATOM 2831 C CA . HIS B 1 109 ? -8.07 22.75 23.375 1 96.75 109 HIS B CA 1
ATOM 2832 C C . HIS B 1 109 ? -6.773 22.984 24.141 1 96.75 109 HIS B C 1
ATOM 2834 O O . HIS B 1 109 ? -6.539 22.359 25.172 1 96.75 109 HIS B O 1
ATOM 2840 N N . ASN B 1 110 ? -5.938 23.844 23.656 1 96.81 110 ASN B N 1
ATOM 2841 C CA . ASN B 1 110 ? -4.629 24.109 24.25 1 96.81 110 ASN B CA 1
ATOM 2842 C C . ASN B 1 110 ? -3.811 22.844 24.406 1 96.81 110 ASN B C 1
ATOM 2844 O O . ASN B 1 110 ? -3.203 22.609 25.453 1 96.81 110 ASN B O 1
ATOM 2848 N N . VAL B 1 111 ? -3.895 21.984 23.469 1 96.56 111 VAL B N 1
ATOM 2849 C CA . VAL B 1 111 ? -3.133 20.734 23.344 1 96.56 111 VAL B CA 1
ATOM 2850 C C . VAL B 1 111 ? -2.186 20.828 22.156 1 96.56 111 VAL B C 1
ATOM 2852 O O . VAL B 1 111 ? -2.553 21.344 21.094 1 96.56 111 VAL B O 1
ATOM 2855 N N . GLU B 1 112 ? -0.93 20.406 22.312 1 96.25 112 GLU B N 1
ATOM 2856 C CA . GLU B 1 112 ? 0.012 20.406 21.188 1 96.25 112 GLU B CA 1
ATOM 2857 C C . GLU B 1 112 ? 0.906 19.172 21.219 1 96.25 112 GLU B C 1
ATOM 2859 O O . GLU B 1 112 ? 1.121 18.578 22.281 1 96.25 112 GLU B O 1
ATOM 2864 N N . PRO B 1 113 ? 1.419 18.719 20.094 1 96 113 PRO B N 1
ATOM 2865 C CA . PRO B 1 113 ? 2.352 17.594 20.062 1 96 113 PRO B CA 1
ATOM 2866 C C . PRO B 1 113 ? 3.699 17.922 20.703 1 96 113 PRO B C 1
ATOM 2868 O O . PRO B 1 113 ? 4.047 19.109 20.844 1 96 113 PRO B O 1
ATOM 2871 N N . VAL B 1 114 ? 4.391 16.875 21.125 1 95.38 114 VAL B N 1
ATOM 2872 C CA . VAL B 1 114 ? 5.734 17.078 21.656 1 95.38 114 VAL B CA 1
ATOM 2873 C C . VAL B 1 114 ? 6.711 17.328 20.5 1 95.38 114 VAL B C 1
ATOM 2875 O O . VAL B 1 114 ? 7.805 17.844 20.719 1 95.38 114 VAL B O 1
ATOM 2878 N N . HIS B 1 115 ? 6.324 16.906 19.312 1 94.25 115 HIS B N 1
ATOM 2879 C CA . HIS B 1 115 ? 7.109 17.094 18.094 1 94.25 115 HIS B CA 1
ATOM 2880 C C . HIS B 1 115 ? 6.23 17.016 16.859 1 94.25 115 HIS B C 1
ATOM 2882 O O . HIS B 1 115 ? 5.277 16.234 16.812 1 94.25 115 HIS B O 1
ATOM 2888 N N . MET B 1 116 ? 6.492 17.859 15.867 1 95.88 116 MET B N 1
ATOM 2889 C CA . MET B 1 116 ? 5.836 17.781 14.562 1 95.88 116 MET B CA 1
ATOM 2890 C C . MET B 1 116 ? 6.852 17.469 13.461 1 95.88 116 MET B C 1
ATOM 2892 O O . MET B 1 116 ? 7.848 18.188 13.32 1 95.88 116 MET B O 1
ATOM 2896 N N . PHE B 1 117 ? 6.648 16.375 12.766 1 96.38 117 PHE B N 1
ATOM 2897 C CA . PHE B 1 117 ? 7.426 15.992 11.594 1 96.38 117 PHE B CA 1
ATOM 2898 C C . PHE B 1 117 ? 6.641 16.25 10.312 1 96.38 117 PHE B C 1
ATOM 2900 O O . PHE B 1 117 ? 5.594 15.641 10.086 1 96.38 117 PHE B O 1
ATOM 2907 N N . VAL B 1 118 ? 7.098 17.188 9.477 1 95.38 118 VAL B N 1
ATOM 2908 C CA . VAL B 1 118 ? 6.465 17.484 8.195 1 95.38 118 VAL B CA 1
ATOM 2909 C C . VAL B 1 118 ? 7.438 17.172 7.059 1 95.38 118 VAL B C 1
ATOM 2911 O O . VAL B 1 118 ? 8.648 17.375 7.195 1 95.38 118 VAL B O 1
ATOM 2914 N N . SER B 1 119 ? 6.906 16.625 6.008 1 94.31 119 SER B N 1
ATOM 2915 C CA . SER B 1 119 ? 7.754 16.141 4.926 1 94.31 119 SER B CA 1
ATOM 2916 C C . SER B 1 119 ? 7.176 16.5 3.562 1 94.31 119 SER B C 1
ATOM 2918 O O . SER B 1 119 ? 5.965 16.391 3.348 1 94.31 119 SER B O 1
ATOM 2920 N N . GLY B 1 120 ? 8.016 16.953 2.689 1 91.38 120 GLY B N 1
ATOM 2921 C CA . GLY B 1 120 ? 7.684 17.109 1.281 1 91.38 120 GLY B CA 1
ATOM 2922 C C . GLY B 1 120 ? 6.531 18.062 1.038 1 91.38 120 GLY B C 1
ATOM 2923 O O . GLY B 1 120 ? 5.656 17.797 0.212 1 91.38 120 GLY B O 1
ATOM 2924 N N . ALA B 1 121 ? 6.426 19.172 1.782 1 92.69 121 ALA B N 1
ATOM 2925 C CA . ALA B 1 121 ? 5.281 20.078 1.642 1 92.69 121 ALA B CA 1
ATOM 2926 C C . ALA B 1 121 ? 5.676 21.516 1.947 1 92.69 121 ALA B C 1
ATOM 2928 O O . ALA B 1 121 ? 6.559 21.766 2.771 1 92.69 121 ALA B O 1
ATOM 2929 N N . PHE B 1 122 ? 4.969 22.406 1.297 1 89.81 122 PHE B N 1
ATOM 2930 C CA . PHE B 1 122 ? 5.008 23.812 1.673 1 89.81 122 PHE B CA 1
ATOM 2931 C C . PHE B 1 122 ? 4.262 24.031 2.982 1 89.81 122 PHE B C 1
ATOM 2933 O O . PHE B 1 122 ? 3.256 23.375 3.256 1 89.81 122 PHE B O 1
ATOM 2940 N N . ALA B 1 123 ? 4.871 25.031 3.713 1 93.12 123 ALA B N 1
ATOM 2941 C CA . ALA B 1 123 ? 4.023 25.516 4.797 1 93.12 123 ALA B CA 1
ATOM 2942 C C . ALA B 1 123 ? 2.707 26.078 4.258 1 93.12 123 ALA B C 1
ATOM 2944 O O . ALA B 1 123 ? 2.664 26.625 3.156 1 93.12 123 ALA B O 1
ATOM 2945 N N . PRO B 1 124 ? 1.626 25.906 5.031 1 92 124 PRO B N 1
ATOM 2946 C CA . PRO B 1 124 ? 0.305 26.266 4.516 1 92 124 PRO B CA 1
ATOM 2947 C C . PRO B 1 124 ? 0.221 27.734 4.102 1 92 124 PRO B C 1
ATOM 2949 O O . PRO B 1 124 ? -0.585 28.094 3.238 1 92 124 PRO B O 1
ATOM 2952 N N . TYR B 1 125 ? 1.028 28.594 4.633 1 92.12 125 TYR B N 1
ATOM 2953 C CA . TYR B 1 125 ? 0.945 30.031 4.391 1 92.12 125 TYR B CA 1
ATOM 2954 C C . TYR B 1 125 ? 2.078 30.5 3.482 1 92.12 125 TYR B C 1
ATOM 2956 O O . TYR B 1 125 ? 2.27 31.703 3.287 1 92.12 125 TYR B O 1
ATOM 2964 N N . SER B 1 126 ? 2.822 29.562 2.969 1 90.5 126 SER B N 1
ATOM 2965 C CA . SER B 1 126 ? 3.879 29.906 2.025 1 90.5 126 SER B CA 1
ATOM 2966 C C . SER B 1 126 ? 3.305 30.562 0.77 1 90.5 126 SER B C 1
ATOM 2968 O O . SER B 1 126 ? 2.352 30.047 0.179 1 90.5 126 SER B O 1
ATOM 2970 N N . GLU B 1 127 ? 3.936 31.641 0.314 1 87.12 127 GLU B N 1
ATOM 2971 C CA . GLU B 1 127 ? 3.498 32.312 -0.898 1 87.12 127 GLU B CA 1
ATOM 2972 C C . GLU B 1 127 ? 3.686 31.438 -2.129 1 87.12 127 GLU B C 1
ATOM 2974 O O . GLU B 1 127 ? 2.873 31.469 -3.055 1 87.12 127 GLU B O 1
ATOM 2979 N N . THR B 1 128 ? 4.746 30.75 -2.102 1 87.44 128 THR B N 1
ATOM 2980 C CA . THR B 1 128 ? 5.016 29.844 -3.217 1 87.44 128 THR B CA 1
ATOM 2981 C C . THR B 1 128 ? 3.898 28.812 -3.361 1 87.44 128 THR B C 1
ATOM 2983 O O . THR B 1 128 ? 3.486 28.484 -4.477 1 87.44 128 THR B O 1
ATOM 2986 N N . ARG B 1 129 ? 3.424 28.281 -2.234 1 87.31 129 ARG B N 1
ATOM 2987 C CA . ARG B 1 129 ? 2.326 27.312 -2.27 1 87.31 129 ARG B CA 1
ATOM 2988 C C . ARG B 1 129 ? 1.064 27.953 -2.846 1 87.31 129 ARG B C 1
ATOM 2990 O O . ARG B 1 129 ? 0.4 27.359 -3.699 1 87.31 129 ARG B O 1
ATOM 2997 N N . LEU B 1 130 ? 0.81 29.156 -2.303 1 84.94 130 LEU B N 1
ATOM 2998 C CA . LEU B 1 130 ? -0.428 29.844 -2.662 1 84.94 130 LEU B CA 1
ATOM 2999 C C . LEU B 1 130 ? -0.463 30.156 -4.156 1 84.94 130 LEU B C 1
ATOM 3001 O O . LEU B 1 130 ? -1.539 30.234 -4.754 1 84.94 130 LEU B O 1
ATOM 3005 N N . ASN B 1 131 ? 0.719 30.219 -4.828 1 83.81 131 ASN B N 1
ATOM 3006 C CA . ASN B 1 131 ? 0.804 30.531 -6.25 1 83.81 131 ASN B CA 1
ATOM 3007 C C . ASN B 1 131 ? 1.075 29.281 -7.09 1 83.81 131 ASN B C 1
ATOM 3009 O O . ASN B 1 131 ? 1.251 29.375 -8.305 1 83.81 131 ASN B O 1
ATOM 3013 N N . TYR B 1 132 ? 1.179 28.219 -6.441 1 83.06 132 TYR B N 1
ATOM 3014 C CA . TYR B 1 132 ? 1.451 26.969 -7.152 1 83.06 132 TYR B CA 1
ATOM 3015 C C . TYR B 1 132 ? 0.248 26.547 -7.984 1 83.06 132 TYR B C 1
ATOM 3017 O O . TYR B 1 132 ? -0.896 26.672 -7.543 1 83.06 132 TYR B O 1
ATOM 3025 N N . PRO B 1 133 ? 0.434 26 -9.219 1 81.38 133 PRO B N 1
ATOM 3026 C CA . PRO B 1 133 ? -0.695 25.609 -10.07 1 81.38 133 PRO B CA 1
ATOM 3027 C C . PRO B 1 133 ? -1.57 24.531 -9.438 1 81.38 133 PRO B C 1
ATOM 3029 O O . PRO B 1 133 ? -1.054 23.594 -8.844 1 81.38 133 PRO B O 1
ATOM 3032 N N . GLN B 1 134 ? -2.873 24.812 -9.531 1 85.31 134 GLN B N 1
ATOM 3033 C CA . GLN B 1 134 ? -3.826 23.812 -9.039 1 85.31 134 GLN B CA 1
ATOM 3034 C C . GLN B 1 134 ? -3.992 22.672 -10.039 1 85.31 134 GLN B C 1
ATOM 3036 O O . GLN B 1 134 ? -4.086 22.906 -11.25 1 85.31 134 GLN B O 1
ATOM 3041 N N . ARG B 1 135 ? -3.945 21.484 -9.5 1 82.81 135 ARG B N 1
ATOM 3042 C CA . ARG B 1 135 ? -3.996 20.312 -10.367 1 82.81 135 ARG B CA 1
ATOM 3043 C C . ARG B 1 135 ? -5.344 19.609 -10.25 1 82.81 135 ARG B C 1
ATOM 3045 O O . ARG B 1 135 ? -5.746 18.875 -11.164 1 82.81 135 ARG B O 1
ATOM 3052 N N . SER B 1 136 ? -6.035 19.828 -9.18 1 85.12 136 SER B N 1
ATOM 3053 C CA . SER B 1 136 ? -7.273 19.109 -8.891 1 85.12 136 SER B CA 1
ATOM 3054 C C . SER B 1 136 ? -8.336 19.391 -9.953 1 85.12 136 SER B C 1
ATOM 3056 O O . SER B 1 136 ? -9.242 18.594 -10.156 1 85.12 136 SER B O 1
ATOM 3058 N N . GLU B 1 137 ? -8.141 20.453 -10.68 1 83.56 137 GLU B N 1
ATOM 3059 C CA . GLU B 1 137 ? -9.172 20.859 -11.633 1 83.56 137 GLU B CA 1
ATOM 3060 C C . GLU B 1 137 ? -8.805 20.438 -13.047 1 83.56 137 GLU B C 1
ATOM 3062 O O . GLU B 1 137 ? -9.57 20.672 -13.992 1 83.56 137 GLU B O 1
ATOM 3067 N N . LEU B 1 138 ? -7.684 19.875 -13.242 1 84.25 138 LEU B N 1
ATOM 3068 C CA . LEU B 1 138 ? -7.289 19.391 -14.562 1 84.25 138 LEU B CA 1
ATOM 3069 C C . LEU B 1 138 ? -8.219 18.281 -15.039 1 84.25 138 LEU B C 1
ATOM 3071 O O . LEU B 1 138 ? -8.82 17.578 -14.219 1 84.25 138 LEU B O 1
ATOM 3075 N N . SER B 1 139 ? -8.32 18.203 -16.438 1 82.56 139 SER B N 1
ATOM 3076 C CA . SER B 1 139 ? -9 17.031 -16.969 1 82.56 139 SER B CA 1
ATOM 3077 C C . SER B 1 139 ? -8.297 15.742 -16.531 1 82.56 139 SER B C 1
ATOM 3079 O O . SER B 1 139 ? -7.113 15.758 -16.203 1 82.56 139 SER B O 1
ATOM 3081 N N . ASP B 1 140 ? -9.062 14.68 -16.516 1 73.25 140 ASP B N 1
ATOM 3082 C CA . ASP B 1 140 ? -8.469 13.398 -16.156 1 73.25 140 ASP B CA 1
ATOM 3083 C C . ASP B 1 140 ? -7.246 13.094 -17.016 1 73.25 140 ASP B C 1
ATOM 3085 O O . ASP B 1 140 ? -6.238 12.594 -16.516 1 73.25 140 ASP B O 1
ATOM 3089 N N . GLU B 1 141 ? -7.383 13.445 -18.203 1 71.31 141 GLU B N 1
ATOM 3090 C CA . GLU B 1 141 ? -6.277 13.211 -19.125 1 71.31 141 GLU B CA 1
ATOM 3091 C C . GLU B 1 141 ? -5.066 14.07 -18.766 1 71.31 141 GLU B C 1
ATOM 3093 O O . GLU B 1 141 ? -3.941 13.57 -18.703 1 71.31 141 GLU B O 1
ATOM 3098 N N . ASP B 1 142 ? -5.285 15.344 -18.562 1 75.25 142 ASP B N 1
ATOM 3099 C CA . ASP B 1 142 ? -4.199 16.266 -18.219 1 75.25 142 ASP B CA 1
ATOM 3100 C C . ASP B 1 142 ? -3.621 15.938 -16.844 1 75.25 142 ASP B C 1
ATOM 3102 O O . ASP B 1 142 ? -2.414 16.062 -16.625 1 75.25 142 ASP B O 1
ATOM 3106 N N . PHE B 1 143 ? -4.52 15.508 -16.031 1 77.94 143 PHE B N 1
ATOM 3107 C CA . PHE B 1 143 ? -4.105 15.133 -14.68 1 77.94 143 PHE B CA 1
ATOM 3108 C C . PHE B 1 143 ? -3.195 13.906 -14.711 1 77.94 143 PHE B C 1
ATOM 3110 O O . PHE B 1 143 ? -2.168 13.875 -14.031 1 77.94 143 PHE B O 1
ATOM 3117 N N . LEU B 1 144 ? -3.576 12.992 -15.461 1 69.75 144 LEU B N 1
ATOM 3118 C CA . LEU B 1 144 ? -2.779 11.781 -15.617 1 69.75 144 LEU B CA 1
ATOM 3119 C C . LEU B 1 144 ? -1.413 12.102 -16.219 1 69.75 144 LEU B C 1
ATOM 3121 O O . LEU B 1 144 ? -0.402 11.523 -15.805 1 69.75 144 LEU B O 1
ATOM 3125 N N . ARG B 1 145 ? -1.402 12.938 -17.125 1 69.56 145 ARG B N 1
ATOM 3126 C CA . ARG B 1 145 ? -0.141 13.352 -17.734 1 69.56 145 ARG B CA 1
ATOM 3127 C C . ARG B 1 145 ? 0.78 13.992 -16.703 1 69.56 145 ARG B C 1
ATOM 3129 O O . ARG B 1 145 ? 1.986 13.742 -16.703 1 69.56 145 ARG B O 1
ATOM 3136 N N . TRP B 1 146 ? 0.192 14.789 -15.883 1 72.19 146 TRP B N 1
ATOM 3137 C CA . TRP B 1 146 ? 0.948 15.445 -14.812 1 72.19 146 TRP B CA 1
ATOM 3138 C C . TRP B 1 146 ? 1.45 14.422 -13.805 1 72.19 146 TRP B C 1
ATOM 3140 O O . TRP B 1 146 ? 2.602 14.484 -13.359 1 72.19 146 TRP B O 1
ATOM 3150 N N . MET B 1 147 ? 0.557 13.469 -13.469 1 69.38 147 MET B N 1
ATOM 3151 C CA . MET B 1 147 ? 0.884 12.461 -12.461 1 69.38 147 MET B CA 1
ATOM 3152 C C . MET B 1 147 ? 1.98 11.523 -12.961 1 69.38 147 MET B C 1
ATOM 3154 O O . MET B 1 147 ? 2.787 11.031 -12.172 1 69.38 147 MET B O 1
ATOM 3158 N N . THR B 1 148 ? 1.727 11.164 -14.164 1 61.06 148 THR B N 1
ATOM 3159 C CA . THR B 1 148 ? 2.703 10.258 -14.758 1 61.06 148 THR B CA 1
ATOM 3160 C C . THR B 1 148 ? 4.125 10.734 -14.477 1 61.06 148 THR B C 1
ATOM 3162 O O . THR B 1 148 ? 5.02 9.922 -14.227 1 61.06 148 THR B O 1
ATOM 3165 N N . SER B 1 149 ? 4.273 11.945 -14.438 1 56.91 149 SER B N 1
ATOM 3166 C CA . SER B 1 149 ? 5.609 12.484 -14.195 1 56.91 149 SER B CA 1
ATOM 3167 C C . SER B 1 149 ? 6.062 12.227 -12.766 1 56.91 149 SER B C 1
ATOM 3169 O O . SER B 1 149 ? 7.254 12.031 -12.508 1 56.91 149 SER B O 1
ATOM 3171 N N . ILE B 1 150 ? 5.105 12.211 -11.852 1 56.53 150 ILE B N 1
ATOM 3172 C CA . ILE B 1 150 ? 5.457 12.109 -10.438 1 56.53 150 ILE B CA 1
ATOM 3173 C C . ILE B 1 150 ? 5.402 10.648 -10 1 56.53 150 ILE B C 1
ATOM 3175 O O . ILE B 1 150 ? 6.359 10.133 -9.414 1 56.53 150 ILE B O 1
ATOM 3179 N N . VAL B 1 151 ? 4.176 10 -10.117 1 54.66 151 VAL B N 1
ATOM 3180 C CA . VAL B 1 151 ? 3.895 8.695 -9.523 1 54.66 151 VAL B CA 1
ATOM 3181 C C . VAL B 1 151 ? 4.371 7.586 -10.461 1 54.66 151 VAL B C 1
ATOM 3183 O O . VAL B 1 151 ? 4.887 6.562 -10.008 1 54.66 151 VAL B O 1
ATOM 3186 N N . MET B 1 152 ? 4.098 7.973 -11.695 1 55.72 152 MET B N 1
ATOM 3187 C CA . MET B 1 152 ? 4.246 6.883 -12.656 1 55.72 152 MET B CA 1
ATOM 3188 C C . MET B 1 152 ? 5.707 6.465 -12.789 1 55.72 152 MET B C 1
ATOM 3190 O O . MET B 1 152 ? 6 5.301 -13.055 1 55.72 152 MET B O 1
ATOM 3194 N N . LYS B 1 153 ? 6.473 7.395 -12.453 1 57.06 153 LYS B N 1
ATOM 3195 C CA . LYS B 1 153 ? 7.863 7 -12.656 1 57.06 153 LYS B CA 1
ATOM 3196 C C . LYS B 1 153 ? 8.281 5.91 -11.672 1 57.06 153 LYS B C 1
ATOM 3198 O O . LYS B 1 153 ? 9.141 5.09 -11.977 1 57.06 153 LYS B O 1
ATOM 3203 N N . LEU B 1 154 ? 7.492 5.875 -10.531 1 58.5 154 LEU B N 1
ATOM 3204 C CA . LEU B 1 154 ? 7.879 4.875 -9.539 1 58.5 154 LEU B CA 1
ATOM 3205 C C . LEU B 1 154 ? 7.176 3.547 -9.812 1 58.5 154 LEU B C 1
ATOM 3207 O O . LEU B 1 154 ? 7.766 2.479 -9.633 1 58.5 154 LEU B O 1
ATOM 3211 N N . PHE B 1 155 ? 6.047 3.551 -10.32 1 67 155 PHE B N 1
ATOM 3212 C CA . PHE B 1 155 ? 5.234 2.344 -10.414 1 67 155 PHE B CA 1
ATOM 3213 C C . PHE B 1 155 ? 5.301 1.746 -11.812 1 67 155 PHE B C 1
ATOM 3215 O O . PHE B 1 155 ? 5.211 0.528 -11.977 1 67 155 PHE B O 1
ATOM 3222 N N . LEU B 1 156 ? 5.633 2.629 -12.773 1 72.62 156 LEU B N 1
ATOM 3223 C CA . LEU B 1 156 ? 5.535 2.188 -14.156 1 72.62 156 LEU B CA 1
ATOM 3224 C C . LEU B 1 156 ? 6.602 1.143 -14.469 1 72.62 156 LEU B C 1
ATOM 3226 O O . LEU B 1 156 ? 6.301 0.09 -15.039 1 72.62 156 LEU B O 1
ATOM 3230 N N . PRO B 1 157 ? 7.832 1.366 -14.039 1 76.75 157 PRO B N 1
ATOM 3231 C CA . PRO B 1 157 ? 8.852 0.372 -14.383 1 76.75 157 PRO B CA 1
ATOM 3232 C C . PRO B 1 157 ? 8.578 -0.992 -13.75 1 76.75 157 PRO B C 1
ATOM 3234 O O . PRO B 1 157 ? 8.766 -2.023 -14.406 1 76.75 157 PRO B O 1
ATOM 3237 N N . VAL B 1 158 ? 8.133 -0.995 -12.5 1 82.88 158 VAL B N 1
ATOM 3238 C CA . VAL B 1 158 ? 7.867 -2.246 -11.797 1 82.88 158 VAL B CA 1
ATOM 3239 C C . VAL B 1 158 ? 6.691 -2.965 -12.461 1 82.88 158 VAL B C 1
ATOM 3241 O O . VAL B 1 158 ? 6.746 -4.176 -12.688 1 82.88 158 VAL B O 1
ATOM 3244 N N . LEU B 1 159 ? 5.672 -2.238 -12.781 1 83.25 159 LEU B N 1
ATOM 3245 C CA . LEU B 1 159 ? 4.492 -2.818 -13.414 1 83.25 159 LEU B CA 1
ATOM 3246 C C . LEU B 1 159 ? 4.844 -3.402 -14.781 1 83.25 159 LEU B C 1
ATOM 3248 O O . LEU B 1 159 ? 4.445 -4.527 -15.102 1 83.25 159 LEU B O 1
ATOM 3252 N N . LYS B 1 160 ? 5.637 -2.688 -15.578 1 84 160 LYS B N 1
ATOM 3253 C CA . LYS B 1 160 ? 6.035 -3.166 -16.891 1 84 160 LYS B CA 1
ATOM 3254 C C . LYS B 1 160 ? 6.906 -4.414 -16.781 1 84 160 LYS B C 1
ATOM 3256 O O . LYS B 1 160 ? 6.762 -5.352 -17.578 1 84 160 LYS B O 1
ATOM 3261 N N . ALA B 1 161 ? 7.797 -4.422 -15.859 1 87.69 161 ALA B N 1
ATOM 3262 C CA . ALA B 1 161 ? 8.664 -5.578 -15.664 1 87.69 161 ALA B CA 1
ATOM 3263 C C . ALA B 1 161 ? 7.855 -6.824 -15.328 1 87.69 161 ALA B C 1
ATOM 3265 O O . ALA B 1 161 ? 8.094 -7.898 -15.883 1 87.69 161 ALA B O 1
ATOM 3266 N N . ASP B 1 162 ? 6.914 -6.672 -14.391 1 92.31 162 ASP B N 1
ATOM 3267 C CA . ASP B 1 162 ? 6.07 -7.801 -14.016 1 92.31 162 ASP B CA 1
ATOM 3268 C C . ASP B 1 162 ? 5.242 -8.289 -15.203 1 92.31 162 ASP B C 1
ATOM 3270 O O . ASP B 1 162 ? 5.078 -9.492 -15.398 1 92.31 162 ASP B O 1
ATOM 3274 N N . LEU B 1 163 ? 4.699 -7.324 -15.984 1 89.25 163 LEU B N 1
ATOM 3275 C CA . LEU B 1 163 ? 3.893 -7.703 -17.141 1 89.25 163 LEU B CA 1
ATOM 3276 C C . LEU B 1 163 ? 4.738 -8.438 -18.172 1 89.25 163 LEU B C 1
ATOM 3278 O O . LEU B 1 163 ? 4.266 -9.375 -18.828 1 89.25 163 LEU B O 1
ATOM 3282 N N . ARG B 1 164 ? 5.996 -8.031 -18.328 1 89.25 164 ARG B N 1
ATOM 3283 C CA . ARG B 1 164 ? 6.898 -8.734 -19.234 1 89.25 164 ARG B CA 1
ATOM 3284 C C . ARG B 1 164 ? 7.062 -10.188 -18.812 1 89.25 164 ARG B C 1
ATOM 3286 O O . ARG B 1 164 ? 7.066 -11.086 -19.672 1 89.25 164 ARG B O 1
ATOM 3293 N N . VAL B 1 165 ? 7.172 -10.422 -17.516 1 92.5 165 VAL B N 1
ATOM 3294 C CA . VAL B 1 165 ? 7.34 -11.766 -16.984 1 92.5 165 VAL B CA 1
ATOM 3295 C C . VAL B 1 165 ? 6.109 -12.609 -17.312 1 92.5 165 VAL B C 1
ATOM 3297 O O . VAL B 1 165 ? 6.227 -13.695 -17.875 1 92.5 165 VAL B O 1
ATOM 3300 N N . VAL B 1 166 ? 4.938 -12.023 -17.031 1 91.38 166 VAL B N 1
ATOM 3301 C CA . VAL B 1 166 ? 3.725 -12.828 -17.172 1 91.38 166 VAL B CA 1
ATOM 3302 C C . VAL B 1 166 ? 3.385 -13 -18.656 1 91.38 166 VAL B C 1
ATOM 3304 O O . VAL B 1 166 ? 2.842 -14.031 -19.047 1 91.38 166 VAL B O 1
ATOM 3307 N N . GLU B 1 167 ? 3.666 -12.016 -19.453 1 90.06 167 GLU B N 1
ATOM 3308 C CA . GLU B 1 167 ? 3.365 -12.094 -20.891 1 90.06 167 GLU B CA 1
ATOM 3309 C C . GLU B 1 167 ? 4.266 -13.109 -21.578 1 90.06 167 GLU B C 1
ATOM 3311 O O . GLU B 1 167 ? 3.863 -13.734 -22.562 1 90.06 167 GLU B O 1
ATOM 3316 N N . SER B 1 168 ? 5.469 -13.312 -21.047 1 90.12 168 SER B N 1
ATOM 3317 C CA . SER B 1 168 ? 6.418 -14.234 -21.672 1 90.12 168 SER B CA 1
ATOM 3318 C C . SER B 1 168 ? 6.285 -15.641 -21.094 1 90.12 168 SER B C 1
ATOM 3320 O O . SER B 1 168 ? 6.863 -16.594 -21.641 1 90.12 168 SER B O 1
ATOM 3322 N N . TYR B 1 169 ? 5.508 -15.781 -20 1 91.44 169 TYR B N 1
ATOM 3323 C CA . TYR B 1 169 ? 5.355 -17.094 -19.359 1 91.44 169 TYR B CA 1
ATOM 3324 C C . TYR B 1 169 ? 4.516 -18.016 -20.234 1 91.44 169 TYR B C 1
ATOM 3326 O O . TYR B 1 169 ? 3.42 -17.656 -20.656 1 91.44 169 TYR B O 1
ATOM 3334 N N . ARG B 1 170 ? 5.109 -19.125 -20.5 1 89.06 170 ARG B N 1
ATOM 3335 C CA . ARG B 1 170 ? 4.418 -20.156 -21.266 1 89.06 170 ARG B CA 1
ATOM 3336 C C . ARG B 1 170 ? 4.379 -21.484 -20.516 1 89.06 170 ARG B C 1
ATOM 3338 O O . ARG B 1 170 ? 5.367 -21.875 -19.906 1 89.06 170 ARG B O 1
ATOM 3345 N N . CYS B 1 171 ? 3.221 -22.016 -20.453 1 90.12 171 CYS B N 1
ATOM 3346 C CA . CYS B 1 171 ? 2.969 -23.328 -19.875 1 90.12 171 CYS B CA 1
ATOM 3347 C C . CYS B 1 171 ? 1.944 -24.094 -20.703 1 90.12 171 CYS B C 1
ATOM 3349 O O . CYS B 1 171 ? 0.917 -23.547 -21.094 1 90.12 171 CYS B O 1
ATOM 3351 N N . ASN B 1 172 ? 2.289 -25.344 -20.984 1 88.38 172 ASN B N 1
ATOM 3352 C CA . ASN B 1 172 ? 1.363 -26.172 -21.766 1 88.38 172 ASN B CA 1
ATOM 3353 C C . ASN B 1 172 ? 0.196 -26.656 -20.906 1 88.38 172 ASN B C 1
ATOM 3355 O O . ASN B 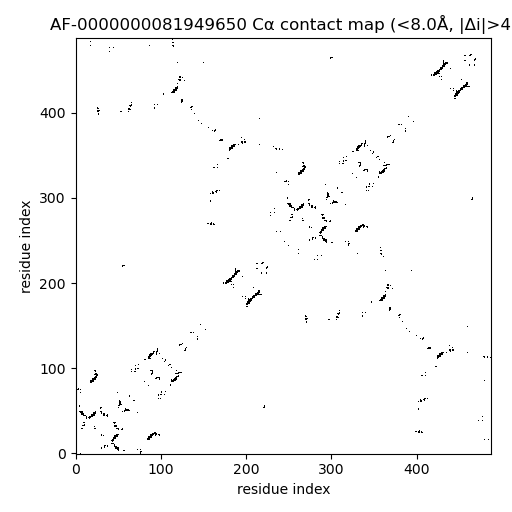1 172 ? 0.352 -26.875 -19.703 1 88.38 172 ASN B O 1
ATOM 3359 N N . LYS B 1 173 ? -0.904 -26.766 -21.609 1 90.62 173 LYS B N 1
ATOM 3360 C CA . LYS B 1 173 ? -2.02 -27.438 -20.953 1 90.62 173 LYS B CA 1
ATOM 3361 C C . LYS B 1 173 ? -1.62 -28.844 -20.484 1 90.62 173 LYS B C 1
ATOM 3363 O O . LYS B 1 173 ? -1.055 -29.609 -21.266 1 90.62 173 LYS B O 1
ATOM 3368 N N . PRO B 1 174 ? -1.89 -29.047 -19.203 1 90 174 PRO B N 1
ATOM 3369 C CA . PRO B 1 174 ? -1.51 -30.391 -18.734 1 90 174 PRO B CA 1
ATOM 3370 C C . PRO B 1 174 ? -2.375 -31.484 -19.344 1 90 174 PRO B C 1
ATOM 3372 O O . PRO B 1 174 ? -3.584 -31.297 -19.516 1 90 174 PRO B O 1
ATOM 3375 N N . GLU B 1 175 ? -1.725 -32.625 -19.75 1 91.19 175 GLU B N 1
ATOM 3376 C CA . GLU B 1 175 ? -2.482 -33.781 -20.219 1 91.19 175 GLU B CA 1
ATOM 3377 C C . GLU B 1 175 ? -3.348 -34.375 -19.109 1 91.19 175 GLU B C 1
ATOM 3379 O O . GLU B 1 175 ? -4.5 -34.75 -19.344 1 91.19 175 GLU B O 1
ATOM 3384 N N . LEU B 1 176 ? -2.738 -34.469 -17.969 1 92.38 176 LEU B N 1
ATOM 3385 C CA . LEU B 1 176 ? -3.41 -34.875 -16.734 1 92.38 176 LEU B CA 1
ATOM 3386 C C . LEU B 1 176 ? -3.191 -33.812 -15.641 1 92.38 176 LEU B C 1
ATOM 3388 O O . LEU B 1 176 ? -2.135 -33.188 -15.586 1 92.38 176 LEU B O 1
ATOM 3392 N N . PRO B 1 177 ? -4.242 -33.688 -14.844 1 93.25 177 PRO B N 1
ATOM 3393 C CA . PRO B 1 177 ? -4.023 -32.75 -13.734 1 93.25 177 PRO B CA 1
ATOM 3394 C C . PRO B 1 177 ? -2.787 -33.094 -12.906 1 93.25 177 PRO B C 1
ATOM 3396 O O . PRO B 1 177 ? -2.574 -34.281 -12.57 1 93.25 177 PRO B O 1
ATOM 3399 N N . PHE B 1 178 ? -2.043 -32.062 -12.625 1 92 178 PHE B N 1
ATOM 3400 C CA . PHE B 1 178 ? -0.817 -32.344 -11.891 1 92 178 PHE B CA 1
ATOM 3401 C C . PHE B 1 178 ? -1.001 -32.062 -10.398 1 92 178 PHE B C 1
ATOM 3403 O O . PHE B 1 178 ? -0.203 -32.531 -9.578 1 92 178 PHE B O 1
ATOM 3410 N N . LEU B 1 179 ? -2.078 -31.297 -10.062 1 93.75 179 LEU B N 1
ATOM 3411 C CA . LEU B 1 179 ? -2.408 -31.078 -8.656 1 93.75 179 LEU B CA 1
ATOM 3412 C C . LEU B 1 179 ? -3.594 -31.953 -8.242 1 93.75 179 LEU B C 1
ATOM 3414 O O . LEU B 1 179 ? -4.402 -32.344 -9.078 1 93.75 179 LEU B O 1
ATOM 3418 N N . SER B 1 180 ? -3.594 -32.25 -6.957 1 94.5 180 SER B N 1
ATOM 3419 C CA . SER B 1 180 ? -4.754 -32.969 -6.402 1 94.5 180 SER B CA 1
ATOM 3420 C C . SER B 1 180 ? -5.512 -32.062 -5.422 1 94.5 180 SER B C 1
ATOM 3422 O O . SER B 1 180 ? -6.648 -32.375 -5.055 1 94.5 180 SER B O 1
ATOM 3424 N N . CYS B 1 181 ? -4.883 -31 -5.039 1 92.44 181 CYS B N 1
ATOM 3425 C CA . CYS B 1 181 ? -5.535 -30.094 -4.094 1 92.44 181 CYS B CA 1
ATOM 3426 C C . CYS B 1 181 ? -6.668 -29.328 -4.77 1 92.44 181 CYS B C 1
ATOM 3428 O O . CYS B 1 181 ? -6.699 -29.203 -5.996 1 92.44 181 CYS B O 1
ATOM 3430 N N . SER B 1 182 ? -7.613 -28.766 -3.955 1 94.44 182 SER B N 1
ATOM 3431 C CA . SER B 1 182 ? -8.703 -27.953 -4.477 1 94.44 182 SER B CA 1
ATOM 3432 C C . SER B 1 182 ? -8.195 -26.609 -4.992 1 94.44 182 SER B C 1
ATOM 3434 O O . SER B 1 182 ? -7.207 -26.078 -4.492 1 94.44 182 SER B O 1
ATOM 3436 N N . ILE B 1 183 ? -8.859 -26.125 -6.062 1 94.69 183 ILE B N 1
ATOM 3437 C CA . ILE B 1 183 ? -8.602 -24.797 -6.598 1 94.69 183 ILE B CA 1
ATOM 3438 C C . ILE B 1 183 ? -9.875 -23.953 -6.539 1 94.69 183 ILE B C 1
ATOM 3440 O O . ILE B 1 183 ? -10.945 -24.406 -6.969 1 94.69 183 ILE B O 1
ATOM 3444 N N . THR B 1 184 ? -9.836 -22.828 -5.883 1 95.31 184 THR B N 1
ATOM 3445 C CA . THR B 1 184 ? -10.898 -21.828 -5.941 1 95.31 184 THR B CA 1
ATOM 3446 C C . THR B 1 184 ? -10.469 -20.641 -6.793 1 95.31 184 THR B C 1
ATOM 3448 O O . THR B 1 184 ? -9.414 -20.047 -6.559 1 95.31 184 THR B O 1
ATOM 3451 N N . CYS B 1 185 ? -11.297 -20.312 -7.824 1 95.69 185 CYS B N 1
ATOM 3452 C CA . CYS B 1 185 ? -11.07 -19.156 -8.672 1 95.69 185 CYS B CA 1
ATOM 3453 C C . CYS B 1 185 ? -11.984 -18 -8.273 1 95.69 185 CYS B C 1
ATOM 3455 O O . CYS B 1 185 ? -13.203 -18.156 -8.242 1 95.69 185 CYS B O 1
ATOM 3457 N N . PHE B 1 186 ? -11.383 -16.859 -7.93 1 95.88 186 PHE B N 1
ATOM 3458 C CA . PHE B 1 186 ? -12.133 -15.633 -7.688 1 95.88 186 PHE B CA 1
ATOM 3459 C C . PHE B 1 186 ? -12.031 -14.688 -8.883 1 95.88 186 PHE B C 1
ATOM 3461 O O . PHE B 1 186 ? -11.031 -14.695 -9.602 1 95.88 186 PHE B O 1
ATOM 3468 N N . ASP B 1 187 ? -13.102 -13.914 -9.086 1 93.38 187 ASP B N 1
ATOM 3469 C CA . ASP B 1 187 ? -13.047 -12.891 -10.117 1 93.38 187 ASP B CA 1
ATOM 3470 C C . ASP B 1 187 ? -14.086 -11.797 -9.859 1 93.38 187 ASP B C 1
ATOM 3472 O O . ASP B 1 187 ? -15.023 -11.992 -9.094 1 93.38 187 ASP B O 1
ATOM 3476 N N . GLY B 1 188 ? -13.812 -10.609 -10.398 1 90.06 188 GLY B N 1
ATOM 3477 C CA . GLY B 1 188 ? -14.797 -9.539 -10.359 1 90.06 188 GLY B CA 1
ATOM 3478 C C . GLY B 1 188 ? -15.82 -9.625 -11.469 1 90.06 188 GLY B C 1
ATOM 3479 O O . GLY B 1 188 ? -15.469 -9.82 -12.633 1 90.06 188 GLY B O 1
ATOM 3480 N N . ARG B 1 189 ? -17.016 -9.406 -11.133 1 90.5 189 ARG B N 1
ATOM 3481 C CA . ARG B 1 189 ? -18.094 -9.516 -12.109 1 90.5 189 ARG B CA 1
ATOM 3482 C C . ARG B 1 189 ? -17.938 -8.469 -13.211 1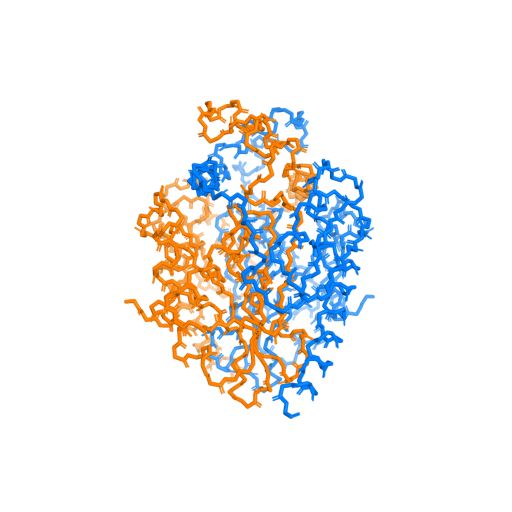 90.5 189 ARG B C 1
ATOM 3484 O O . ARG B 1 189 ? -18.328 -8.711 -14.359 1 90.5 189 ARG B O 1
ATOM 3491 N N . ASP B 1 190 ? -17.359 -7.332 -12.898 1 84.12 190 ASP B N 1
ATOM 3492 C CA . ASP B 1 190 ? -17.234 -6.238 -13.859 1 84.12 190 ASP B CA 1
ATOM 3493 C C . ASP B 1 190 ? -15.836 -6.207 -14.477 1 84.12 190 ASP B C 1
ATOM 3495 O O . ASP B 1 190 ? -15.453 -5.219 -15.109 1 84.12 190 ASP B O 1
ATOM 3499 N N . ASP B 1 191 ? -15.031 -7.246 -14.227 1 85 191 ASP B N 1
ATOM 3500 C CA . ASP B 1 191 ? -13.719 -7.395 -14.859 1 85 191 ASP B CA 1
ATOM 3501 C C . ASP B 1 191 ? -13.844 -8 -16.25 1 85 191 ASP B C 1
ATOM 3503 O O . ASP B 1 191 ? -14.922 -8.453 -16.641 1 85 191 ASP B O 1
ATOM 3507 N N . ILE B 1 192 ? -12.766 -7.906 -17.031 1 81.62 192 ILE B N 1
ATOM 3508 C CA . ILE B 1 192 ? -12.734 -8.656 -18.281 1 81.62 192 ILE B CA 1
ATOM 3509 C C . ILE B 1 192 ? -12.867 -10.148 -18 1 81.62 192 ILE B C 1
ATOM 3511 O O . ILE B 1 192 ? -12.414 -10.633 -16.969 1 81.62 192 ILE B O 1
ATOM 3515 N N . PRO B 1 193 ? -13.453 -10.867 -18.891 1 86.44 193 PRO B N 1
ATOM 3516 C CA . PRO B 1 193 ? -13.555 -12.312 -18.688 1 86.44 193 PRO B CA 1
ATOM 3517 C C . PRO B 1 193 ? -12.203 -13.016 -18.766 1 86.44 193 PRO B C 1
ATOM 3519 O O . PRO B 1 193 ? -11.43 -12.773 -19.688 1 86.44 193 PRO B O 1
ATOM 3522 N N . HIS B 1 194 ? -11.883 -13.93 -17.797 1 91.06 194 HIS B N 1
ATOM 3523 C CA . HIS B 1 194 ? -10.562 -14.547 -17.719 1 91.06 194 HIS B CA 1
ATOM 3524 C C . HIS B 1 194 ? -10.625 -16.031 -18.078 1 91.06 194 HIS B C 1
ATOM 3526 O O . HIS B 1 194 ? -9.719 -16.781 -17.734 1 91.06 194 HIS B O 1
ATOM 3532 N N . ASP B 1 195 ? -11.617 -16.562 -18.734 1 89.94 195 ASP B N 1
ATOM 3533 C CA . ASP B 1 195 ? -11.688 -17.984 -19.062 1 89.94 195 ASP B CA 1
ATOM 3534 C C . ASP B 1 195 ? -11.406 -18.859 -17.844 1 89.94 195 ASP B C 1
ATOM 3536 O O . ASP B 1 195 ? -10.516 -19.703 -17.875 1 89.94 195 ASP B O 1
ATOM 3540 N N . LEU B 1 196 ? -12.133 -18.688 -16.781 1 92.62 196 LEU B N 1
ATOM 3541 C CA . LEU B 1 196 ? -11.836 -19.266 -15.477 1 92.62 196 LEU B CA 1
ATOM 3542 C C . LEU B 1 196 ? -11.922 -20.781 -15.508 1 92.62 196 LEU B C 1
ATOM 3544 O O . LEU B 1 196 ? -11.211 -21.469 -14.766 1 92.62 196 LEU B O 1
ATOM 3548 N N . GLN B 1 197 ? -12.68 -21.312 -16.422 1 93.56 197 GLN B N 1
ATOM 3549 C CA . GLN B 1 197 ? -12.883 -22.766 -16.484 1 93.56 197 GLN B CA 1
ATOM 3550 C C . GLN B 1 197 ? -11.586 -23.484 -16.828 1 93.56 197 GLN B C 1
ATOM 3552 O O . GLN B 1 197 ? -11.398 -24.641 -16.469 1 93.56 197 GLN B O 1
ATOM 3557 N N . ALA B 1 198 ? -10.656 -22.812 -17.453 1 93.62 198 ALA B N 1
ATOM 3558 C CA . ALA B 1 198 ? -9.383 -23.422 -17.844 1 93.62 198 ALA B CA 1
ATOM 3559 C C . ALA B 1 198 ? -8.578 -23.844 -16.625 1 93.62 198 ALA B C 1
ATOM 3561 O O . ALA B 1 198 ? -7.789 -24.781 -16.688 1 93.62 198 ALA B O 1
ATOM 3562 N N . TRP B 1 199 ? -8.789 -23.188 -15.445 1 94.44 199 TRP B N 1
ATOM 3563 C CA . TRP B 1 199 ? -8.062 -23.5 -14.219 1 94.44 199 TRP B CA 1
ATOM 3564 C C . TRP B 1 199 ? -8.398 -24.906 -13.734 1 94.44 199 TRP B C 1
ATOM 3566 O O . TRP B 1 199 ? -7.605 -25.531 -13.016 1 94.44 199 TRP B O 1
ATOM 3576 N N . LYS B 1 200 ? -9.586 -25.453 -14.125 1 95.69 200 LYS B N 1
ATOM 3577 C CA . LYS B 1 200 ? -10.047 -26.766 -13.695 1 95.69 200 LYS B CA 1
ATOM 3578 C C . LYS B 1 200 ? -9.086 -27.859 -14.148 1 95.69 200 LYS B C 1
ATOM 3580 O O . LYS B 1 200 ? -8.914 -28.875 -13.453 1 95.69 200 LYS B O 1
ATOM 3585 N N . GLU B 1 201 ? -8.398 -27.625 -15.227 1 94.75 201 GLU B N 1
ATOM 3586 C CA . GLU B 1 201 ? -7.523 -28.625 -15.828 1 94.75 201 GLU B CA 1
ATOM 3587 C C . GLU B 1 201 ? -6.289 -28.875 -14.969 1 94.75 201 GLU B C 1
ATOM 3589 O O . GLU B 1 201 ? -5.594 -29.891 -15.148 1 94.75 201 GLU B O 1
ATOM 3594 N N . ALA B 1 202 ? -5.992 -28.031 -14.031 1 94.38 202 ALA B N 1
ATOM 3595 C CA . ALA B 1 202 ? -4.762 -28.125 -13.25 1 94.38 202 ALA B CA 1
ATOM 3596 C C . ALA B 1 202 ? -4.93 -29.062 -12.062 1 94.38 202 ALA B C 1
ATOM 3598 O O . ALA B 1 202 ? -3.943 -29.484 -11.445 1 94.38 202 ALA B O 1
ATOM 3599 N N . THR B 1 203 ? -6.176 -29.422 -11.68 1 95.12 203 THR B N 1
ATOM 3600 C CA . THR B 1 203 ? -6.355 -30.172 -10.445 1 95.12 203 THR B CA 1
ATOM 3601 C C . THR B 1 203 ? -7.336 -31.328 -10.656 1 95.12 203 THR B C 1
ATOM 3603 O O . THR B 1 203 ? -8.258 -31.219 -11.477 1 95.12 203 THR B O 1
ATOM 3606 N N . SER B 1 204 ? -7.051 -32.406 -9.969 1 96.44 204 SER B N 1
ATOM 3607 C CA . SER B 1 204 ? -8.016 -33.5 -9.875 1 96.44 204 SER B CA 1
ATOM 3608 C C . SER B 1 204 ? -8.938 -33.344 -8.672 1 96.44 204 SER B C 1
ATOM 3610 O O . SER B 1 204 ? -9.883 -34.094 -8.484 1 96.44 204 SER B O 1
ATOM 3612 N N . GLY B 1 205 ? -8.672 -32.312 -7.809 1 93.62 205 GLY B N 1
ATOM 3613 C CA . GLY B 1 205 ? -9.5 -32.031 -6.652 1 93.62 205 GLY B CA 1
ATOM 3614 C C . GLY B 1 205 ? -10.719 -31.203 -6.988 1 93.62 205 GLY B C 1
ATOM 3615 O O . GLY B 1 205 ? -11.117 -31.109 -8.148 1 93.62 205 GLY B O 1
ATOM 3616 N N . GLU B 1 206 ? -11.328 -30.609 -5.984 1 93.69 206 GLU B N 1
ATOM 3617 C CA . GLU B 1 206 ? -12.508 -29.781 -6.176 1 93.69 206 GLU B CA 1
ATOM 3618 C C . GLU B 1 206 ? -12.141 -28.453 -6.848 1 93.69 206 GLU B C 1
ATOM 3620 O O . GLU B 1 206 ? -11.078 -27.891 -6.594 1 93.69 206 GLU B O 1
ATOM 3625 N N . PHE B 1 207 ? -13.016 -28.047 -7.738 1 96.62 207 PHE B N 1
ATOM 3626 C CA . PHE B 1 207 ? -12.852 -26.781 -8.445 1 96.62 207 PHE B CA 1
ATOM 3627 C C . PHE B 1 207 ? -14.062 -25.875 -8.234 1 96.62 207 PHE B C 1
ATOM 3629 O O . PHE B 1 207 ? -15.195 -26.297 -8.461 1 96.62 207 PHE B O 1
ATOM 3636 N N . THR B 1 208 ? -13.789 -24.672 -7.723 1 96.12 208 THR B N 1
ATOM 3637 C CA . THR B 1 208 ? -14.867 -23.734 -7.426 1 96.12 208 THR B CA 1
ATOM 3638 C C . THR B 1 208 ? -14.57 -22.359 -8.031 1 96.12 208 THR B C 1
ATOM 3640 O O . THR B 1 208 ? -13.43 -21.891 -7.996 1 96.12 208 THR B O 1
ATOM 3643 N N . ILE B 1 209 ? -15.617 -21.766 -8.656 1 95.81 209 ILE B N 1
ATOM 3644 C CA . ILE B 1 209 ? -15.547 -20.375 -9.109 1 95.81 209 ILE B CA 1
ATOM 3645 C C . ILE B 1 209 ? -16.438 -19.5 -8.234 1 95.81 209 ILE B C 1
ATOM 3647 O O . ILE B 1 209 ? -17.594 -19.844 -7.973 1 95.81 209 ILE B O 1
ATOM 3651 N N . LYS B 1 210 ? -15.891 -18.438 -7.699 1 94.12 210 LYS B N 1
ATOM 3652 C CA . LYS B 1 210 ? -16.641 -17.438 -6.941 1 94.12 210 LYS B CA 1
ATOM 3653 C C . LYS B 1 210 ? -16.5 -16.047 -7.559 1 94.12 210 LYS B C 1
ATOM 3655 O O . LYS B 1 210 ? -15.406 -15.492 -7.602 1 94.12 210 LYS B O 1
ATOM 3660 N N . MET B 1 211 ? -17.656 -15.523 -8.031 1 95.12 211 MET B N 1
ATOM 3661 C CA . MET B 1 211 ? -17.672 -14.18 -8.602 1 95.12 211 MET B CA 1
ATOM 3662 C C . MET B 1 211 ? -18.047 -13.148 -7.539 1 95.12 211 MET B C 1
ATOM 3664 O O . MET B 1 211 ? -18.984 -13.352 -6.766 1 95.12 211 MET B O 1
ATOM 3668 N N . LEU B 1 212 ? -17.25 -12.094 -7.457 1 91.31 212 LEU B N 1
ATOM 3669 C CA . LEU B 1 212 ? -17.531 -11.008 -6.527 1 91.31 212 LEU B CA 1
ATOM 3670 C C . LEU B 1 212 ? -17.844 -9.719 -7.277 1 91.31 212 LEU B C 1
ATOM 3672 O O . LEU B 1 212 ? -17.422 -9.555 -8.43 1 91.31 212 LEU B O 1
ATOM 3676 N N . ASP B 1 213 ? -18.594 -8.82 -6.633 1 87.12 213 ASP B N 1
ATOM 3677 C CA . ASP B 1 213 ? -18.922 -7.551 -7.266 1 87.12 213 ASP B CA 1
ATOM 3678 C C . ASP B 1 213 ? -17.688 -6.66 -7.383 1 87.12 213 ASP B C 1
ATOM 3680 O O . ASP B 1 213 ? -16.891 -6.57 -6.449 1 87.12 213 ASP B O 1
ATOM 3684 N N . GLY B 1 214 ? -17.578 -6.07 -8.562 1 81.69 214 GLY B N 1
ATOM 3685 C CA . GLY B 1 214 ? -16.469 -5.156 -8.773 1 81.69 214 GLY B CA 1
ATOM 3686 C C . GLY B 1 214 ? -15.633 -5.496 -10 1 81.69 214 GLY B C 1
ATOM 3687 O O . GLY B 1 214 ? -15.898 -6.492 -10.672 1 81.69 214 GLY B O 1
ATOM 3688 N N . SER B 1 215 ? -14.711 -4.633 -10.273 1 81.25 215 SER B N 1
ATOM 3689 C CA . SER B 1 215 ? -13.82 -4.793 -11.422 1 81.25 215 SER B CA 1
ATOM 3690 C C . SER B 1 215 ? -12.555 -5.543 -11.039 1 81.25 215 SER B C 1
ATOM 3692 O O . SER B 1 215 ? -12.578 -6.402 -10.156 1 81.25 215 SER B O 1
ATOM 3694 N N . HIS B 1 216 ? -11.43 -5.312 -11.734 1 81.94 216 HIS B N 1
ATOM 3695 C CA . HIS B 1 216 ? -10.211 -6.113 -11.625 1 81.94 216 HIS B CA 1
ATOM 3696 C C . HIS B 1 216 ? -9.656 -6.062 -10.203 1 81.94 216 HIS B C 1
ATOM 3698 O O . HIS B 1 216 ? -9.07 -7.039 -9.727 1 81.94 216 HIS B O 1
ATOM 3704 N N . PHE B 1 217 ? -9.828 -4.914 -9.539 1 80.25 217 PHE B N 1
ATOM 3705 C CA . PHE B 1 217 ? -9.297 -4.785 -8.195 1 80.25 217 PHE B CA 1
ATOM 3706 C C . PHE B 1 217 ? -10.414 -4.812 -7.16 1 80.25 217 PHE B C 1
ATOM 3708 O O . PHE B 1 217 ? -10.383 -4.066 -6.18 1 80.25 217 PHE B O 1
ATOM 3715 N N . TYR B 1 218 ? -11.359 -5.699 -7.371 1 80.88 218 TYR B N 1
ATOM 3716 C CA . TYR B 1 218 ? -12.484 -5.879 -6.457 1 80.88 218 TYR B CA 1
ATOM 3717 C C . TYR B 1 218 ? -12 -6.23 -5.055 1 80.88 218 TYR B C 1
ATOM 3719 O O . TYR B 1 218 ? -12.656 -5.898 -4.066 1 80.88 218 TYR B O 1
ATOM 3727 N N . LEU B 1 219 ? -10.828 -6.848 -4.934 1 84.31 219 LEU B N 1
ATOM 3728 C CA . LEU B 1 219 ? -10.328 -7.395 -3.678 1 84.31 219 LEU B CA 1
ATOM 3729 C C . LEU B 1 219 ? -9.828 -6.285 -2.76 1 84.31 219 LEU B C 1
ATOM 3731 O O . LEU B 1 219 ? -9.609 -6.508 -1.566 1 84.31 219 LEU B O 1
ATOM 3735 N N . LYS B 1 220 ? -9.664 -5.141 -3.264 1 75.12 220 LYS B N 1
ATOM 3736 C CA . LYS B 1 220 ? -9.219 -4.012 -2.453 1 75.12 220 LYS B CA 1
ATOM 3737 C C . LYS B 1 220 ? -10.391 -3.377 -1.709 1 75.12 220 LYS B C 1
ATOM 3739 O O . LYS B 1 220 ? -10.188 -2.594 -0.779 1 75.12 220 LYS B O 1
ATOM 3744 N N . GLU B 1 221 ? -11.672 -3.758 -2.191 1 72.12 221 GLU B N 1
ATOM 3745 C CA . GLU B 1 221 ? -12.859 -3.314 -1.474 1 72.12 221 GLU B CA 1
ATOM 3746 C C . GLU B 1 221 ? -13.023 -4.07 -0.158 1 72.12 221 GLU B C 1
ATOM 3748 O O . GLU B 1 221 ? -12.992 -5.305 -0.136 1 72.12 221 GLU B O 1
ATOM 3753 N N . ALA B 1 222 ? -13.297 -3.338 0.941 1 72.19 222 ALA B N 1
ATOM 3754 C CA . ALA B 1 222 ? -13.328 -3.91 2.285 1 72.19 222 ALA B CA 1
ATOM 3755 C C . ALA B 1 222 ? -14.344 -5.043 2.375 1 72.19 222 ALA B C 1
ATOM 3757 O O . ALA B 1 222 ? -14.07 -6.09 2.967 1 72.19 222 ALA B O 1
ATOM 3758 N N . SER B 1 223 ? -15.484 -4.844 1.838 1 79.25 223 SER B N 1
ATOM 3759 C CA . SER B 1 223 ? -16.516 -5.871 1.891 1 79.25 223 SER B CA 1
ATOM 3760 C C . SER B 1 223 ? -16.078 -7.129 1.15 1 79.25 223 SER B C 1
ATOM 3762 O O . SER B 1 223 ? -16.281 -8.242 1.638 1 79.25 223 SER B O 1
ATOM 3764 N N . ASN B 1 224 ? -15.508 -6.957 -0.012 1 84.62 224 ASN B N 1
ATOM 3765 C CA . ASN B 1 224 ? -15.016 -8.094 -0.787 1 84.62 224 ASN B CA 1
ATOM 3766 C C . ASN B 1 224 ? -13.844 -8.789 -0.088 1 84.62 224 ASN B C 1
ATOM 3768 O O . ASN B 1 224 ? -13.758 -10.016 -0.094 1 84.62 224 ASN B O 1
ATOM 3772 N N . GLU B 1 225 ? -12.961 -7.953 0.451 1 86.19 225 GLU B N 1
ATOM 3773 C CA . GLU B 1 225 ? -11.844 -8.531 1.191 1 86.19 225 GLU B CA 1
ATOM 3774 C C . GLU B 1 225 ? -12.336 -9.422 2.328 1 86.19 225 GLU B C 1
ATOM 3776 O O . GLU B 1 225 ? -11.797 -10.508 2.553 1 86.19 225 GLU B O 1
ATOM 3781 N N . LYS B 1 226 ? -13.32 -8.961 3.059 1 83.12 226 LYS B N 1
ATOM 3782 C CA . LYS B 1 226 ? -13.898 -9.758 4.137 1 83.12 226 LYS B CA 1
ATOM 3783 C C . LYS B 1 226 ? -14.461 -11.078 3.607 1 83.12 226 LYS B C 1
ATOM 3785 O O . LYS B 1 226 ? -14.25 -12.133 4.211 1 83.12 226 LYS B O 1
ATOM 3790 N N . ILE B 1 227 ? -15.188 -11.031 2.514 1 87.25 227 ILE B N 1
ATOM 3791 C CA . ILE B 1 227 ? -15.75 -12.227 1.904 1 87.25 227 ILE B CA 1
ATOM 3792 C C . ILE B 1 227 ? -14.633 -13.203 1.54 1 87.25 227 ILE B C 1
ATOM 3794 O O . ILE B 1 227 ? -14.727 -14.398 1.82 1 87.25 227 ILE B O 1
ATOM 3798 N N . LEU B 1 228 ? -13.57 -12.68 0.907 1 91.12 228 LEU B N 1
ATOM 3799 C CA . LEU B 1 228 ? -12.43 -13.492 0.498 1 91.12 228 LEU B CA 1
ATOM 3800 C C . LEU B 1 228 ? -11.789 -14.172 1.702 1 91.12 228 LEU B C 1
ATOM 3802 O O . LEU B 1 228 ? -11.578 -15.391 1.695 1 91.12 228 LEU B O 1
ATOM 3806 N N . LEU B 1 229 ? -11.516 -13.414 2.738 1 88.94 229 LEU B N 1
ATOM 3807 C CA . LEU B 1 229 ? -10.797 -13.922 3.896 1 88.94 229 LEU B CA 1
ATOM 3808 C C . LEU B 1 229 ? -11.641 -14.93 4.668 1 88.94 229 LEU B C 1
ATOM 3810 O O . LEU B 1 229 ? -11.125 -15.93 5.168 1 88.94 229 LEU B O 1
ATOM 3814 N N . ASP B 1 230 ? -12.945 -14.625 4.758 1 87.56 230 ASP B N 1
ATOM 3815 C CA . ASP B 1 230 ? -13.844 -15.586 5.391 1 87.56 230 ASP B CA 1
ATOM 3816 C C . ASP B 1 230 ? -13.836 -16.922 4.641 1 87.56 230 ASP B C 1
ATOM 3818 O O . ASP B 1 230 ? -13.781 -17.984 5.258 1 87.56 230 ASP B O 1
ATOM 3822 N N . TYR B 1 231 ? -13.875 -16.859 3.357 1 90.56 231 TYR B N 1
ATOM 3823 C CA . TYR B 1 231 ? -13.891 -18.062 2.535 1 90.56 231 TYR B CA 1
ATOM 3824 C C . TYR B 1 231 ? -12.578 -18.828 2.664 1 90.56 231 TYR B C 1
ATOM 3826 O O . TYR B 1 231 ? -12.578 -20.062 2.822 1 90.56 231 TYR B O 1
ATOM 3834 N N . ILE B 1 232 ? -11.469 -18.109 2.592 1 90.38 232 ILE B N 1
ATOM 3835 C CA . ILE B 1 232 ? -10.148 -18.719 2.695 1 90.38 232 ILE B CA 1
ATOM 3836 C C . ILE B 1 232 ? -10 -19.406 4.051 1 90.38 232 ILE B C 1
ATOM 3838 O O . ILE B 1 232 ? -9.547 -20.547 4.129 1 90.38 232 ILE B O 1
ATOM 3842 N N . THR B 1 233 ? -10.43 -18.688 5.047 1 88.81 233 THR B N 1
ATOM 3843 C CA . THR B 1 233 ? -10.359 -19.25 6.395 1 88.81 233 THR B CA 1
ATOM 3844 C C . THR B 1 233 ? -11.156 -20.547 6.488 1 88.81 233 THR B C 1
ATOM 3846 O O . THR B 1 233 ? -10.656 -21.547 7.004 1 88.81 233 THR B O 1
ATOM 3849 N N . LYS B 1 234 ? -12.328 -20.516 5.969 1 87.94 234 LYS B N 1
ATOM 3850 C CA . LYS B 1 234 ? -13.195 -21.688 6.008 1 87.94 234 LYS B CA 1
ATOM 3851 C C . LYS B 1 234 ? -12.562 -22.859 5.266 1 87.94 234 LYS B C 1
ATOM 3853 O O . LYS B 1 234 ? -12.586 -24 5.746 1 87.94 234 LYS B O 1
ATOM 3858 N N . GLN B 1 235 ? -11.977 -22.641 4.086 1 89.5 235 GLN B N 1
ATOM 3859 C CA . GLN B 1 235 ? -11.367 -23.703 3.293 1 89.5 235 GLN B CA 1
ATOM 3860 C C . GLN B 1 235 ? -10.148 -24.281 3.998 1 89.5 235 GLN B C 1
ATOM 3862 O O . GLN B 1 235 ? -9.93 -25.5 3.969 1 89.5 235 GLN B O 1
ATOM 3867 N N . LEU B 1 236 ? -9.406 -23.422 4.641 1 87.31 236 LEU B N 1
ATOM 3868 C CA . LEU B 1 236 ? -8.188 -23.891 5.293 1 87.31 236 LEU B CA 1
ATOM 3869 C C . LEU B 1 236 ? -8.508 -24.656 6.566 1 87.31 236 LEU B C 1
ATOM 3871 O O . LEU B 1 236 ? -7.812 -25.609 6.914 1 87.31 236 LEU B O 1
ATOM 3875 N N . GLU B 1 237 ? -9.547 -24.234 7.219 1 82.94 237 GLU B N 1
ATOM 3876 C CA . GLU B 1 237 ? -9.992 -24.969 8.398 1 82.94 237 GLU B CA 1
ATOM 3877 C C . GLU B 1 237 ? -10.492 -26.359 8.023 1 82.94 237 GLU B C 1
ATOM 3879 O O . GLU B 1 237 ? -10.281 -27.328 8.766 1 82.94 237 GLU B O 1
ATOM 3884 N N . THR B 1 238 ? -11.102 -26.422 6.875 1 79.81 238 THR B N 1
ATOM 3885 C CA . THR B 1 238 ? -11.641 -27.688 6.418 1 79.81 238 THR B CA 1
ATOM 3886 C C . THR B 1 238 ? -10.523 -28.594 5.906 1 79.81 238 THR B C 1
ATOM 3888 O O . THR B 1 238 ? -10.578 -29.812 6.086 1 79.81 238 THR B O 1
ATOM 3891 N N . SER B 1 239 ? -9.531 -28.047 5.234 1 76.38 239 SER B N 1
ATOM 3892 C CA . SER B 1 239 ? -8.43 -28.828 4.688 1 76.38 239 SER B CA 1
ATOM 3893 C C . SER B 1 239 ? -7.562 -29.422 5.793 1 76.38 239 SER B C 1
ATOM 3895 O O . SER B 1 239 ? -6.953 -30.469 5.617 1 76.38 239 SER B O 1
ATOM 3897 N N . GLU B 1 240 ? -7.43 -28.734 6.852 1 66.62 240 GLU B N 1
ATOM 3898 C CA . GLU B 1 240 ? -6.684 -29.234 8 1 66.62 240 GLU B CA 1
ATOM 3899 C C . GLU B 1 240 ? -7.262 -30.562 8.5 1 66.62 240 GLU B C 1
ATOM 3901 O O . GLU B 1 240 ? -6.516 -31.453 8.906 1 66.62 240 GLU B O 1
ATOM 3906 N N . LEU B 1 241 ? -8.469 -30.578 8.422 1 51.06 241 LEU B N 1
ATOM 3907 C CA . LEU B 1 241 ? -9.148 -31.781 8.883 1 51.06 241 LEU B CA 1
ATOM 3908 C C . LEU B 1 241 ? -8.797 -32.969 7.992 1 51.06 241 LEU B C 1
ATOM 3910 O O . LEU B 1 241 ? -8.703 -34.094 8.477 1 51.06 241 LEU B O 1
ATOM 3914 N N . ASP B 1 242 ? -8.492 -32.625 6.777 1 52.53 242 ASP B N 1
ATOM 3915 C CA . ASP B 1 242 ? -8.172 -33.719 5.871 1 52.53 242 ASP B CA 1
ATOM 3916 C C . ASP B 1 242 ? -6.688 -34.062 5.934 1 52.53 242 ASP B C 1
ATOM 3918 O O . ASP B 1 242 ? -6.285 -35.156 5.539 1 52.53 242 ASP B O 1
ATOM 3922 N N . TYR B 1 243 ? -5.949 -33.094 6.316 1 52.62 243 TYR B N 1
ATOM 3923 C CA . TYR B 1 243 ? -4.5 -33.281 6.328 1 52.62 243 TYR B CA 1
ATOM 3924 C C . TYR B 1 243 ? -4.066 -34.156 7.512 1 52.62 243 TYR B C 1
ATOM 3926 O O . TYR B 1 243 ? -3.07 -34.875 7.43 1 52.62 243 TYR B O 1
ATOM 3934 N N . PHE B 1 244 ? -4.852 -34.094 8.695 1 45.25 244 PHE B N 1
ATOM 3935 C CA . PHE B 1 244 ? -4.57 -35 9.82 1 45.25 244 PHE B CA 1
ATOM 3936 C C . PHE B 1 244 ? -5.465 -36.219 9.758 1 45.25 244 PHE B C 1
ATOM 3938 O O . PHE B 1 244 ? -6.621 -36.156 9.344 1 45.25 244 PHE B O 1
#

Radius of gyration: 23.54 Å; Cα contacts (8 Å, |Δi|>4): 958; chains: 2; bounding box: 38×72×60 Å

pLDDT: mean 87.99, std 10.13, range [44.94, 98.25]